Protein AF-J9H6B0-F1 (afdb_monomer_lite)

pLDDT: mean 78.56, std 21.86, range [22.98, 98.38]

Structure (mmCIF, N/CA/C/O backbone):
data_AF-J9H6B0-F1
#
_entry.id   AF-J9H6B0-F1
#
loop_
_atom_site.group_PDB
_atom_site.id
_atom_site.type_symbol
_atom_site.label_atom_id
_atom_site.label_alt_id
_atom_site.label_comp_id
_atom_site.label_asym_id
_atom_site.label_entity_id
_atom_site.label_seq_id
_atom_site.pdbx_PDB_ins_code
_atom_site.Cartn_x
_atom_site.Cartn_y
_atom_site.Cartn_z
_atom_site.occupancy
_atom_site.B_iso_or_equiv
_atom_site.auth_seq_id
_atom_site.auth_comp_id
_atom_site.auth_asym_id
_atom_site.auth_atom_id
_atom_site.pdbx_PDB_model_num
ATOM 1 N N . MET A 1 1 ? -16.595 -4.526 28.484 1.00 94.25 1 MET A N 1
ATOM 2 C CA . MET A 1 1 ? -15.690 -3.875 27.510 1.00 94.25 1 MET A CA 1
ATOM 3 C C . MET A 1 1 ? -16.067 -2.413 27.488 1.00 94.25 1 MET A C 1
ATOM 5 O O . MET A 1 1 ? -17.204 -2.085 27.172 1.00 94.25 1 MET A O 1
ATOM 9 N N . LYS A 1 2 ? -15.134 -1.546 27.877 1.00 97.25 2 LYS A N 1
ATOM 10 C CA . LYS A 1 2 ? -15.411 -0.127 28.100 1.00 97.25 2 LYS A CA 1
ATOM 11 C C . LYS A 1 2 ? -15.128 0.676 26.837 1.00 97.25 2 LYS A C 1
ATOM 13 O O . LYS A 1 2 ? -14.017 0.622 26.316 1.00 97.25 2 LYS A O 1
ATOM 18 N N . ILE A 1 3 ? -16.132 1.416 26.379 1.00 97.56 3 ILE A N 1
ATOM 19 C CA . ILE A 1 3 ? -16.051 2.342 25.251 1.00 97.56 3 ILE A CA 1
ATOM 20 C C . ILE A 1 3 ? -15.864 3.746 25.814 1.00 97.56 3 ILE A C 1
ATOM 22 O O . ILE A 1 3 ? -16.689 4.214 26.598 1.00 97.56 3 ILE A O 1
ATOM 26 N N . PHE A 1 4 ? -14.799 4.423 25.404 1.00 97.94 4 PHE A N 1
ATOM 27 C CA . PHE A 1 4 ? -14.471 5.778 25.834 1.00 97.94 4 PHE A CA 1
ATOM 28 C C . PHE A 1 4 ? -14.613 6.759 24.677 1.00 97.94 4 PHE A C 1
ATOM 30 O O . PHE A 1 4 ? -14.345 6.414 23.529 1.00 97.94 4 PHE A O 1
ATOM 37 N N . ASN A 1 5 ? -14.995 7.997 24.973 1.00 96.19 5 ASN A N 1
ATOM 38 C CA . ASN A 1 5 ? -14.926 9.090 24.008 1.00 96.19 5 ASN A CA 1
ATOM 39 C C . ASN A 1 5 ? -13.465 9.584 23.841 1.00 96.19 5 ASN A C 1
ATOM 41 O O . ASN A 1 5 ? -12.593 9.205 24.630 1.00 96.19 5 ASN A O 1
ATOM 45 N N . PRO A 1 6 ? -13.169 10.463 22.862 1.00 93.50 6 PRO A N 1
ATOM 46 C CA . PRO A 1 6 ? -11.822 11.013 22.671 1.00 93.50 6 PRO A CA 1
ATOM 47 C C . PRO A 1 6 ? -11.250 11.733 23.903 1.00 93.50 6 PRO A C 1
ATOM 49 O O . PRO A 1 6 ? -10.036 11.789 24.076 1.00 93.50 6 PRO A O 1
ATOM 52 N N . SER A 1 7 ? -12.116 12.256 24.774 1.00 94.25 7 SER A N 1
ATOM 53 C CA . SER A 1 7 ? -11.763 12.934 26.027 1.00 94.25 7 SER A CA 1
ATOM 54 C C . SER A 1 7 ? -11.612 11.978 27.221 1.00 94.25 7 SER A C 1
ATOM 56 O O . SER A 1 7 ? -11.625 12.430 28.363 1.00 94.25 7 SER A O 1
ATOM 58 N N . ASN A 1 8 ? -11.484 10.666 26.980 1.00 94.69 8 ASN A N 1
ATOM 59 C CA . ASN A 1 8 ? -11.300 9.624 28.000 1.00 94.69 8 ASN A CA 1
ATOM 60 C C . ASN A 1 8 ? -12.473 9.494 28.999 1.00 94.69 8 ASN A C 1
ATOM 62 O O . ASN A 1 8 ? -12.313 9.026 30.124 1.00 94.69 8 ASN A O 1
ATOM 66 N N . THR A 1 9 ? -13.677 9.909 28.599 1.00 97.31 9 THR A N 1
ATOM 67 C CA . THR A 1 9 ? -14.909 9.704 29.375 1.00 97.31 9 THR A CA 1
ATOM 68 C C . THR A 1 9 ? -15.577 8.408 28.936 1.00 97.31 9 THR A C 1
ATOM 70 O O . THR A 1 9 ? -15.733 8.171 27.737 1.00 97.31 9 THR A O 1
ATOM 73 N N . LEU A 1 10 ? -15.989 7.576 29.894 1.00 97.75 10 LEU A N 1
ATOM 74 C CA . LEU A 1 10 ? -16.733 6.347 29.616 1.00 97.75 10 LEU A CA 1
ATOM 75 C C . LEU A 1 10 ? -18.081 6.686 28.958 1.00 97.75 10 LEU A C 1
ATOM 77 O O . LEU A 1 10 ? -18.881 7.418 29.533 1.00 97.75 10 LEU A O 1
ATOM 81 N N . ILE A 1 11 ? -18.325 6.138 27.768 1.00 96.56 11 ILE A N 1
ATOM 82 C CA . ILE A 1 11 ? -19.612 6.211 27.064 1.00 96.56 11 ILE A CA 1
ATOM 83 C C . ILE A 1 11 ? -20.508 5.060 27.517 1.00 96.56 11 ILE A C 1
ATOM 85 O O . ILE A 1 11 ? -21.664 5.273 27.862 1.00 96.56 11 ILE A O 1
ATOM 89 N N . GLN A 1 12 ? -19.972 3.838 27.488 1.00 95.75 12 GLN A N 1
ATOM 90 C CA . GLN A 1 12 ? -20.724 2.617 27.755 1.00 95.75 12 GLN A CA 1
ATOM 91 C C . GLN A 1 12 ? -19.773 1.502 28.200 1.00 95.75 12 GLN A C 1
ATOM 93 O O . GLN A 1 12 ? -18.667 1.379 27.671 1.00 95.75 12 GLN A O 1
ATOM 98 N N . ASP A 1 13 ? -20.218 0.660 29.131 1.00 96.44 13 ASP A N 1
ATOM 99 C CA . ASP A 1 13 ? -19.610 -0.650 29.379 1.00 96.44 13 ASP A CA 1
ATOM 100 C C . ASP A 1 13 ? -20.528 -1.727 28.794 1.00 96.44 13 ASP A C 1
ATOM 102 O O . ASP A 1 13 ? -21.715 -1.785 29.125 1.00 96.44 13 ASP A O 1
ATOM 106 N N . ILE A 1 14 ? -20.004 -2.521 27.860 1.00 93.94 14 ILE A N 1
ATOM 107 C CA . ILE A 1 14 ? -20.761 -3.561 27.154 1.00 93.94 14 ILE A CA 1
ATOM 108 C C . ILE A 1 14 ? -20.310 -4.953 27.586 1.00 93.94 14 ILE A C 1
ATOM 110 O O . ILE A 1 14 ? -19.126 -5.198 27.832 1.00 93.94 14 ILE A O 1
ATOM 114 N N . ILE A 1 15 ? -21.242 -5.897 27.608 1.00 92.00 15 ILE A N 1
ATOM 115 C CA . ILE A 1 15 ? -20.919 -7.319 27.729 1.00 92.00 15 ILE A CA 1
ATOM 116 C C . ILE A 1 15 ? -20.521 -7.819 26.338 1.00 92.00 15 ILE A C 1
ATOM 118 O O . ILE A 1 15 ? -21.203 -7.529 25.356 1.00 92.00 15 ILE A O 1
ATOM 122 N N . LEU A 1 16 ? -19.397 -8.532 26.241 1.00 90.69 16 LEU A N 1
ATOM 123 C CA . LEU A 1 16 ? -18.944 -9.088 24.968 1.00 90.69 16 LEU A CA 1
ATOM 124 C C . LEU A 1 16 ? -19.879 -10.217 24.534 1.00 90.69 16 LEU A C 1
ATOM 126 O O . LEU A 1 16 ? -20.187 -11.115 25.315 1.00 90.69 16 LEU A O 1
ATOM 130 N N . SER A 1 17 ? -20.317 -10.161 23.283 1.00 88.75 17 SER A N 1
ATOM 131 C CA . SER A 1 17 ? -21.079 -11.224 22.637 1.00 88.75 17 SER A CA 1
ATOM 132 C C . SER A 1 17 ? -20.149 -12.131 21.826 1.00 88.75 17 SER A C 1
ATOM 134 O O . SER A 1 17 ? -19.021 -11.752 21.508 1.00 88.75 17 SER A O 1
ATOM 136 N N . ASN A 1 18 ? -20.636 -13.306 21.418 1.00 84.81 18 ASN A N 1
ATOM 137 C CA . ASN A 1 18 ? -19.879 -14.235 20.564 1.00 84.81 18 ASN A CA 1
ATOM 138 C C . ASN A 1 18 ? -19.485 -13.639 19.197 1.00 84.81 18 ASN A C 1
ATOM 140 O O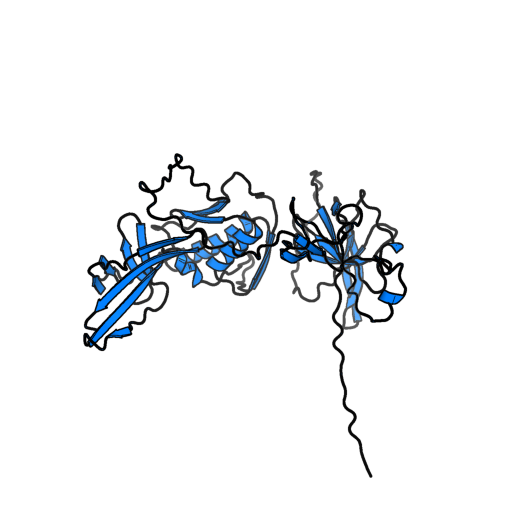 . ASN A 1 18 ? -18.638 -14.197 18.511 1.00 84.81 18 ASN A O 1
ATOM 144 N N . GLY A 1 19 ? -20.098 -12.525 18.784 1.00 88.00 19 GLY A N 1
ATOM 145 C CA . GLY A 1 19 ? -19.743 -11.818 17.552 1.00 88.00 19 GLY A CA 1
ATOM 146 C C . GLY A 1 19 ? -18.569 -10.845 17.702 1.00 88.00 19 GLY A C 1
ATOM 147 O O . GLY A 1 19 ? -18.164 -10.244 16.706 1.00 88.00 19 GLY A O 1
ATOM 148 N N . ALA A 1 20 ? -18.045 -10.651 18.917 1.00 94.00 20 ALA A N 1
ATOM 149 C CA . ALA A 1 20 ? -16.893 -9.793 19.142 1.00 94.00 20 ALA A CA 1
ATOM 150 C C . ALA A 1 20 ? -15.621 -10.446 18.586 1.00 94.00 20 ALA A C 1
ATOM 152 O O . ALA A 1 20 ? -15.276 -11.565 18.960 1.00 94.00 20 ALA A O 1
ATOM 153 N N . VAL A 1 21 ? -14.914 -9.745 17.700 1.00 95.44 21 VAL A N 1
ATOM 154 C CA . VAL A 1 21 ? -13.735 -10.291 17.014 1.00 95.44 21 VAL A CA 1
ATOM 155 C C . VAL A 1 21 ? -12.655 -9.234 16.852 1.00 95.44 21 VAL A C 1
ATOM 157 O O . VAL A 1 21 ? -12.951 -8.083 16.532 1.00 95.44 21 VAL A O 1
ATOM 160 N N . VAL A 1 22 ? -11.399 -9.637 17.050 1.00 95.50 22 VAL A N 1
ATOM 161 C CA . VAL A 1 22 ? -10.227 -8.899 16.570 1.00 95.50 22 VAL A CA 1
ATOM 162 C C . VAL A 1 22 ? -9.826 -9.504 15.232 1.00 95.50 22 VAL A C 1
ATOM 164 O O . VAL A 1 22 ? -9.595 -10.706 15.129 1.00 95.50 22 VAL A O 1
ATOM 167 N N . HIS A 1 23 ? -9.763 -8.669 14.206 1.00 95.62 23 HIS A N 1
ATOM 168 C CA . HIS A 1 23 ? -9.371 -9.043 12.859 1.00 95.62 23 HIS A CA 1
ATOM 169 C C . HIS A 1 23 ? -8.078 -8.324 12.493 1.00 95.62 23 HIS A C 1
ATOM 171 O O . HIS A 1 23 ? -7.960 -7.115 12.705 1.00 95.62 23 HIS A O 1
ATOM 177 N N . ARG A 1 24 ? -7.124 -9.060 11.925 1.00 92.88 24 ARG A N 1
ATOM 178 C CA . ARG A 1 24 ? -5.863 -8.522 11.422 1.00 92.88 24 ARG A CA 1
ATOM 179 C C . ARG A 1 24 ? -5.510 -9.199 10.106 1.00 92.88 24 ARG A C 1
ATOM 181 O O . ARG A 1 24 ? -5.411 -10.420 10.046 1.00 92.88 24 ARG A O 1
ATOM 188 N N . GLU A 1 25 ? -5.254 -8.380 9.104 1.00 93.06 25 GLU A N 1
ATOM 189 C CA . GLU A 1 25 ? -4.783 -8.761 7.783 1.00 93.06 25 GLU A CA 1
ATOM 190 C C . GLU A 1 25 ? -3.460 -8.041 7.496 1.00 93.06 25 GLU A C 1
ATOM 192 O O . GLU A 1 25 ? -3.255 -6.884 7.877 1.00 93.06 25 GLU A O 1
ATOM 197 N N . LEU A 1 26 ? -2.531 -8.739 6.846 1.00 90.31 26 LEU A N 1
ATOM 198 C CA . LEU A 1 26 ? -1.267 -8.148 6.425 1.00 90.31 26 LEU A CA 1
ATOM 199 C C . LEU A 1 26 ? -1.512 -7.163 5.275 1.00 90.31 26 LEU A C 1
ATOM 201 O O . LEU A 1 26 ? -2.178 -7.509 4.306 1.00 90.31 26 LEU A O 1
ATOM 205 N N . GLY A 1 27 ? -0.997 -5.936 5.390 1.00 90.06 27 GLY A N 1
ATOM 206 C CA . GLY A 1 27 ? -1.245 -4.866 4.418 1.00 90.06 27 GLY A CA 1
ATOM 207 C C . GLY A 1 27 ? -2.717 -4.448 4.263 1.00 90.06 27 GLY A C 1
ATOM 208 O O . GLY A 1 27 ? -3.040 -3.675 3.363 1.00 90.06 27 GLY A O 1
ATOM 209 N N . GLY A 1 28 ? -3.606 -4.958 5.120 1.00 91.94 28 GLY A N 1
ATOM 210 C CA . GLY A 1 28 ? -5.054 -4.859 4.972 1.00 91.94 28 GLY A CA 1
ATOM 211 C C . GLY A 1 28 ? -5.733 -4.387 6.248 1.00 91.94 28 GLY A C 1
ATOM 212 O O . GLY A 1 28 ? -5.204 -3.542 6.967 1.00 91.94 28 GLY A O 1
ATOM 213 N N . GLU A 1 29 ? -6.927 -4.901 6.530 1.00 94.25 29 GLU A N 1
ATOM 214 C CA . GLU A 1 29 ? -7.728 -4.442 7.663 1.00 94.25 29 GLU A CA 1
ATOM 215 C C . GLU A 1 29 ? -7.133 -4.832 9.031 1.00 94.25 29 GLU A C 1
ATOM 217 O O . GLU A 1 29 ? -6.620 -5.929 9.239 1.00 94.25 29 GLU A O 1
ATOM 222 N N . HIS A 1 30 ? -7.260 -3.947 10.024 1.00 95.62 30 HIS A N 1
ATOM 223 C CA . HIS A 1 30 ? -6.906 -4.251 11.410 1.00 95.62 30 HIS A CA 1
ATOM 224 C C . HIS A 1 30 ? -7.888 -3.552 12.344 1.00 95.62 30 HIS A C 1
ATOM 226 O O . HIS A 1 30 ? -7.867 -2.327 12.478 1.00 95.62 30 HIS A O 1
ATOM 232 N N . TYR A 1 31 ? -8.795 -4.319 12.944 1.00 97.00 31 TYR A N 1
ATOM 233 C CA . TYR A 1 31 ? -9.908 -3.776 13.714 1.00 97.00 31 TYR A CA 1
ATOM 234 C C . TYR A 1 31 ? -10.414 -4.736 14.783 1.00 97.00 31 TYR A C 1
ATOM 236 O O . TYR A 1 31 ? -10.201 -5.943 14.720 1.00 97.00 31 TYR A O 1
ATOM 244 N N . VAL A 1 32 ? -11.157 -4.181 15.731 1.00 97.19 32 VAL A N 1
ATOM 245 C CA . VAL A 1 32 ? -12.065 -4.912 16.602 1.00 97.19 32 VAL A CA 1
ATOM 246 C C . VAL A 1 32 ? -13.501 -4.590 16.197 1.00 97.19 32 VAL A C 1
ATOM 248 O O . VAL A 1 32 ? -13.859 -3.432 15.971 1.00 97.19 32 VAL A O 1
ATOM 251 N N . ARG A 1 33 ? -14.327 -5.624 16.074 1.00 96.31 33 ARG A N 1
ATOM 252 C CA . ARG A 1 33 ? -15.768 -5.512 15.844 1.00 96.31 33 ARG A CA 1
ATOM 253 C C . ARG A 1 33 ? -16.489 -5.887 17.126 1.00 96.31 33 ARG A C 1
ATOM 255 O O . ARG A 1 33 ? -16.209 -6.938 17.695 1.00 96.31 33 ARG A O 1
ATOM 262 N N . LEU A 1 34 ? -17.395 -5.028 17.577 1.00 96.06 34 LEU A N 1
ATOM 263 C CA . LEU A 1 34 ? -18.126 -5.163 18.832 1.00 96.06 34 LEU A CA 1
ATOM 264 C C . LEU A 1 34 ? -19.633 -5.023 18.570 1.00 96.06 34 LEU A C 1
ATOM 266 O O . LEU A 1 34 ? -20.138 -3.898 18.521 1.00 96.06 34 LEU A O 1
ATOM 270 N N . PRO A 1 35 ? -20.359 -6.142 18.408 1.00 95.06 35 PRO A N 1
ATOM 271 C CA . PRO A 1 35 ? -21.808 -6.113 18.316 1.00 95.06 35 PRO A CA 1
ATOM 272 C C . PRO A 1 35 ? -22.449 -6.046 19.707 1.00 95.06 35 PRO A C 1
ATOM 274 O O . PRO A 1 35 ? -22.151 -6.879 20.572 1.00 95.06 35 PRO A O 1
ATOM 277 N N . PHE A 1 36 ? -23.336 -5.069 19.919 1.00 94.50 36 PHE A N 1
ATOM 278 C CA . PHE A 1 36 ? -24.081 -4.885 21.172 1.00 94.50 36 PHE A CA 1
ATOM 279 C C . PHE A 1 36 ? -25.392 -4.112 20.963 1.00 94.50 36 PHE A C 1
ATOM 281 O O . PHE A 1 36 ? -25.559 -3.422 19.962 1.00 94.50 36 PHE A O 1
ATOM 288 N N . THR A 1 37 ? -26.297 -4.178 21.940 1.00 93.94 37 THR A N 1
ATOM 289 C CA . THR A 1 37 ? -27.563 -3.425 21.943 1.00 93.94 37 THR A CA 1
ATOM 290 C C . THR A 1 37 ? -27.568 -2.401 23.080 1.00 93.94 37 THR A C 1
ATOM 292 O O . THR A 1 37 ? -27.017 -2.651 24.152 1.00 93.94 37 THR A O 1
ATOM 295 N N . SER A 1 38 ? -28.202 -1.251 22.856 1.00 94.06 38 SER A N 1
ATOM 296 C CA . SER A 1 38 ? -28.464 -0.223 23.872 1.00 94.06 38 SER A CA 1
ATOM 297 C C . SER A 1 38 ? -29.933 0.197 23.849 1.00 94.06 38 SER A C 1
ATOM 299 O O . SER A 1 38 ? -30.533 0.300 22.783 1.00 94.06 38 SER A O 1
ATOM 301 N N . GLU A 1 39 ? -30.521 0.491 25.008 1.00 94.69 39 GLU A N 1
ATOM 302 C CA . GLU A 1 39 ? -31.902 0.994 25.109 1.00 94.69 39 GLU A CA 1
ATOM 303 C C . GLU A 1 39 ? -32.064 2.403 24.517 1.00 94.69 39 GLU A C 1
ATOM 305 O O . GLU A 1 39 ? -33.141 2.783 24.063 1.00 94.69 39 GLU A O 1
ATOM 310 N N . LYS A 1 40 ? -30.987 3.196 24.518 1.00 93.50 40 LYS A N 1
ATOM 311 C CA . LYS A 1 40 ? -30.968 4.575 24.016 1.00 93.50 40 LYS A CA 1
ATOM 312 C C . LYS A 1 40 ? -29.902 4.733 22.944 1.00 93.50 40 LYS A C 1
ATOM 314 O O . LYS A 1 40 ? -28.868 4.065 22.984 1.00 93.50 40 LYS A O 1
ATOM 319 N N . VAL A 1 41 ? -30.125 5.682 22.035 1.00 93.94 41 VAL A N 1
ATOM 320 C CA . VAL A 1 41 ? -29.094 6.089 21.075 1.00 93.94 41 VAL A CA 1
ATOM 321 C C . VAL A 1 41 ? -27.892 6.632 21.844 1.00 93.94 41 VAL A C 1
ATOM 323 O O . VAL A 1 41 ? -27.985 7.636 22.549 1.00 93.94 41 VAL A O 1
ATOM 326 N N . LEU A 1 42 ? -26.761 5.959 21.690 1.00 94.50 42 LEU A N 1
ATOM 327 C CA . LEU A 1 42 ? -25.448 6.402 22.128 1.00 94.50 42 LEU A CA 1
ATOM 328 C C . LEU A 1 42 ? -24.810 7.288 21.057 1.00 94.50 42 LEU A C 1
ATOM 330 O O . LEU A 1 42 ? -24.766 6.921 19.880 1.00 94.50 42 LEU A O 1
ATOM 334 N N . SER A 1 43 ? -24.265 8.425 21.489 1.00 93.50 43 SER A N 1
ATOM 335 C CA . SER A 1 43 ? -23.385 9.261 20.672 1.00 93.50 43 SER A CA 1
ATOM 336 C C . SER A 1 43 ? -21.948 8.771 20.829 1.00 93.50 43 SER A C 1
ATOM 338 O O . SER A 1 43 ? -21.344 8.936 21.889 1.00 93.50 43 SER A O 1
ATOM 340 N N . ILE A 1 44 ? -21.415 8.136 19.784 1.00 95.56 44 ILE A N 1
ATOM 341 C CA . ILE A 1 44 ? -20.053 7.593 19.753 1.00 95.56 44 ILE A CA 1
ATOM 342 C C . ILE A 1 44 ? -19.266 8.381 18.695 1.00 95.56 44 ILE A C 1
ATOM 344 O O . ILE A 1 44 ? -19.284 8.012 17.520 1.00 95.56 44 ILE A O 1
ATOM 348 N N . PRO A 1 45 ? -18.630 9.510 19.061 1.00 94.75 45 PRO A N 1
ATOM 349 C CA . PRO A 1 45 ? -17.923 10.349 18.098 1.00 94.75 45 PRO A CA 1
ATOM 350 C C . PRO A 1 45 ? -16.679 9.649 17.538 1.00 94.75 45 PRO A C 1
ATOM 352 O O . PRO A 1 45 ? -16.076 8.799 18.198 1.00 94.75 45 PRO A O 1
ATOM 355 N N . ILE A 1 46 ? -16.249 10.056 16.340 1.00 94.88 46 ILE A N 1
ATOM 356 C CA . ILE A 1 46 ? -14.965 9.636 15.756 1.00 94.88 46 ILE A CA 1
ATOM 357 C C . ILE A 1 46 ? -13.829 9.920 16.754 1.00 94.88 46 ILE A C 1
ATOM 359 O O . ILE A 1 46 ? -13.811 10.958 17.415 1.00 94.88 46 ILE A O 1
ATOM 363 N N . GLY A 1 47 ? -12.897 8.975 16.881 1.00 93.81 47 GLY A N 1
ATOM 364 C CA . GLY A 1 47 ? -11.825 8.978 17.878 1.00 93.81 47 GLY A CA 1
ATOM 365 C C . GLY A 1 47 ? -12.201 8.341 19.222 1.00 93.81 47 GLY A C 1
ATOM 366 O O . GLY A 1 47 ? -11.325 8.181 20.075 1.00 93.81 47 GLY A O 1
ATOM 367 N N . SER A 1 48 ? -13.470 7.960 19.427 1.00 96.88 48 SER A N 1
ATOM 368 C CA . SER A 1 48 ? -13.850 7.070 20.535 1.00 96.88 48 SER A CA 1
ATOM 369 C C . SER A 1 48 ? -13.073 5.764 20.435 1.00 96.88 48 SER A C 1
ATOM 371 O O . SER A 1 48 ? -12.753 5.327 19.333 1.00 96.88 48 SER A O 1
ATOM 373 N N . TYR A 1 49 ? -12.754 5.134 21.558 1.00 97.12 49 TYR A N 1
ATOM 374 C CA . TYR A 1 49 ? -11.845 3.995 21.568 1.00 97.12 49 TYR A CA 1
ATOM 375 C C . TYR A 1 49 ? -12.190 2.958 22.629 1.00 97.12 49 TYR A C 1
ATOM 377 O O . TYR A 1 49 ? -12.935 3.210 23.577 1.00 97.12 49 TYR A O 1
ATOM 385 N N . VAL A 1 50 ? -11.593 1.785 22.458 1.00 97.56 50 VAL A N 1
ATOM 386 C CA . VAL A 1 50 ? -11.584 0.690 23.425 1.00 97.56 50 VAL A CA 1
ATOM 387 C C . VAL A 1 50 ? -10.148 0.256 23.687 1.00 97.56 50 VAL A C 1
ATOM 389 O O . VAL A 1 50 ? -9.279 0.399 22.823 1.00 97.56 50 VAL A O 1
ATOM 392 N N . GLN A 1 51 ? -9.907 -0.291 24.876 1.00 95.69 51 GLN A N 1
ATOM 393 C CA . GLN A 1 51 ? -8.666 -0.986 25.199 1.00 95.69 51 GLN A CA 1
ATOM 394 C C . GLN A 1 51 ? -8.942 -2.490 25.175 1.00 95.69 51 GLN A C 1
ATOM 396 O O . GLN A 1 51 ? -9.748 -2.982 25.963 1.00 95.69 51 GLN A O 1
ATOM 401 N N . VAL A 1 52 ? -8.282 -3.207 24.272 1.00 94.25 52 VAL A N 1
ATOM 402 C CA . VAL A 1 52 ? -8.375 -4.662 24.152 1.00 94.25 52 VAL A CA 1
ATOM 403 C C . VAL A 1 52 ? -7.130 -5.274 24.784 1.00 94.25 52 VAL A C 1
ATOM 405 O O . VAL A 1 52 ? -6.000 -4.948 24.417 1.00 94.25 52 VAL A O 1
ATOM 408 N N . GLU A 1 53 ? -7.328 -6.152 25.762 1.00 89.75 53 GLU A N 1
ATOM 409 C CA . GLU A 1 53 ? -6.231 -6.868 26.411 1.00 89.75 53 GLU A CA 1
ATOM 410 C C . GLU A 1 53 ? -5.438 -7.693 25.384 1.00 89.75 53 GLU A C 1
ATOM 412 O O . GLU A 1 53 ? -6.020 -8.330 24.510 1.00 89.75 53 GLU A O 1
ATOM 417 N N . GLY A 1 54 ? -4.106 -7.621 25.435 1.00 89.19 54 GLY A N 1
ATOM 418 C CA . GLY A 1 54 ? -3.212 -8.301 24.488 1.00 89.19 54 GLY A CA 1
ATOM 419 C C . GLY A 1 54 ? -3.083 -7.654 23.100 1.00 89.19 54 GLY A C 1
ATOM 420 O O . GLY A 1 54 ? -2.098 -7.917 22.417 1.00 89.19 54 GLY A O 1
ATOM 421 N N . PHE A 1 55 ? -4.011 -6.777 22.696 1.00 89.62 55 PHE A N 1
ATOM 422 C CA . PHE A 1 55 ? -4.004 -6.142 21.364 1.00 89.62 55 PHE A CA 1
ATOM 423 C C . PHE A 1 55 ? -3.865 -4.613 21.391 1.00 89.62 55 PHE A C 1
ATOM 425 O O . PHE A 1 55 ? -3.529 -4.006 20.377 1.00 89.62 55 PHE A O 1
ATOM 432 N N . GLY A 1 56 ? -4.092 -3.975 22.539 1.00 91.69 56 GLY A N 1
ATOM 433 C CA . GLY A 1 56 ? -3.935 -2.534 22.703 1.00 91.69 56 GLY A CA 1
ATOM 434 C C . GLY A 1 56 ? -5.192 -1.732 22.357 1.00 91.69 56 GLY A C 1
ATOM 435 O O . GLY A 1 56 ? -6.323 -2.195 22.516 1.00 91.69 56 GLY A O 1
ATOM 436 N N . ARG A 1 57 ? -4.994 -0.475 21.952 1.00 93.50 57 ARG A N 1
ATOM 437 C CA . ARG A 1 57 ? -6.075 0.486 21.693 1.00 93.50 57 ARG A CA 1
ATOM 438 C C . ARG A 1 57 ? -6.629 0.326 20.280 1.00 93.50 57 ARG A C 1
ATOM 440 O O . ARG A 1 57 ? -5.857 0.303 19.331 1.00 93.50 57 ARG A O 1
ATOM 447 N N . PHE A 1 58 ? -7.952 0.347 20.143 1.00 96.88 58 PHE A N 1
ATOM 448 C CA . PHE A 1 58 ? -8.650 0.474 18.858 1.00 96.88 58 PHE A CA 1
ATOM 449 C C . PHE A 1 58 ? -9.577 1.679 18.895 1.00 96.88 58 PHE A C 1
ATOM 451 O O . PHE A 1 58 ? -10.228 1.920 19.909 1.00 96.88 58 PHE A O 1
ATOM 458 N N . GLU A 1 59 ? -9.652 2.432 17.804 1.00 96.19 59 GLU A N 1
ATOM 459 C CA . GLU A 1 59 ? -10.379 3.694 17.725 1.00 96.19 59 GLU A CA 1
ATOM 460 C C . GLU A 1 59 ? -11.332 3.765 16.532 1.00 96.19 59 GLU A C 1
ATOM 462 O O . GLU A 1 59 ? -11.110 3.202 15.463 1.00 96.19 59 GLU A O 1
ATOM 467 N N . LEU A 1 60 ? -12.431 4.478 16.724 1.00 96.62 60 LEU A N 1
ATOM 468 C CA . LEU A 1 60 ? -13.451 4.678 15.720 1.00 96.62 60 LEU A CA 1
ATOM 469 C C . LEU A 1 60 ? -12.952 5.694 14.688 1.00 96.62 60 LEU A C 1
ATOM 471 O O . LEU A 1 60 ? -12.749 6.864 15.012 1.00 96.62 60 LEU A O 1
ATOM 475 N N . THR A 1 61 ? -12.776 5.262 13.442 1.00 95.12 61 THR A N 1
ATOM 476 C CA . THR A 1 61 ? -12.249 6.096 12.345 1.00 95.12 61 THR A CA 1
ATOM 477 C C . THR A 1 61 ? -13.336 6.641 11.418 1.00 95.12 61 THR A C 1
ATOM 479 O O . THR A 1 61 ? -13.060 7.522 10.604 1.00 95.12 61 THR A O 1
ATOM 482 N N . MET A 1 62 ? -14.568 6.148 11.547 1.00 91.81 62 MET A N 1
ATOM 483 C CA . MET A 1 62 ? -15.733 6.557 10.765 1.00 91.81 62 MET A CA 1
ATOM 484 C C . MET A 1 62 ? -16.988 6.596 11.634 1.00 91.81 62 MET A C 1
ATOM 486 O O . MET A 1 62 ? -17.038 5.978 12.692 1.00 91.81 62 MET A O 1
ATOM 490 N N . GLU A 1 63 ? -18.006 7.331 11.197 1.00 90.12 63 GLU A N 1
ATOM 491 C CA . GLU A 1 63 ? -19.272 7.420 11.924 1.00 90.12 63 GLU A CA 1
ATOM 492 C C . GLU A 1 63 ? -19.934 6.034 12.051 1.00 90.12 63 GLU A C 1
ATOM 494 O O . GLU A 1 63 ? -20.092 5.319 11.062 1.00 90.12 63 GLU A O 1
ATOM 499 N N . CYS A 1 64 ? -20.344 5.665 13.267 1.00 87.50 64 CYS A N 1
ATOM 500 C CA . CYS A 1 64 ? -21.146 4.469 13.516 1.00 87.50 64 CYS A CA 1
ATOM 501 C C . CYS A 1 64 ? -22.619 4.866 13.631 1.00 87.50 64 CYS A C 1
ATOM 503 O O . CYS A 1 64 ? -22.973 5.721 14.445 1.00 87.50 64 CYS A O 1
ATOM 505 N N . ARG A 1 65 ? -23.484 4.233 12.831 1.00 89.50 65 ARG A N 1
ATOM 506 C CA . ARG A 1 65 ? -24.934 4.443 12.881 1.00 89.50 65 ARG A CA 1
ATOM 507 C C . ARG A 1 65 ? -25.619 3.173 13.381 1.00 89.50 65 ARG A C 1
ATOM 509 O O . ARG A 1 65 ? -25.481 2.141 12.724 1.00 89.50 65 ARG A O 1
ATOM 516 N N . PRO A 1 66 ? -26.340 3.219 14.514 1.00 94.81 66 PRO A N 1
ATOM 517 C CA . PRO A 1 66 ? -27.062 2.053 14.994 1.00 94.81 66 PRO A CA 1
ATOM 518 C C . PRO A 1 66 ? -28.268 1.731 14.115 1.00 94.81 66 PRO A C 1
ATOM 520 O O . PRO A 1 66 ? -28.824 2.596 13.435 1.00 94.81 66 PRO A O 1
ATOM 523 N N . THR A 1 67 ? -28.726 0.489 14.212 1.00 96.31 67 THR A N 1
ATOM 524 C CA . THR A 1 67 ? -29.993 0.035 13.638 1.00 96.31 67 THR A CA 1
ATOM 525 C C . THR A 1 67 ? -31.053 -0.021 14.732 1.00 96.31 67 THR A C 1
ATOM 527 O O . THR A 1 67 ? -30.820 -0.586 15.793 1.00 96.31 67 THR A O 1
ATOM 530 N N . PHE A 1 68 ? -32.231 0.560 14.500 1.00 96.19 68 PHE A N 1
ATOM 531 C CA . PHE A 1 68 ? -33.333 0.458 15.460 1.00 96.19 68 PHE A CA 1
ATOM 532 C C . PHE A 1 68 ? -33.871 -0.978 15.523 1.00 96.19 68 PHE A C 1
ATOM 534 O O . PHE A 1 68 ? -34.294 -1.535 14.504 1.00 96.19 68 PHE A O 1
ATOM 541 N N . ASN A 1 69 ? -33.906 -1.556 16.721 1.00 94.31 69 ASN A N 1
ATOM 542 C CA . ASN A 1 69 ? -34.415 -2.896 16.965 1.00 94.31 69 ASN A CA 1
ATOM 543 C C . ASN A 1 69 ? -35.903 -2.837 17.331 1.00 94.31 69 ASN A C 1
ATOM 545 O O . ASN A 1 69 ? -36.285 -2.444 18.431 1.00 94.31 69 ASN A O 1
ATOM 549 N N . ARG A 1 70 ? -36.767 -3.273 16.409 1.00 94.50 70 ARG A N 1
ATOM 550 C CA . ARG A 1 70 ? -38.228 -3.246 16.605 1.00 94.50 70 ARG A CA 1
ATOM 551 C C . ARG A 1 70 ? -38.739 -4.233 17.657 1.00 94.50 70 ARG A C 1
ATOM 553 O O . ARG A 1 70 ? -39.859 -4.059 18.121 1.00 94.50 70 ARG A O 1
ATOM 560 N N . GLN A 1 71 ? -37.971 -5.271 17.989 1.00 92.88 71 GLN A N 1
ATOM 561 C CA . GLN A 1 71 ? -38.384 -6.289 18.959 1.00 92.88 71 GLN A CA 1
ATOM 562 C C . GLN A 1 71 ? -38.118 -5.829 20.391 1.00 92.88 71 GLN A C 1
ATOM 564 O O . GLN A 1 71 ? -38.955 -6.030 21.264 1.00 92.88 71 GLN A O 1
ATOM 569 N N . THR A 1 72 ? -36.967 -5.196 20.623 1.00 91.62 72 THR A N 1
ATOM 570 C CA . THR A 1 72 ? -36.564 -4.720 21.955 1.00 91.62 72 THR A CA 1
ATOM 571 C C . THR A 1 72 ? -36.906 -3.249 22.193 1.00 91.62 72 THR A C 1
ATOM 573 O O . THR A 1 72 ? -36.905 -2.804 23.335 1.00 91.62 72 THR A O 1
ATOM 576 N N . GLY A 1 73 ? -37.185 -2.480 21.133 1.00 92.38 73 GLY A N 1
ATOM 577 C CA . GLY A 1 73 ? -37.344 -1.024 21.192 1.00 92.38 73 GLY A CA 1
ATOM 578 C C . GLY A 1 73 ? -36.023 -0.259 21.356 1.00 92.38 73 GLY A C 1
ATOM 579 O O . GLY A 1 73 ? -36.049 0.963 21.486 1.00 92.38 73 GLY A O 1
ATOM 580 N N . GLY A 1 74 ? -34.887 -0.964 21.360 1.00 95.44 74 GLY A N 1
ATOM 581 C CA . GLY A 1 74 ? -33.546 -0.398 21.494 1.00 95.44 74 GLY A CA 1
ATOM 582 C C . GLY A 1 74 ? -32.830 -0.185 20.157 1.00 95.44 74 GLY A C 1
ATOM 583 O O . GLY A 1 74 ? -33.438 -0.085 19.091 1.00 95.44 74 GLY A O 1
ATOM 584 N N . TYR A 1 75 ? -31.505 -0.125 20.226 1.00 96.50 75 TYR A N 1
ATOM 585 C CA . TYR A 1 75 ? -30.602 0.188 19.125 1.00 96.50 75 TYR A CA 1
ATOM 586 C C . TYR A 1 75 ? -29.463 -0.826 19.076 1.00 96.50 75 TYR A C 1
ATOM 588 O O . TYR A 1 75 ? -28.691 -0.935 20.029 1.00 96.50 75 TYR A O 1
ATOM 596 N N . ASP A 1 76 ? -29.352 -1.537 17.961 1.00 95.31 76 ASP A N 1
ATOM 597 C CA . ASP A 1 76 ? -28.287 -2.495 17.698 1.00 95.31 76 ASP A CA 1
ATOM 598 C C . ASP A 1 76 ? -27.104 -1.789 17.033 1.00 95.31 76 ASP A C 1
ATOM 600 O O . ASP A 1 76 ? -27.244 -1.083 16.029 1.00 95.31 76 ASP A O 1
ATOM 604 N N . TYR A 1 77 ? -25.925 -1.989 17.603 1.00 95.44 77 TYR A N 1
ATOM 605 C CA . TYR A 1 77 ? -24.653 -1.472 17.132 1.00 95.44 77 TYR A CA 1
ATOM 606 C C . TYR A 1 77 ? -23.813 -2.616 16.585 1.00 95.44 77 TYR A C 1
ATOM 608 O O . TYR A 1 77 ? -23.706 -3.670 17.207 1.00 95.44 77 TYR A O 1
ATOM 616 N N . ASP A 1 78 ? -23.159 -2.363 15.455 1.00 94.06 78 ASP A N 1
ATOM 617 C CA . ASP A 1 78 ? -22.071 -3.186 14.939 1.00 94.06 78 ASP A CA 1
ATOM 618 C C . ASP A 1 78 ? -20.810 -2.324 14.845 1.00 94.06 78 ASP A C 1
ATOM 620 O O . ASP A 1 78 ? -20.477 -1.745 13.807 1.00 94.06 78 ASP A O 1
ATOM 624 N N . LEU A 1 79 ? -20.179 -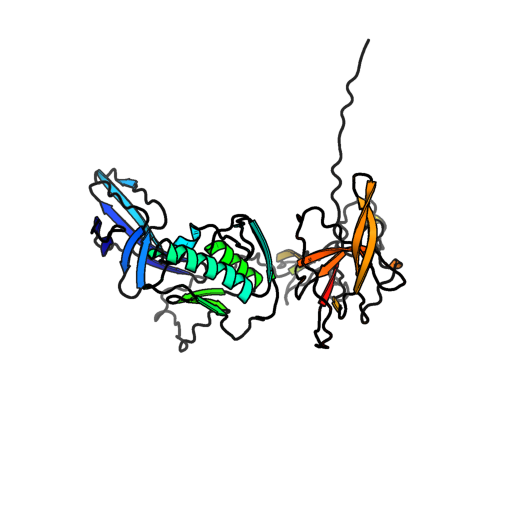2.109 15.999 1.00 95.44 79 LEU A N 1
ATOM 625 C CA . LEU A 1 79 ? -19.141 -1.100 16.139 1.00 95.44 79 LEU A CA 1
ATOM 626 C C . LEU A 1 79 ? -17.791 -1.656 15.672 1.00 95.44 79 LEU A C 1
ATOM 628 O O . LEU A 1 79 ? -17.203 -2.501 16.343 1.00 95.44 79 LEU A O 1
ATOM 632 N N . LYS A 1 80 ? -17.283 -1.153 14.543 1.00 96.12 80 LYS A N 1
ATOM 633 C CA . LYS A 1 80 ? -15.936 -1.446 14.027 1.00 96.12 80 LYS A CA 1
ATOM 634 C C . LYS A 1 80 ? -14.971 -0.328 14.436 1.00 96.12 80 LYS A C 1
ATOM 636 O O . LYS A 1 80 ? -15.065 0.784 13.922 1.00 96.12 80 LYS A O 1
ATOM 641 N N . LEU A 1 81 ? -14.060 -0.618 15.367 1.00 97.56 81 LEU A N 1
ATOM 642 C CA . LEU A 1 81 ? -12.967 0.280 15.760 1.00 97.56 81 LEU A CA 1
ATOM 643 C C . LEU A 1 81 ? -11.656 -0.258 15.195 1.00 97.56 81 LEU A C 1
ATOM 645 O O . LEU A 1 81 ? -11.362 -1.438 15.337 1.00 97.56 81 LEU A O 1
ATOM 649 N N . GLU A 1 82 ? -10.856 0.588 14.569 1.00 97.31 82 GLU A N 1
ATOM 650 C CA . GLU A 1 82 ? -9.645 0.180 13.863 1.00 97.31 82 GLU A CA 1
ATOM 651 C C . GLU A 1 82 ? -8.386 0.427 14.691 1.00 97.31 82 GLU A C 1
ATOM 653 O O . GLU A 1 82 ? -8.380 1.223 15.631 1.00 97.31 82 GLU A O 1
ATOM 658 N N . ALA A 1 83 ? -7.300 -0.262 14.346 1.00 95.31 83 ALA A N 1
ATOM 659 C CA . ALA A 1 83 ? -6.003 -0.001 14.947 1.00 95.31 83 ALA A CA 1
ATOM 660 C C . ALA A 1 83 ? -5.602 1.475 14.733 1.00 95.31 83 ALA A C 1
ATOM 662 O O . ALA A 1 83 ? -5.950 2.055 13.701 1.00 95.31 83 ALA A O 1
ATOM 663 N N . PRO A 1 84 ? -4.836 2.104 15.646 1.00 92.88 84 PRO A N 1
ATOM 664 C CA . PRO A 1 84 ? -4.658 3.559 15.650 1.00 92.88 84 PRO A CA 1
ATOM 665 C C . PRO A 1 84 ? -3.980 4.129 14.400 1.00 92.88 84 PRO A C 1
ATOM 667 O O . PRO A 1 84 ? -4.134 5.307 14.094 1.00 92.88 84 PRO A O 1
ATOM 670 N N . TYR A 1 85 ? -3.226 3.321 13.653 1.00 94.94 85 TYR A N 1
ATOM 671 C CA . TYR A 1 85 ? -2.625 3.754 12.391 1.00 94.94 85 TYR A CA 1
ATOM 672 C C . TYR A 1 85 ? -3.636 3.794 11.230 1.00 94.94 85 TYR A C 1
ATOM 674 O O . TYR A 1 85 ? -3.424 4.500 10.250 1.00 94.94 85 TYR A O 1
ATOM 682 N N . MET A 1 86 ? -4.782 3.114 11.323 1.00 95.69 86 MET A N 1
ATOM 683 C CA . MET A 1 86 ? -5.755 3.067 10.224 1.00 95.69 86 MET A CA 1
ATOM 684 C C . MET A 1 86 ? -6.438 4.404 9.956 1.00 95.69 86 MET A C 1
ATOM 686 O O . MET A 1 86 ? -6.834 4.668 8.822 1.00 95.69 86 MET A O 1
ATOM 690 N N . LYS A 1 87 ? -6.498 5.317 10.935 1.00 94.75 87 LYS A N 1
ATOM 691 C CA . LYS A 1 87 ? -7.020 6.676 10.701 1.00 94.75 87 LYS A CA 1
ATOM 692 C C . LYS A 1 87 ? -6.207 7.473 9.678 1.00 94.75 87 LYS A C 1
ATOM 694 O O . LYS A 1 87 ? -6.678 8.512 9.214 1.00 94.75 87 LYS A O 1
ATOM 699 N N . TRP A 1 88 ? -5.003 7.023 9.313 1.00 97.12 88 TRP A N 1
ATOM 700 C CA . TRP A 1 88 ? -4.222 7.631 8.236 1.00 97.12 88 TRP A CA 1
ATOM 701 C C . TRP A 1 88 ? -4.957 7.582 6.890 1.00 97.12 88 TRP A C 1
ATOM 703 O O . TRP A 1 88 ? -4.758 8.479 6.075 1.00 97.12 88 TRP A O 1
ATOM 713 N N . LYS A 1 89 ? -5.888 6.634 6.694 1.00 96.00 89 LYS A N 1
ATOM 714 C CA . LYS A 1 89 ? -6.757 6.580 5.504 1.00 96.00 89 LYS A CA 1
ATOM 715 C C . LYS A 1 89 ? -7.661 7.806 5.348 1.00 96.00 89 LYS A C 1
ATOM 717 O O . LYS A 1 89 ? -8.105 8.136 4.258 1.00 96.00 89 LYS A O 1
ATOM 722 N N . ASN A 1 90 ? -7.896 8.532 6.441 1.00 95.62 90 ASN A N 1
ATOM 723 C CA . ASN A 1 90 ? -8.675 9.768 6.442 1.00 95.62 90 ASN A CA 1
ATOM 724 C C . ASN A 1 90 ? -7.808 11.007 6.153 1.00 95.62 90 ASN A C 1
ATOM 726 O O . ASN A 1 90 ? -8.274 12.139 6.311 1.00 95.62 90 ASN A O 1
ATOM 730 N N . LYS A 1 91 ? -6.526 10.829 5.804 1.00 97.00 91 LYS A N 1
ATOM 731 C CA . LYS A 1 91 ? -5.566 11.913 5.582 1.00 97.00 91 LYS A CA 1
ATOM 732 C C . LYS A 1 91 ? -4.977 11.811 4.183 1.00 97.00 91 LYS A C 1
ATOM 734 O O . LYS A 1 91 ? -4.289 10.853 3.856 1.00 97.00 91 LYS A O 1
ATOM 739 N N . VAL A 1 92 ? -5.218 12.846 3.380 1.00 97.31 92 VAL A N 1
ATOM 740 C CA . VAL A 1 92 ? -4.642 12.981 2.036 1.00 97.31 92 VAL A CA 1
ATOM 741 C C . VAL A 1 92 ? -3.131 13.179 2.140 1.00 97.31 92 VAL A C 1
ATOM 743 O O . VAL A 1 92 ? -2.668 14.073 2.860 1.00 97.31 92 VAL A O 1
ATOM 746 N N . LEU A 1 93 ? -2.373 12.376 1.395 1.00 97.75 93 LEU A N 1
ATOM 747 C CA . LEU A 1 93 ? -0.930 12.503 1.280 1.00 97.75 93 LEU A CA 1
ATOM 748 C C . LEU A 1 93 ? -0.569 13.813 0.574 1.00 97.75 93 LEU A C 1
ATOM 750 O O . LEU A 1 93 ? -1.168 14.196 -0.430 1.00 97.75 93 LEU A O 1
ATOM 754 N N . ARG A 1 94 ? 0.433 14.521 1.100 1.00 95.38 94 ARG A N 1
ATOM 755 C CA . ARG A 1 94 ? 0.870 15.808 0.549 1.00 95.38 94 ARG A CA 1
ATOM 756 C C . ARG A 1 94 ? 2.372 15.838 0.343 1.00 95.38 94 ARG A C 1
ATOM 758 O O . ARG A 1 94 ? 3.131 15.657 1.297 1.00 95.38 94 ARG A O 1
ATOM 765 N N . TYR A 1 95 ? 2.802 16.171 -0.865 1.00 94.56 95 TYR A N 1
ATOM 766 C CA . TYR A 1 95 ? 4.191 16.500 -1.142 1.00 94.56 95 TYR A CA 1
ATOM 767 C C . TYR A 1 95 ? 4.452 17.971 -0.830 1.00 94.56 95 TYR A C 1
ATOM 769 O O . TYR A 1 95 ? 3.692 18.855 -1.226 1.00 94.56 95 TYR A O 1
ATOM 777 N N . ARG A 1 96 ? 5.526 18.251 -0.094 1.00 89.19 96 ARG A N 1
ATOM 778 C CA . ARG A 1 96 ? 5.912 19.615 0.279 1.00 89.19 96 ARG A CA 1
ATOM 779 C C . ARG A 1 96 ? 7.380 19.818 -0.045 1.00 89.19 96 ARG A C 1
ATOM 781 O O . ARG A 1 96 ? 8.243 19.250 0.621 1.00 89.19 96 ARG A O 1
ATOM 788 N N . ALA A 1 97 ? 7.652 20.609 -1.077 1.00 80.75 97 ALA A N 1
ATOM 789 C CA . ALA A 1 97 ? 9.014 20.944 -1.463 1.00 80.75 97 ALA A CA 1
ATOM 790 C C . ALA A 1 97 ? 9.675 21.839 -0.402 1.00 80.75 97 ALA A C 1
ATOM 792 O O . ALA A 1 97 ? 9.012 22.624 0.279 1.00 80.75 97 ALA A O 1
ATOM 793 N N . ALA A 1 98 ? 11.004 21.764 -0.293 1.00 75.44 98 ALA A N 1
ATOM 794 C CA . ALA A 1 98 ? 11.774 22.615 0.618 1.00 75.44 98 ALA A CA 1
ATOM 795 C C . ALA A 1 98 ? 11.621 24.117 0.302 1.00 75.44 98 ALA A C 1
ATOM 797 O O . ALA A 1 98 ? 11.717 24.950 1.196 1.00 75.44 98 ALA A O 1
ATOM 798 N N . SER A 1 99 ? 11.336 24.453 -0.958 1.00 71.94 99 SER A N 1
ATOM 799 C CA . SER A 1 99 ? 11.072 25.813 -1.443 1.00 71.94 99 SER A CA 1
ATOM 800 C C . SER A 1 99 ? 9.686 26.359 -1.070 1.00 71.94 99 SER A C 1
ATOM 802 O O . SER A 1 99 ? 9.354 27.473 -1.465 1.00 71.94 99 SER A O 1
ATOM 804 N N . GLY A 1 100 ? 8.869 25.592 -0.343 1.00 73.56 100 GLY A N 1
ATOM 805 C CA . GLY A 1 100 ? 7.471 25.912 -0.058 1.00 73.56 100 GLY A CA 1
ATOM 806 C C . GLY A 1 100 ? 6.495 25.230 -1.023 1.00 73.56 100 GLY A C 1
ATOM 807 O O . GLY A 1 100 ? 6.895 24.643 -2.027 1.00 73.56 100 GLY A O 1
ATOM 808 N N . GLY A 1 101 ? 5.203 25.289 -0.689 1.00 77.94 101 GLY A N 1
ATOM 809 C CA . GLY A 1 101 ? 4.117 24.629 -1.425 1.00 77.94 101 GLY A CA 1
ATOM 810 C C . GLY A 1 101 ? 3.634 23.323 -0.781 1.00 77.94 101 GLY A C 1
ATOM 811 O O . GLY A 1 101 ? 4.336 22.690 0.010 1.00 77.94 101 GLY A O 1
ATOM 812 N N . SER A 1 102 ? 2.393 22.942 -1.090 1.00 86.75 102 SER A N 1
ATOM 813 C CA . SER A 1 102 ? 1.776 21.686 -0.656 1.00 86.75 102 SER A CA 1
ATOM 814 C C . SER A 1 102 ? 0.928 21.131 -1.787 1.00 86.75 102 SER A C 1
ATOM 816 O O . SER A 1 102 ? -0.196 21.580 -1.984 1.00 86.75 102 SER A O 1
ATOM 818 N N . GLU A 1 103 ? 1.433 20.099 -2.446 1.00 91.81 103 GLU A N 1
ATOM 819 C CA . GLU A 1 103 ? 0.748 19.422 -3.541 1.00 91.81 103 GLU A CA 1
ATOM 820 C C . GLU A 1 103 ? 0.078 18.148 -3.036 1.00 91.81 103 GLU A C 1
ATOM 822 O O . GLU A 1 103 ? 0.700 17.337 -2.350 1.00 91.81 103 GLU A O 1
ATOM 827 N N . THR A 1 104 ? -1.197 17.963 -3.366 1.00 92.69 104 THR A N 1
ATOM 828 C CA . THR A 1 104 ? -1.937 16.711 -3.117 1.00 92.69 104 THR A CA 1
ATOM 829 C C . THR A 1 104 ? -1.907 15.776 -4.322 1.00 92.69 104 THR A C 1
ATOM 831 O O . THR A 1 104 ? -2.339 14.634 -4.218 1.00 92.69 104 THR A O 1
ATOM 834 N N . SER A 1 105 ? -1.423 16.258 -5.469 1.00 93.62 105 SER A N 1
ATOM 835 C CA . SER A 1 105 ? -1.247 15.466 -6.683 1.00 93.62 105 SER A CA 1
ATOM 836 C C . SER A 1 105 ? 0.174 15.639 -7.196 1.00 93.62 105 SER A C 1
ATOM 838 O O . SER A 1 105 ? 0.580 16.745 -7.546 1.00 93.62 105 SER A O 1
ATOM 840 N N . PHE A 1 106 ? 0.956 14.566 -7.191 1.00 93.25 106 PHE A N 1
ATOM 841 C CA . PHE A 1 106 ? 2.364 14.607 -7.562 1.00 93.25 106 PHE A CA 1
ATOM 842 C C . PHE A 1 106 ? 2.839 13.250 -8.076 1.00 93.25 106 PHE A C 1
ATOM 844 O O . PHE A 1 106 ? 2.310 12.195 -7.738 1.00 93.25 106 PHE A O 1
ATOM 851 N N . ARG A 1 107 ? 3.890 13.288 -8.892 1.00 91.31 107 ARG A N 1
ATOM 852 C CA . ARG A 1 107 ? 4.539 12.106 -9.461 1.00 91.31 107 ARG A CA 1
ATOM 853 C C . ARG A 1 107 ? 5.937 11.987 -8.894 1.00 91.31 107 ARG A C 1
ATOM 855 O O . ARG A 1 107 ? 6.657 12.985 -8.841 1.00 91.31 107 ARG A O 1
ATOM 862 N N . LEU A 1 108 ? 6.331 10.782 -8.501 1.00 91.56 108 LEU A N 1
ATOM 863 C CA . LEU A 1 108 ? 7.634 10.546 -7.892 1.00 91.56 108 LEU A CA 1
ATOM 864 C C . LEU A 1 108 ? 8.280 9.285 -8.468 1.00 91.56 108 LEU A C 1
ATOM 866 O O . LEU A 1 108 ? 7.775 8.184 -8.275 1.00 91.56 108 LEU A O 1
ATOM 870 N N . THR A 1 109 ? 9.419 9.457 -9.145 1.00 92.44 109 THR A N 1
ATOM 871 C CA . THR A 1 109 ? 10.331 8.363 -9.518 1.00 92.44 109 THR A CA 1
ATOM 872 C C . THR A 1 109 ? 11.483 8.333 -8.525 1.00 92.44 109 THR A C 1
ATOM 874 O O . THR A 1 109 ? 12.424 9.125 -8.636 1.00 92.44 109 THR A O 1
ATOM 877 N N . ALA A 1 110 ? 11.421 7.451 -7.531 1.00 93.25 110 ALA A N 1
ATOM 878 C CA . ALA A 1 110 ? 12.413 7.422 -6.458 1.00 93.25 110 ALA A CA 1
ATOM 879 C C . ALA A 1 110 ? 12.578 6.026 -5.833 1.00 93.25 110 ALA A C 1
ATOM 881 O O . ALA A 1 110 ? 11.732 5.158 -6.063 1.00 93.25 110 ALA A O 1
ATOM 882 N N . PRO A 1 111 ? 13.647 5.800 -5.042 1.00 93.62 111 PRO A N 1
ATOM 883 C CA . PRO A 1 111 ? 13.778 4.604 -4.223 1.00 93.62 111 PRO A CA 1
ATOM 884 C C . PRO A 1 111 ? 12.730 4.552 -3.115 1.00 93.62 111 PRO A C 1
ATOM 886 O O . PRO A 1 111 ? 12.210 5.592 -2.697 1.00 93.62 111 PRO A O 1
ATOM 889 N N . ILE A 1 112 ? 12.471 3.350 -2.593 1.00 95.38 112 ILE A N 1
ATOM 890 C CA . ILE A 1 112 ? 11.461 3.116 -1.550 1.00 95.38 112 ILE A CA 1
ATOM 891 C C . ILE A 1 112 ? 11.662 4.025 -0.330 1.00 95.38 112 ILE A C 1
ATOM 893 O O . ILE A 1 112 ? 10.702 4.588 0.186 1.00 95.38 112 ILE A O 1
ATOM 897 N N . SER A 1 113 ? 12.913 4.277 0.067 1.00 94.69 113 SER A N 1
ATOM 898 C CA . SER A 1 113 ? 13.250 5.161 1.190 1.00 94.69 113 SER A CA 1
ATOM 899 C C . SER A 1 113 ? 12.782 6.602 0.981 1.00 94.69 113 SER A C 1
ATOM 901 O O . SER A 1 113 ? 12.383 7.273 1.929 1.00 94.69 113 SER A O 1
ATOM 903 N N . THR A 1 114 ? 12.793 7.088 -0.261 1.00 95.81 114 THR A N 1
ATOM 904 C CA . THR A 1 114 ? 12.321 8.439 -0.587 1.00 95.81 114 THR A CA 1
ATOM 905 C C . THR A 1 114 ? 10.799 8.504 -0.566 1.00 95.81 114 THR A C 1
ATOM 907 O O . THR A 1 114 ? 10.255 9.473 -0.046 1.00 95.81 114 THR A O 1
ATOM 910 N N . HIS A 1 115 ? 10.111 7.475 -1.069 1.00 97.19 115 HIS A N 1
ATOM 911 C CA . HIS A 1 115 ? 8.650 7.375 -0.964 1.00 97.19 115 HIS A CA 1
ATOM 912 C C . HIS A 1 115 ? 8.203 7.303 0.504 1.00 97.19 115 HIS A C 1
ATOM 914 O O . HIS A 1 115 ? 7.379 8.107 0.936 1.00 97.19 115 HIS A O 1
ATOM 920 N N . LEU A 1 116 ? 8.829 6.436 1.308 1.00 97.44 116 LEU A N 1
ATOM 921 C CA . LEU A 1 116 ? 8.574 6.315 2.748 1.00 97.44 116 LEU A CA 1
ATOM 922 C C . LEU A 1 116 ? 8.855 7.610 3.514 1.00 97.44 116 LEU A C 1
ATOM 924 O O . LEU A 1 116 ? 8.130 7.940 4.448 1.00 97.44 116 LEU A O 1
ATOM 928 N N . LYS A 1 117 ? 9.859 8.388 3.097 1.00 96.50 117 LYS A N 1
ATOM 929 C CA . LYS A 1 117 ? 10.108 9.707 3.683 1.00 96.50 117 LYS A CA 1
ATOM 930 C C . LYS A 1 117 ? 8.925 10.660 3.480 1.00 96.50 117 LYS A C 1
ATOM 932 O O . LYS A 1 117 ? 8.600 11.418 4.386 1.00 96.50 117 LYS A O 1
ATOM 937 N N . VAL A 1 118 ? 8.253 10.623 2.325 1.00 97.06 118 VAL A N 1
ATOM 938 C CA . VAL A 1 118 ? 7.045 11.440 2.103 1.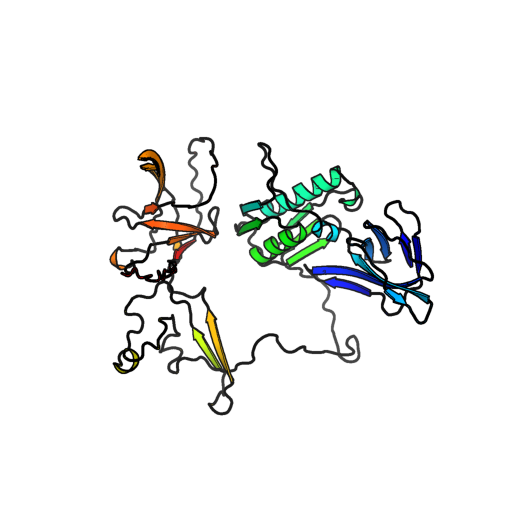00 97.06 118 VAL A CA 1
ATOM 939 C C . VAL A 1 118 ? 5.928 11.020 3.065 1.00 97.06 118 VAL A C 1
ATOM 941 O O . VAL A 1 118 ? 5.237 11.888 3.602 1.00 97.06 118 VAL A O 1
ATOM 944 N N . ILE A 1 119 ? 5.781 9.718 3.332 1.00 98.25 119 ILE A N 1
ATOM 945 C CA . ILE A 1 119 ? 4.824 9.189 4.316 1.00 98.25 119 ILE A CA 1
ATOM 946 C C . ILE A 1 119 ? 5.156 9.700 5.724 1.00 98.25 119 ILE A C 1
ATOM 948 O O . ILE A 1 119 ? 4.325 10.359 6.353 1.00 98.25 119 ILE A O 1
ATOM 952 N N . THR A 1 120 ? 6.376 9.459 6.208 1.00 98.00 120 THR A N 1
ATOM 953 C CA . THR A 1 120 ? 6.779 9.817 7.577 1.00 98.00 120 THR A CA 1
ATOM 954 C C . THR A 1 120 ? 6.801 11.330 7.800 1.00 98.00 120 THR A C 1
ATOM 956 O O . THR A 1 120 ? 6.335 11.791 8.839 1.00 98.00 120 THR A O 1
ATOM 959 N N . ASP A 1 121 ? 7.191 12.135 6.805 1.00 96.44 121 ASP A N 1
ATOM 960 C CA . ASP A 1 121 ? 7.100 13.601 6.877 1.00 96.44 121 ASP A CA 1
ATOM 961 C C . ASP A 1 121 ? 5.643 14.085 7.064 1.00 96.44 121 ASP A C 1
ATOM 963 O O . ASP A 1 121 ? 5.400 15.083 7.754 1.00 96.44 121 ASP A O 1
ATOM 967 N N . ASN A 1 122 ? 4.657 13.407 6.458 1.00 97.38 122 ASN A N 1
ATOM 968 C CA . ASN A 1 122 ? 3.239 13.721 6.665 1.00 97.38 122 ASN A CA 1
ATOM 969 C C . ASN A 1 122 ? 2.771 13.303 8.062 1.00 97.38 122 ASN A C 1
ATOM 971 O O . ASN A 1 122 ? 2.121 14.102 8.738 1.00 97.38 122 ASN A O 1
ATOM 975 N N . LEU A 1 123 ? 3.139 12.104 8.517 1.00 98.00 123 LEU A N 1
ATOM 976 C CA . LEU A 1 123 ? 2.778 11.608 9.847 1.00 98.00 123 LEU A CA 1
ATOM 977 C C . LEU A 1 123 ? 3.382 12.459 10.969 1.00 98.00 123 LEU A C 1
ATOM 979 O O . LEU A 1 123 ? 2.656 12.852 11.877 1.00 98.00 123 LEU A O 1
ATOM 983 N N . SER A 1 124 ? 4.658 12.843 10.880 1.00 96.50 124 SER A N 1
ATOM 984 C CA . SER A 1 124 ? 5.284 13.748 11.854 1.00 96.50 124 SER A CA 1
ATOM 985 C C . SER A 1 124 ? 4.597 15.114 11.910 1.00 96.50 124 SER A C 1
ATOM 987 O O . SER A 1 124 ? 4.506 15.716 12.976 1.00 96.50 124 SER A O 1
ATOM 989 N N . ARG A 1 125 ? 4.097 15.638 10.782 1.00 95.12 125 ARG A N 1
ATOM 990 C CA . ARG A 1 125 ? 3.324 16.893 10.780 1.00 95.12 125 ARG A CA 1
ATOM 991 C C . ARG A 1 125 ? 1.976 16.720 11.464 1.00 95.12 125 ARG A C 1
ATOM 993 O O . ARG A 1 125 ? 1.660 17.515 12.343 1.00 95.12 125 ARG A O 1
ATOM 1000 N N . LEU A 1 126 ? 1.240 15.664 11.120 1.00 96.75 126 LEU A N 1
ATOM 1001 C CA . LEU A 1 126 ? -0.013 15.324 11.797 1.00 96.75 126 LEU A CA 1
ATOM 1002 C C . LEU A 1 126 ? 0.211 15.153 13.304 1.00 96.75 126 LEU A C 1
ATOM 1004 O O . LEU A 1 126 ? -0.539 15.712 14.088 1.00 96.75 126 LEU A O 1
ATOM 1008 N N . GLY A 1 127 ? 1.297 14.491 13.710 1.00 96.62 127 GLY A N 1
ATOM 1009 C CA . GLY A 1 127 ? 1.687 14.318 15.110 1.00 96.62 127 GLY A CA 1
ATOM 1010 C C . GLY A 1 127 ? 2.079 15.609 15.837 1.00 96.62 127 GLY A C 1
ATOM 1011 O O . GLY A 1 127 ? 2.085 15.636 17.067 1.00 96.62 127 GLY A O 1
ATOM 1012 N N . ARG A 1 128 ? 2.447 16.683 15.128 1.00 95.69 128 ARG A N 1
ATOM 1013 C CA . ARG A 1 128 ? 2.666 18.018 15.723 1.00 95.69 128 ARG A CA 1
ATOM 1014 C C . ARG A 1 128 ? 1.362 18.785 15.896 1.00 95.69 128 ARG A C 1
ATOM 1016 O O . ARG A 1 128 ? 1.242 19.528 16.860 1.00 95.69 128 ARG A O 1
ATOM 1023 N N . GLU A 1 129 ? 0.432 18.623 14.960 1.00 95.12 129 GLU A N 1
ATOM 1024 C CA . GLU A 1 129 ? -0.896 19.242 15.018 1.00 95.12 129 GLU A CA 1
ATOM 1025 C C . GLU A 1 129 ? -1.782 18.553 16.063 1.00 95.12 129 GLU A C 1
ATOM 1027 O O . GLU A 1 129 ? -2.489 19.221 16.811 1.00 95.12 129 GLU A O 1
ATOM 1032 N N . ASP A 1 130 ? -1.703 17.226 16.148 1.00 93.88 130 ASP A N 1
ATOM 1033 C CA . ASP A 1 130 ? -2.439 16.409 17.101 1.00 93.88 130 ASP A CA 1
ATOM 1034 C C . ASP A 1 130 ? -1.613 15.176 17.507 1.00 93.88 130 ASP A C 1
ATOM 1036 O O . ASP A 1 130 ? -1.308 14.286 16.708 1.00 93.88 130 ASP A O 1
ATOM 1040 N N . SER A 1 131 ? -1.284 15.105 18.799 1.00 92.38 131 SER A N 1
ATOM 1041 C CA . SER A 1 131 ? -0.538 13.994 19.400 1.00 92.38 131 SER A CA 1
ATOM 1042 C C . SER A 1 131 ? -1.201 12.623 19.222 1.00 92.38 131 SER A C 1
ATOM 1044 O O . SER A 1 131 ? -0.508 11.613 19.312 1.00 92.38 131 SER A O 1
ATOM 1046 N N . SER A 1 132 ? -2.500 12.560 18.905 1.00 91.00 132 SER A N 1
ATOM 1047 C CA . SER A 1 132 ? -3.198 11.305 18.614 1.00 91.00 132 SER A CA 1
ATOM 1048 C C . SER A 1 132 ? -2.644 10.586 17.376 1.00 91.00 132 SER A C 1
ATOM 1050 O O . SER A 1 132 ? -2.830 9.378 17.240 1.00 91.00 132 SER A O 1
ATOM 1052 N N . PHE A 1 133 ? -1.935 11.289 16.484 1.00 95.38 133 PHE A N 1
ATOM 1053 C CA . PHE A 1 133 ? -1.234 10.702 15.333 1.00 95.38 133 PHE A CA 1
ATOM 1054 C C . PHE A 1 133 ? 0.148 10.138 15.674 1.00 95.38 133 PHE A C 1
ATOM 1056 O O . PHE A 1 133 ? 0.860 9.696 14.775 1.00 95.38 133 PHE A O 1
ATOM 1063 N N . ARG A 1 134 ? 0.532 10.134 16.952 1.00 94.50 134 ARG A N 1
ATOM 1064 C CA . ARG A 1 134 ? 1.753 9.502 17.453 1.00 94.50 134 ARG A CA 1
ATOM 1065 C C . ARG A 1 134 ? 1.433 8.159 18.092 1.00 94.50 134 ARG A C 1
ATOM 1067 O O . ARG A 1 134 ? 0.342 7.958 18.620 1.00 94.50 134 ARG A O 1
ATOM 1074 N N . TYR A 1 135 ? 2.402 7.256 18.080 1.00 92.12 135 TYR A N 1
ATOM 1075 C CA . TYR A 1 135 ? 2.322 6.018 18.844 1.00 92.12 135 TYR A CA 1
ATOM 1076 C C . TYR A 1 135 ? 3.000 6.229 20.193 1.00 92.12 135 TYR A C 1
ATOM 1078 O O . TYR A 1 135 ? 4.209 6.443 20.238 1.00 92.12 135 TYR A O 1
ATOM 1086 N N . ASP A 1 136 ? 2.225 6.225 21.278 1.00 88.62 136 ASP A N 1
ATOM 1087 C CA . ASP A 1 136 ? 2.744 6.428 22.640 1.00 88.62 136 ASP A CA 1
ATOM 1088 C C . ASP A 1 136 ? 3.659 7.672 22.754 1.00 88.62 136 ASP A C 1
ATOM 1090 O O . ASP A 1 136 ? 4.785 7.641 23.248 1.00 88.62 136 ASP A O 1
ATOM 1094 N N . GLY A 1 137 ? 3.211 8.781 22.151 1.00 90.38 137 GLY A N 1
ATOM 1095 C CA . GLY A 1 137 ? 3.952 10.048 22.099 1.00 90.38 137 GLY A CA 1
ATOM 1096 C C . GLY A 1 137 ? 5.134 10.095 21.118 1.00 90.38 137 GLY A C 1
ATOM 1097 O O . GLY A 1 137 ? 5.705 11.172 20.915 1.00 90.38 137 GLY A O 1
ATOM 1098 N N . LYS A 1 138 ? 5.480 8.980 20.463 1.00 94.94 138 LYS A N 1
ATOM 1099 C CA . LYS A 1 138 ? 6.581 8.875 19.495 1.00 94.94 138 LYS A CA 1
ATOM 1100 C C . LYS A 1 138 ? 6.105 9.070 18.058 1.00 94.94 138 LYS A C 1
ATOM 1102 O O . LYS A 1 138 ? 5.051 8.578 17.653 1.00 94.94 138 LYS A O 1
ATOM 1107 N N . ASP A 1 139 ? 6.924 9.769 17.279 1.00 96.50 139 ASP A N 1
ATOM 1108 C CA . ASP A 1 139 ? 6.720 9.904 15.839 1.00 96.50 139 ASP A CA 1
ATOM 1109 C C . ASP A 1 139 ? 6.890 8.546 15.143 1.00 96.50 139 ASP A C 1
ATOM 1111 O O . ASP A 1 139 ? 7.699 7.704 15.555 1.00 96.50 139 ASP A O 1
ATOM 1115 N N . TYR A 1 140 ? 6.133 8.351 14.063 1.00 97.81 140 TYR A N 1
ATOM 1116 C CA . TYR A 1 140 ? 6.253 7.154 13.244 1.00 97.81 140 TYR A CA 1
ATOM 1117 C C . TYR A 1 140 ? 7.522 7.195 12.386 1.00 97.81 140 TYR A C 1
ATOM 1119 O O . TYR A 1 140 ? 7.784 8.170 11.680 1.00 97.81 140 TYR A O 1
ATOM 1127 N N . GLY A 1 141 ? 8.292 6.113 12.439 1.00 98.00 141 GLY A N 1
ATOM 1128 C CA . GLY A 1 141 ? 9.420 5.842 11.559 1.00 98.00 141 GLY A CA 1
ATOM 1129 C C . GLY A 1 141 ? 9.067 4.814 10.487 1.00 98.00 141 GLY A C 1
ATOM 1130 O O . GLY A 1 141 ? 7.951 4.298 10.426 1.00 98.00 141 GLY A O 1
ATOM 1131 N N . SER A 1 142 ? 10.044 4.494 9.646 1.00 96.81 142 SER A N 1
ATOM 1132 C CA . SER A 1 142 ? 9.911 3.439 8.645 1.00 96.81 142 SER A CA 1
ATOM 1133 C C . SER A 1 142 ? 11.207 2.654 8.499 1.00 96.81 142 SER A C 1
ATOM 1135 O O . SER A 1 142 ? 12.284 3.254 8.525 1.00 96.81 142 SER A O 1
ATOM 1137 N N . VAL A 1 143 ? 11.099 1.351 8.266 1.00 94.56 143 VAL A N 1
ATOM 1138 C CA . VAL A 1 143 ? 12.220 0.457 7.967 1.00 94.56 143 VAL A CA 1
ATOM 1139 C C . VAL A 1 143 ? 11.909 -0.363 6.720 1.00 94.56 143 VAL A C 1
ATOM 1141 O O . VAL A 1 143 ? 10.754 -0.655 6.421 1.00 94.56 143 VAL A O 1
ATOM 1144 N N . VAL A 1 144 ? 12.958 -0.697 5.975 1.00 92.62 144 VAL A N 1
ATOM 1145 C CA . VAL A 1 144 ? 12.880 -1.666 4.886 1.00 92.62 144 VAL A CA 1
ATOM 1146 C C . VAL A 1 144 ? 13.559 -2.933 5.376 1.00 92.62 144 VAL A C 1
ATOM 1148 O O . VAL A 1 144 ? 14.773 -2.929 5.589 1.00 92.62 144 VAL A O 1
ATOM 1151 N N . ASP A 1 145 ? 12.778 -3.981 5.607 1.00 86.75 145 ASP A N 1
ATOM 1152 C CA . ASP A 1 145 ? 13.281 -5.239 6.143 1.00 86.75 145 ASP A CA 1
ATOM 1153 C C . ASP A 1 145 ? 14.065 -5.996 5.060 1.00 86.75 145 ASP A C 1
ATOM 1155 O O . ASP A 1 145 ? 13.640 -6.127 3.908 1.00 86.75 145 ASP A O 1
ATOM 1159 N N . GLY A 1 146 ? 15.280 -6.422 5.417 1.00 67.38 146 GLY A N 1
ATOM 1160 C CA . GLY A 1 146 ? 16.230 -7.027 4.485 1.00 67.38 146 GLY A CA 1
ATOM 1161 C C . GLY A 1 146 ? 15.829 -8.437 4.047 1.00 67.38 146 GLY A C 1
ATOM 1162 O O . GLY A 1 146 ? 15.115 -9.141 4.749 1.00 67.38 146 GLY A O 1
ATOM 1163 N N . GLY A 1 147 ? 16.334 -8.869 2.889 1.00 68.44 147 GLY A N 1
ATOM 1164 C CA . GLY A 1 147 ? 16.285 -10.275 2.464 1.00 68.44 147 GLY A CA 1
ATOM 1165 C C . GLY A 1 147 ? 16.086 -10.456 0.964 1.00 68.44 147 GLY A C 1
ATOM 1166 O O . GLY A 1 147 ? 16.765 -11.276 0.356 1.00 68.44 147 GLY A O 1
ATOM 1167 N N . VAL A 1 148 ? 15.204 -9.660 0.347 1.00 61.78 148 VAL A N 1
ATOM 1168 C CA . VAL A 1 148 ? 14.849 -9.813 -1.083 1.00 61.78 148 VAL A CA 1
ATOM 1169 C C . VAL A 1 148 ? 14.588 -8.478 -1.802 1.00 61.78 148 VAL A C 1
ATOM 1171 O O . VAL A 1 148 ? 14.605 -8.427 -3.030 1.00 61.78 148 VAL A O 1
ATOM 1174 N N . LEU A 1 149 ? 14.380 -7.374 -1.075 1.00 79.50 149 LEU A N 1
ATOM 1175 C CA . LEU A 1 149 ? 14.027 -6.094 -1.691 1.00 79.50 149 LEU A CA 1
ATOM 1176 C C . LEU A 1 149 ? 15.258 -5.353 -2.243 1.00 79.50 149 LEU A C 1
ATOM 1178 O O . LEU A 1 149 ? 16.167 -5.001 -1.489 1.00 79.50 149 LEU A O 1
ATOM 1182 N N . ASP A 1 150 ? 15.264 -5.029 -3.540 1.00 83.56 150 ASP A N 1
ATOM 1183 C CA . ASP A 1 150 ? 16.238 -4.087 -4.106 1.00 83.56 150 ASP A CA 1
ATOM 1184 C C . ASP A 1 150 ? 15.908 -2.656 -3.655 1.00 83.56 150 ASP A C 1
ATOM 1186 O O . ASP A 1 150 ? 15.157 -1.920 -4.298 1.00 83.56 150 ASP A O 1
ATOM 1190 N N . VAL A 1 151 ? 16.506 -2.245 -2.538 1.00 84.38 151 VAL A N 1
ATOM 1191 C CA . VAL A 1 151 ? 16.340 -0.904 -1.954 1.00 84.38 151 VAL A CA 1
ATOM 1192 C C . VAL A 1 151 ? 16.850 0.226 -2.855 1.00 84.38 151 VAL A C 1
ATOM 1194 O O . VAL A 1 151 ? 16.524 1.391 -2.623 1.00 84.38 151 VAL A O 1
ATOM 1197 N N . SER A 1 152 ? 17.666 -0.098 -3.863 1.00 84.56 152 SER A N 1
ATOM 1198 C CA . SER A 1 152 ? 18.209 0.862 -4.825 1.00 84.56 152 SER A CA 1
ATOM 1199 C C . SER A 1 152 ? 17.323 1.036 -6.060 1.00 84.56 152 SER A C 1
ATOM 1201 O O . SER A 1 152 ? 17.502 2.008 -6.805 1.00 84.56 152 SER A O 1
ATOM 1203 N N . ARG A 1 153 ? 16.342 0.140 -6.257 1.00 87.62 153 ARG A N 1
ATOM 1204 C CA . ARG A 1 153 ? 15.351 0.230 -7.329 1.00 87.62 153 ARG A CA 1
ATOM 1205 C C . ARG A 1 153 ? 14.571 1.530 -7.204 1.00 87.62 153 ARG A C 1
ATOM 1207 O O . ARG A 1 153 ? 14.146 1.922 -6.124 1.00 87.62 153 ARG A O 1
ATOM 1214 N N . TYR A 1 154 ? 14.356 2.190 -8.333 1.00 90.69 154 TYR A N 1
ATOM 1215 C CA . TYR A 1 154 ? 13.461 3.337 -8.430 1.00 90.69 154 TYR A CA 1
ATOM 1216 C C . TYR A 1 154 ? 12.102 2.843 -8.902 1.00 90.69 154 TYR A C 1
ATOM 1218 O O . TYR A 1 154 ? 12.057 2.077 -9.858 1.00 90.69 154 TYR A O 1
ATOM 1226 N N . ALA A 1 155 ? 11.016 3.323 -8.307 1.00 91.12 155 ALA A N 1
ATOM 1227 C CA . ALA A 1 155 ? 9.666 3.123 -8.823 1.00 91.12 155 ALA A CA 1
ATOM 1228 C C . ALA A 1 155 ? 9.034 4.478 -9.140 1.00 91.12 155 ALA A C 1
ATOM 1230 O O . ALA A 1 155 ? 9.202 5.430 -8.368 1.00 91.12 155 ALA A O 1
ATOM 1231 N N . PHE A 1 156 ? 8.339 4.555 -10.276 1.00 92.25 156 PHE A N 1
ATOM 1232 C CA . PHE A 1 156 ? 7.459 5.670 -10.612 1.00 92.25 156 PHE A CA 1
ATOM 1233 C C . PHE A 1 156 ? 6.080 5.408 -10.017 1.00 92.25 156 PHE A C 1
ATOM 1235 O O . PHE A 1 156 ? 5.446 4.416 -10.361 1.00 92.25 156 PHE A O 1
ATOM 1242 N N . ILE A 1 157 ? 5.623 6.312 -9.152 1.00 94.12 157 ILE A N 1
ATOM 1243 C CA . ILE A 1 157 ? 4.283 6.270 -8.564 1.00 94.12 157 ILE A CA 1
ATOM 1244 C C . ILE A 1 157 ? 3.615 7.626 -8.795 1.00 94.12 157 ILE A C 1
ATOM 1246 O O . ILE A 1 157 ? 4.233 8.684 -8.613 1.00 94.12 157 ILE A O 1
ATOM 1250 N N . ASN A 1 158 ? 2.361 7.585 -9.237 1.00 94.56 158 ASN A N 1
ATOM 1251 C CA . ASN A 1 158 ? 1.515 8.753 -9.444 1.00 94.56 158 ASN A CA 1
ATOM 1252 C C . ASN A 1 158 ? 0.498 8.838 -8.302 1.00 94.56 158 ASN A C 1
ATOM 1254 O O . ASN A 1 158 ? -0.408 8.012 -8.225 1.00 94.56 158 ASN A O 1
ATOM 1258 N N . TYR A 1 159 ? 0.653 9.836 -7.437 1.00 95.75 159 TYR A N 1
ATOM 1259 C CA . TYR A 1 159 ? -0.251 10.091 -6.323 1.00 95.75 159 TYR A CA 1
ATOM 1260 C C . TYR A 1 159 ? -1.230 11.184 -6.743 1.00 95.75 159 TYR A C 1
ATOM 1262 O O . TYR A 1 159 ? -0.814 12.313 -6.993 1.00 95.75 159 TYR A O 1
ATOM 1270 N N . GLU A 1 160 ? -2.520 10.871 -6.823 1.00 95.12 160 GLU A N 1
ATOM 1271 C CA . GLU A 1 160 ? -3.569 11.803 -7.258 1.00 95.12 160 GLU A CA 1
ATOM 1272 C C . GLU A 1 160 ? -4.636 11.913 -6.170 1.00 95.12 160 GLU A C 1
ATOM 1274 O O . GLU A 1 160 ? -5.596 11.149 -6.138 1.00 95.12 160 GLU A O 1
ATOM 1279 N N . GLY A 1 161 ? -4.434 12.828 -5.215 1.00 94.00 161 GLY A N 1
ATOM 1280 C CA . GLY A 1 161 ? -5.344 12.979 -4.073 1.00 94.00 161 GLY A CA 1
ATOM 1281 C C . GLY A 1 161 ? -5.407 11.745 -3.164 1.00 94.00 161 GLY A C 1
ATOM 1282 O O . GLY A 1 161 ? -6.369 11.587 -2.418 1.00 94.00 161 GLY A O 1
ATOM 1283 N N . THR A 1 162 ? -4.398 10.878 -3.235 1.00 96.75 162 THR A N 1
ATOM 1284 C CA . THR A 1 162 ? -4.327 9.589 -2.541 1.00 96.75 162 THR A CA 1
ATOM 1285 C C . THR A 1 162 ? -4.187 9.773 -1.027 1.00 96.75 162 THR A C 1
ATOM 1287 O O . THR A 1 162 ? -3.426 10.631 -0.572 1.00 96.75 162 THR A O 1
ATOM 1290 N N . ASP A 1 163 ? -4.904 8.982 -0.225 1.00 97.88 163 ASP A N 1
ATOM 1291 C CA . ASP A 1 163 ? -4.704 8.947 1.227 1.00 97.88 163 ASP A CA 1
ATOM 1292 C C . ASP A 1 163 ? -3.422 8.193 1.618 1.00 97.88 163 ASP A C 1
ATOM 1294 O O . ASP A 1 163 ? -2.811 7.497 0.808 1.00 97.88 163 ASP A O 1
ATOM 1298 N N . ILE A 1 164 ? -2.985 8.351 2.868 1.00 98.38 164 ILE A N 1
ATOM 1299 C CA . ILE A 1 164 ? -1.715 7.781 3.335 1.00 98.38 164 ILE A CA 1
ATOM 1300 C C . ILE A 1 164 ? -1.709 6.243 3.286 1.00 98.38 164 ILE A C 1
ATOM 1302 O O . ILE A 1 164 ? -0.682 5.678 2.920 1.00 98.38 164 ILE A O 1
ATOM 1306 N N . ILE A 1 165 ? -2.811 5.558 3.620 1.00 97.81 165 ILE A N 1
ATOM 1307 C CA . ILE A 1 165 ? -2.853 4.082 3.596 1.00 97.81 165 ILE A CA 1
ATOM 1308 C C . ILE A 1 165 ? -2.814 3.584 2.153 1.00 97.81 165 ILE A C 1
ATOM 1310 O O . ILE A 1 165 ? -1.999 2.725 1.822 1.00 97.81 165 ILE A O 1
ATOM 1314 N N . THR A 1 166 ? -3.612 4.180 1.267 1.00 97.88 166 THR A N 1
ATOM 1315 C CA . THR A 1 166 ? -3.580 3.841 -0.160 1.00 97.88 166 THR A CA 1
ATOM 1316 C C . THR A 1 166 ? -2.204 4.114 -0.773 1.00 97.88 166 THR A C 1
ATOM 1318 O O . THR A 1 166 ? -1.724 3.323 -1.580 1.00 97.88 166 THR A O 1
ATOM 1321 N N . ALA A 1 167 ? -1.515 5.183 -0.365 1.00 98.31 167 ALA A N 1
ATOM 1322 C CA . ALA A 1 167 ? -0.156 5.453 -0.826 1.00 98.31 167 ALA A CA 1
ATOM 1323 C C . ALA A 1 167 ? 0.851 4.393 -0.347 1.00 98.31 167 ALA A C 1
ATOM 1325 O O . ALA A 1 167 ? 1.716 3.988 -1.119 1.00 98.31 167 ALA A O 1
ATOM 1326 N N . ILE A 1 168 ? 0.733 3.913 0.896 1.00 98.31 168 ILE A N 1
ATOM 1327 C CA . ILE A 1 168 ? 1.546 2.801 1.412 1.00 98.31 168 ILE A CA 1
ATOM 1328 C C . ILE A 1 168 ? 1.293 1.527 0.588 1.00 98.31 168 ILE A C 1
ATOM 1330 O O . ILE A 1 168 ? 2.261 0.886 0.185 1.00 98.31 168 ILE A O 1
ATOM 1334 N N . ASN A 1 169 ? 0.033 1.213 0.258 1.00 97.62 169 ASN A N 1
ATOM 1335 C CA . ASN A 1 169 ? -0.316 0.085 -0.618 1.00 97.62 169 ASN A CA 1
ATOM 1336 C C . ASN A 1 169 ? 0.332 0.212 -2.003 1.00 97.62 169 ASN A C 1
ATOM 1338 O O . ASN A 1 169 ? 0.996 -0.714 -2.456 1.00 97.62 169 ASN A O 1
ATOM 1342 N N . GLN A 1 170 ? 0.230 1.381 -2.641 1.00 97.69 170 GLN A N 1
ATOM 1343 C CA . GLN A 1 170 ? 0.853 1.633 -3.947 1.00 97.69 170 GLN A CA 1
ATOM 1344 C C . GLN A 1 170 ? 2.379 1.490 -3.910 1.00 97.69 170 GLN A C 1
ATOM 1346 O O . GLN A 1 170 ? 2.978 1.001 -4.871 1.00 97.69 170 GLN A O 1
ATOM 1351 N N . ILE A 1 171 ? 3.023 1.912 -2.813 1.00 97.00 171 ILE A N 1
ATOM 1352 C CA . ILE A 1 171 ? 4.461 1.703 -2.603 1.00 97.00 171 ILE A CA 1
ATOM 1353 C C . ILE A 1 171 ? 4.748 0.206 -2.498 1.00 97.00 171 ILE A C 1
ATOM 1355 O O . ILE A 1 171 ? 5.603 -0.284 -3.227 1.00 97.00 171 ILE A O 1
ATOM 1359 N N . ALA A 1 172 ? 4.032 -0.520 -1.641 1.00 95.62 172 ALA A N 1
ATOM 1360 C CA . ALA A 1 172 ? 4.228 -1.952 -1.445 1.00 95.62 172 ALA A CA 1
ATOM 1361 C C . ALA A 1 172 ? 4.058 -2.740 -2.760 1.00 95.62 172 ALA A C 1
ATOM 1363 O O . ALA A 1 172 ? 4.946 -3.498 -3.142 1.00 95.62 172 ALA A O 1
ATOM 1364 N N . GLU A 1 173 ? 2.998 -2.462 -3.525 1.00 94.88 173 GLU A N 1
ATOM 1365 C CA . GLU A 1 173 ? 2.749 -3.046 -4.851 1.00 94.88 173 GLU A CA 1
ATOM 1366 C C . GLU A 1 173 ? 3.874 -2.729 -5.845 1.00 94.88 173 GLU A C 1
ATOM 1368 O O . GLU A 1 173 ? 4.426 -3.629 -6.476 1.00 94.88 173 GLU A O 1
ATOM 1373 N N . SER A 1 174 ? 4.274 -1.457 -5.950 1.00 93.69 174 SER A N 1
ATOM 1374 C CA . SER A 1 174 ? 5.335 -1.022 -6.874 1.00 93.69 174 SER A CA 1
ATOM 1375 C C . SER A 1 174 ? 6.703 -1.601 -6.522 1.00 93.69 174 SER A C 1
ATOM 1377 O O . SER A 1 174 ? 7.578 -1.717 -7.384 1.00 93.69 174 SER A O 1
ATOM 1379 N N . PHE A 1 175 ? 6.907 -1.914 -5.241 1.00 92.69 175 PHE A N 1
ATOM 1380 C CA . PHE A 1 175 ? 8.124 -2.521 -4.734 1.00 92.69 175 PHE A CA 1
ATOM 1381 C C . PHE A 1 175 ? 8.027 -4.045 -4.566 1.00 92.69 175 PHE A C 1
ATOM 1383 O O . PHE A 1 175 ? 9.037 -4.647 -4.202 1.00 92.69 175 PHE A O 1
ATOM 1390 N N . GLU A 1 176 ? 6.904 -4.662 -4.951 1.00 91.69 176 GLU A N 1
ATOM 1391 C CA . GLU A 1 176 ? 6.638 -6.105 -4.848 1.00 91.69 176 GLU A CA 1
ATOM 1392 C C . GLU A 1 176 ? 6.909 -6.647 -3.436 1.00 91.69 176 GLU A C 1
ATOM 1394 O O . GLU A 1 176 ? 7.573 -7.670 -3.241 1.00 91.69 176 GLU A O 1
ATOM 1399 N N . CYS A 1 177 ? 6.423 -5.918 -2.434 1.00 91.75 177 CYS A N 1
ATOM 1400 C CA . CYS A 1 177 ? 6.567 -6.272 -1.033 1.00 91.75 177 CYS A CA 1
ATOM 1401 C C . CYS A 1 177 ? 5.259 -6.122 -0.265 1.00 91.75 177 CYS A C 1
ATOM 1403 O O . CYS A 1 177 ? 4.250 -5.644 -0.774 1.00 91.75 177 CYS A O 1
ATOM 1405 N N . GLU A 1 178 ? 5.298 -6.545 0.987 1.00 93.19 178 GLU A N 1
ATOM 1406 C CA . GLU A 1 178 ? 4.237 -6.392 1.966 1.00 93.19 178 GLU A CA 1
ATOM 1407 C C . GLU A 1 178 ? 4.588 -5.234 2.906 1.00 93.19 178 GLU A C 1
ATOM 1409 O O . GLU A 1 178 ? 5.729 -4.754 2.946 1.00 93.19 178 GLU A O 1
ATOM 1414 N N . TRP A 1 179 ? 3.605 -4.792 3.686 1.00 94.94 179 TRP A N 1
ATOM 1415 C CA . TRP A 1 179 ? 3.819 -3.804 4.732 1.00 94.94 179 TRP A CA 1
ATOM 1416 C C . TRP A 1 179 ? 3.033 -4.148 5.993 1.00 94.94 179 TRP A C 1
ATOM 1418 O O . TRP A 1 179 ? 1.963 -4.762 5.952 1.00 94.94 179 TRP A O 1
ATOM 1428 N N . TRP A 1 180 ? 3.577 -3.748 7.136 1.00 94.44 180 TRP A N 1
ATOM 1429 C CA . TRP A 1 180 ? 2.919 -3.862 8.432 1.00 94.44 180 TRP A CA 1
ATOM 1430 C C . TRP A 1 180 ? 3.387 -2.749 9.362 1.00 94.44 180 TRP A C 1
ATOM 1432 O O . TRP A 1 180 ? 4.364 -2.053 9.092 1.00 94.44 180 TRP A O 1
ATOM 1442 N N . VAL A 1 181 ? 2.672 -2.566 10.467 1.00 94.44 181 VAL A N 1
ATOM 1443 C CA . VAL A 1 181 ? 3.054 -1.618 11.513 1.00 94.44 181 VAL A CA 1
ATOM 1444 C C . VAL A 1 181 ? 3.290 -2.393 12.798 1.00 94.44 181 VAL A C 1
ATOM 1446 O O . VAL A 1 181 ? 2.425 -3.158 13.229 1.00 94.44 181 VAL A O 1
ATOM 1449 N N . THR A 1 182 ? 4.455 -2.174 13.397 1.00 91.62 182 THR A N 1
ATOM 1450 C CA . THR A 1 182 ? 4.792 -2.642 14.741 1.00 91.62 182 THR A CA 1
ATOM 1451 C C . THR A 1 182 ? 5.204 -1.425 15.545 1.00 91.62 182 THR A C 1
ATOM 1453 O O . THR A 1 182 ? 6.111 -0.692 15.148 1.00 91.62 182 THR A O 1
ATOM 1456 N N . ASP A 1 183 ? 4.519 -1.185 16.658 1.00 92.62 183 ASP A N 1
ATOM 1457 C CA . ASP A 1 183 ? 4.709 0.013 17.468 1.00 92.62 183 ASP A CA 1
ATOM 1458 C C . ASP A 1 183 ? 4.632 1.305 16.628 1.00 92.62 183 ASP A C 1
ATOM 1460 O O . ASP A 1 183 ? 3.635 1.568 15.952 1.00 92.62 183 ASP A O 1
ATOM 1464 N N . ASN A 1 184 ? 5.698 2.108 16.644 1.00 95.19 184 ASN A N 1
ATOM 1465 C CA . ASN A 1 184 ? 5.826 3.335 15.872 1.00 95.19 184 ASN A CA 1
ATOM 1466 C C . ASN A 1 184 ? 6.567 3.137 14.535 1.00 95.19 184 ASN A C 1
ATOM 1468 O O . ASN A 1 184 ? 7.022 4.121 13.958 1.00 95.19 184 ASN A O 1
ATOM 1472 N N . ILE A 1 185 ? 6.741 1.910 14.039 1.00 97.06 185 ILE A N 1
ATOM 1473 C CA . ILE A 1 185 ? 7.535 1.624 12.836 1.00 97.06 185 ILE A CA 1
ATOM 1474 C C . ILE A 1 185 ? 6.662 1.032 11.730 1.00 97.06 185 ILE A C 1
ATOM 1476 O O . ILE A 1 185 ? 5.984 0.023 11.918 1.00 97.06 185 ILE A O 1
ATOM 1480 N N . ILE A 1 186 ? 6.713 1.662 10.555 1.00 97.19 186 ILE A N 1
ATOM 1481 C CA . ILE A 1 186 ? 6.168 1.124 9.307 1.00 97.19 186 ILE A CA 1
ATOM 1482 C C . ILE A 1 186 ? 7.234 0.237 8.669 1.00 97.19 186 ILE A C 1
ATOM 1484 O O . ILE A 1 186 ? 8.307 0.712 8.294 1.00 97.19 186 ILE A O 1
ATOM 1488 N N . HIS A 1 187 ? 6.928 -1.039 8.530 1.00 95.25 187 HIS A N 1
ATOM 1489 C CA . HIS A 1 187 ? 7.782 -2.027 7.896 1.00 95.25 187 HIS A CA 1
ATOM 1490 C C . HIS A 1 187 ? 7.402 -2.203 6.428 1.00 95.25 187 HIS A C 1
ATOM 1492 O O . HIS A 1 187 ? 6.218 -2.239 6.096 1.00 95.25 187 HIS A O 1
ATOM 1498 N N . MET A 1 188 ? 8.409 -2.326 5.565 1.00 94.88 188 MET A N 1
ATOM 1499 C CA . MET A 1 188 ? 8.274 -2.690 4.154 1.00 94.88 188 MET A CA 1
ATOM 1500 C C . MET A 1 188 ? 9.205 -3.862 3.863 1.00 94.88 188 MET A C 1
ATOM 1502 O O . MET A 1 188 ? 10.416 -3.737 4.042 1.00 94.88 188 MET A O 1
ATOM 1506 N N . GLY A 1 189 ? 8.678 -4.983 3.385 1.00 91.75 189 GLY A N 1
ATOM 1507 C CA . GLY A 1 189 ? 9.490 -6.172 3.133 1.00 91.75 189 GLY A CA 1
ATOM 1508 C C . GLY A 1 189 ? 8.639 -7.408 2.899 1.00 91.75 189 GLY A C 1
ATOM 1509 O O . GLY A 1 189 ? 7.472 -7.300 2.546 1.00 91.75 189 GLY A O 1
ATOM 1510 N N . ARG A 1 190 ? 9.215 -8.593 3.089 1.00 88.44 190 ARG A N 1
ATOM 1511 C CA . ARG A 1 190 ? 8.428 -9.825 3.218 1.00 88.44 190 ARG A CA 1
ATOM 1512 C C . ARG A 1 190 ? 8.187 -10.072 4.697 1.00 88.44 190 ARG A C 1
ATOM 1514 O O . ARG A 1 190 ? 9.143 -10.088 5.471 1.00 88.44 190 ARG A O 1
ATOM 1521 N N . CYS A 1 191 ? 6.934 -10.246 5.088 1.00 82.31 191 CYS A N 1
ATOM 1522 C CA . CYS A 1 191 ? 6.552 -10.550 6.455 1.00 82.31 191 CYS A CA 1
ATOM 1523 C C . CYS A 1 191 ? 6.832 -12.029 6.740 1.00 82.31 191 CYS A C 1
ATOM 1525 O O . CYS A 1 191 ? 5.940 -12.873 6.825 1.00 82.31 191 CYS A O 1
ATOM 1527 N N . GLU A 1 192 ? 8.111 -12.359 6.879 1.00 75.50 192 GLU A N 1
ATOM 1528 C CA . GLU A 1 192 ? 8.532 -13.666 7.357 1.00 75.50 192 GLU A CA 1
ATOM 1529 C C . GLU A 1 192 ? 8.429 -13.656 8.881 1.00 75.50 192 GLU A C 1
ATOM 1531 O O . GLU A 1 192 ? 9.331 -13.214 9.594 1.00 75.50 192 GLU A O 1
ATOM 1536 N N . MET A 1 193 ? 7.292 -14.115 9.407 1.00 62.38 193 MET A N 1
ATOM 1537 C CA . MET A 1 193 ? 7.188 -14.389 10.836 1.00 62.38 193 MET A CA 1
ATOM 1538 C C . MET A 1 193 ? 8.090 -15.580 11.153 1.00 62.38 193 MET A C 1
ATOM 1540 O O . MET A 1 193 ? 7.691 -16.734 10.993 1.00 62.38 193 MET A O 1
ATOM 1544 N N . VAL A 1 194 ? 9.324 -15.292 11.581 1.00 57.41 194 VAL A N 1
ATOM 1545 C CA . VAL A 1 194 ? 10.282 -16.293 12.060 1.00 57.41 194 VAL A CA 1
ATOM 1546 C C . VAL A 1 194 ? 9.715 -16.901 13.337 1.00 57.41 194 VAL A C 1
ATOM 1548 O O . VAL A 1 194 ? 9.960 -16.442 14.449 1.00 57.41 194 VAL A O 1
ATOM 1551 N N . THR A 1 195 ? 8.891 -17.920 13.164 1.00 55.94 195 THR A N 1
ATOM 1552 C CA . THR A 1 195 ? 8.346 -18.727 14.243 1.00 55.94 195 THR A CA 1
ATOM 1553 C C . THR A 1 195 ? 8.904 -20.132 14.114 1.00 55.94 195 THR A C 1
ATOM 1555 O O . THR A 1 195 ? 9.209 -20.618 13.023 1.00 55.94 195 THR A O 1
ATOM 1558 N N . THR A 1 196 ? 9.076 -20.790 15.254 1.00 66.31 196 THR A N 1
ATOM 1559 C CA . THR A 1 196 ? 9.198 -22.243 15.312 1.00 66.31 196 THR A CA 1
ATOM 1560 C C . THR A 1 196 ? 8.055 -22.855 14.510 1.00 66.31 196 THR A C 1
ATOM 1562 O O . THR A 1 196 ? 6.902 -22.476 14.705 1.00 66.31 196 THR A O 1
ATOM 1565 N N . ALA A 1 197 ? 8.372 -23.779 13.600 1.00 70.31 197 ALA A N 1
ATOM 1566 C CA . ALA A 1 197 ? 7.367 -24.436 12.774 1.00 70.31 197 ALA A CA 1
ATOM 1567 C C . ALA A 1 197 ? 6.248 -25.008 13.661 1.00 70.31 197 ALA A C 1
ATOM 1569 O O . ALA A 1 197 ? 6.488 -25.880 14.498 1.00 70.31 197 ALA A O 1
ATOM 1570 N N . VAL A 1 198 ? 5.027 -24.502 13.488 1.00 72.62 198 VAL A N 1
ATOM 1571 C CA . VAL A 1 198 ? 3.843 -25.034 14.163 1.00 72.62 198 VAL A CA 1
ATOM 1572 C C . VAL A 1 198 ? 3.270 -26.132 13.279 1.00 72.62 198 VAL A C 1
ATOM 1574 O O . VAL A 1 198 ? 2.915 -25.893 12.127 1.00 72.62 198 VAL A O 1
ATOM 1577 N N . THR A 1 199 ? 3.191 -27.353 13.805 1.00 80.19 199 THR A N 1
ATOM 1578 C CA . THR A 1 199 ? 2.552 -28.458 13.083 1.00 80.19 199 THR A CA 1
ATOM 1579 C C . THR A 1 199 ? 1.037 -28.305 13.172 1.00 80.19 199 THR A C 1
ATOM 1581 O O . THR A 1 199 ? 0.464 -28.365 14.257 1.00 80.19 199 THR A O 1
ATOM 1584 N N . LEU A 1 200 ? 0.390 -28.120 12.023 1.00 80.69 200 LEU A N 1
ATOM 1585 C CA . LEU A 1 200 ? -1.063 -28.096 11.896 1.00 80.69 200 LEU A CA 1
ATOM 1586 C C . LEU A 1 200 ? -1.553 -29.493 11.498 1.00 80.69 200 LEU A C 1
ATOM 1588 O O . LEU A 1 200 ? -1.359 -29.921 10.362 1.00 80.69 200 LEU A O 1
ATOM 1592 N N . ALA A 1 201 ? -2.169 -30.215 12.435 1.00 82.00 201 ALA A N 1
ATOM 1593 C CA . ALA A 1 201 ? -2.736 -31.541 12.196 1.00 82.00 201 ALA A CA 1
ATOM 1594 C C . ALA A 1 201 ? -4.267 -31.530 12.338 1.00 82.00 201 ALA A C 1
ATOM 1596 O O . ALA A 1 201 ? -4.809 -30.936 13.278 1.00 82.00 201 ALA A O 1
ATOM 1597 N N . MET A 1 202 ? -4.951 -32.215 11.412 1.00 82.06 202 MET A N 1
ATOM 1598 C CA . MET A 1 202 ? -6.396 -32.469 11.495 1.00 82.06 202 MET A CA 1
ATOM 1599 C C . MET A 1 202 ? -6.736 -33.187 12.801 1.00 82.06 202 MET A C 1
ATOM 1601 O O . MET A 1 202 ? -6.012 -34.093 13.214 1.00 82.06 202 MET A O 1
ATOM 1605 N N . ASN A 1 203 ? -7.850 -32.803 13.427 1.00 76.25 203 ASN A N 1
ATOM 1606 C CA . ASN A 1 203 ? -8.303 -33.308 14.731 1.00 76.25 203 ASN A CA 1
ATOM 1607 C C . ASN A 1 203 ? -7.348 -32.994 15.905 1.00 76.25 203 ASN A C 1
ATOM 1609 O O . ASN A 1 203 ? -7.472 -33.586 16.975 1.00 76.25 203 ASN A O 1
ATOM 1613 N N . GLN A 1 204 ? -6.398 -32.073 15.713 1.00 83.56 204 GLN A N 1
ATOM 1614 C CA . GLN A 1 204 ? -5.620 -31.447 16.784 1.00 83.56 204 GLN A CA 1
ATOM 1615 C C . GLN A 1 204 ? -5.815 -29.928 16.741 1.00 83.56 204 GLN A C 1
ATOM 1617 O O . GLN A 1 204 ? -6.819 -29.420 17.226 1.00 83.56 204 GLN A O 1
ATOM 1622 N N . ALA A 1 205 ? -4.876 -29.202 16.126 1.00 79.94 205 ALA A N 1
ATOM 1623 C CA . ALA A 1 205 ? -4.942 -27.750 15.964 1.00 79.94 205 ALA A CA 1
ATOM 1624 C C . ALA A 1 205 ? -5.893 -27.316 14.835 1.00 79.94 205 ALA A C 1
ATOM 1626 O O . ALA A 1 205 ? -6.167 -26.128 14.687 1.00 79.94 205 ALA A O 1
ATOM 1627 N N . VAL A 1 206 ? -6.366 -28.262 14.017 1.00 79.62 206 VAL A N 1
ATOM 1628 C CA . VAL A 1 206 ? -7.192 -27.988 12.842 1.00 79.62 206 VAL A CA 1
ATOM 1629 C C . VAL A 1 206 ? -8.484 -28.796 12.906 1.00 79.62 206 VAL A C 1
ATOM 1631 O O . VAL A 1 206 ? -8.468 -30.022 12.799 1.00 79.62 206 VAL A O 1
ATOM 1634 N N . GLU A 1 207 ? -9.603 -28.092 13.063 1.00 80.00 207 GLU A N 1
ATOM 1635 C CA . GLU A 1 207 ? -10.953 -28.669 13.026 1.00 80.00 207 GLU A CA 1
ATOM 1636 C C . GLU A 1 207 ? -11.442 -28.852 11.582 1.00 80.00 207 GLU A C 1
ATOM 1638 O O . GLU A 1 207 ? -12.008 -29.885 11.231 1.00 80.00 207 GLU A O 1
ATOM 1643 N N . GLN A 1 208 ? -11.157 -27.880 10.711 1.00 78.88 208 GLN A N 1
ATOM 1644 C CA . GLN A 1 208 ? -11.546 -27.914 9.306 1.00 78.88 208 GLN A CA 1
ATOM 1645 C C . GLN A 1 208 ? -10.504 -27.204 8.435 1.00 78.88 208 GLN A C 1
ATOM 1647 O O . GLN A 1 208 ? -10.056 -26.105 8.755 1.00 78.88 208 GLN A O 1
ATOM 1652 N N . MET A 1 209 ? -10.159 -27.810 7.295 1.00 75.81 209 MET A N 1
ATOM 1653 C CA . MET A 1 209 ? -9.451 -27.140 6.202 1.00 75.81 209 MET A CA 1
ATOM 1654 C C . MET A 1 209 ? -10.399 -26.988 5.025 1.00 75.81 209 MET A C 1
ATOM 1656 O O . MET A 1 209 ? -10.734 -27.966 4.360 1.00 75.81 209 MET A O 1
ATOM 1660 N N . ASN A 1 210 ? -10.816 -25.756 4.754 1.00 75.00 210 ASN A N 1
ATOM 1661 C CA . ASN A 1 210 ? -11.573 -25.448 3.552 1.00 75.00 210 ASN A CA 1
ATOM 1662 C C . ASN A 1 210 ? -10.621 -24.916 2.489 1.00 75.00 210 ASN A C 1
ATOM 1664 O O . ASN A 1 210 ? -9.984 -23.882 2.672 1.00 75.00 210 ASN A O 1
ATOM 1668 N N . THR A 1 211 ? -10.553 -25.603 1.355 1.00 62.97 211 THR A N 1
ATOM 1669 C CA . THR A 1 211 ? -9.972 -25.038 0.143 1.00 62.97 211 THR A CA 1
ATOM 1670 C C . THR A 1 211 ? -11.071 -24.246 -0.552 1.00 62.97 211 THR A C 1
ATOM 1672 O O . THR A 1 211 ? -11.992 -24.807 -1.141 1.00 62.97 211 THR A O 1
ATOM 1675 N N . GLN A 1 212 ? -11.028 -22.916 -0.459 1.00 60.69 212 GLN A N 1
ATOM 1676 C CA . GLN A 1 212 ? -11.767 -22.127 -1.439 1.00 60.69 212 GLN A CA 1
ATOM 1677 C C . GLN A 1 212 ? -11.041 -22.283 -2.771 1.00 60.69 212 GLN A C 1
ATOM 1679 O O . GLN A 1 212 ? -9.829 -22.078 -2.847 1.00 60.69 212 GLN A O 1
ATOM 1684 N N . GLY A 1 213 ? -11.782 -22.741 -3.783 1.00 53.81 213 GLY A N 1
ATOM 1685 C CA . GLY A 1 213 ? -11.263 -23.008 -5.118 1.00 53.81 213 GLY A CA 1
ATOM 1686 C C . GLY A 1 213 ? -10.398 -21.857 -5.616 1.00 53.81 213 GLY A C 1
ATOM 1687 O O . GLY A 1 213 ? -10.694 -20.685 -5.380 1.00 53.81 213 GLY A O 1
ATOM 1688 N N . ASN A 1 214 ? -9.299 -22.217 -6.272 1.00 55.97 214 ASN A N 1
ATOM 1689 C CA . ASN A 1 214 ? -8.370 -21.271 -6.865 1.00 55.97 214 ASN A CA 1
ATOM 1690 C C . ASN A 1 214 ? -9.158 -20.232 -7.689 1.00 55.97 214 ASN A C 1
ATOM 1692 O O . ASN A 1 214 ? -10.020 -20.612 -8.479 1.00 55.97 214 ASN A O 1
ATOM 1696 N N . LYS A 1 215 ? -8.885 -18.931 -7.522 1.00 55.78 215 LYS A N 1
ATOM 1697 C CA . LYS A 1 215 ? -9.588 -17.860 -8.266 1.00 55.78 215 LYS A CA 1
ATOM 1698 C C . LYS A 1 215 ? -9.286 -17.873 -9.777 1.00 55.78 215 LYS A C 1
ATOM 1700 O O . LYS A 1 215 ? -9.806 -17.034 -10.507 1.00 55.78 215 LYS A O 1
ATOM 1705 N N . GLY A 1 216 ? -8.429 -18.782 -10.245 1.00 62.97 216 GLY A N 1
ATOM 1706 C CA . GLY A 1 216 ? -8.105 -18.965 -11.655 1.00 62.97 216 GLY A CA 1
ATOM 1707 C C . GLY A 1 216 ? -9.034 -19.957 -12.350 1.00 62.97 216 GLY A C 1
ATOM 1708 O O . GLY A 1 216 ? -9.436 -20.967 -11.773 1.00 62.97 216 GLY A O 1
ATOM 1709 N N . THR A 1 217 ? -9.327 -19.696 -13.623 1.00 70.94 217 THR A N 1
ATOM 1710 C CA . THR A 1 217 ? -9.947 -20.679 -14.516 1.00 70.94 217 THR A CA 1
ATOM 1711 C C . THR A 1 217 ? -9.053 -21.915 -14.589 1.00 70.94 217 THR A C 1
ATOM 1713 O O . THR A 1 217 ? -7.889 -21.816 -14.977 1.00 70.94 217 THR A O 1
ATOM 1716 N N . TYR A 1 218 ? -9.576 -23.083 -14.211 1.00 81.75 218 TYR A N 1
ATOM 1717 C CA . TYR A 1 218 ? -8.863 -24.339 -14.424 1.00 81.75 218 TYR A CA 1
ATOM 1718 C C . TYR A 1 218 ? -8.744 -24.600 -15.929 1.00 81.75 218 TYR A C 1
ATOM 1720 O O . TYR A 1 218 ? -9.755 -24.640 -16.626 1.00 81.75 218 TYR A O 1
ATOM 1728 N N . ALA A 1 219 ? -7.520 -24.797 -16.410 1.00 89.69 219 ALA A N 1
ATOM 1729 C CA . ALA A 1 219 ? -7.239 -25.222 -17.771 1.00 89.69 219 ALA A CA 1
ATOM 1730 C C . ALA A 1 219 ? -6.051 -26.185 -17.769 1.00 89.69 219 ALA A C 1
ATOM 1732 O O . ALA A 1 219 ? -5.058 -25.959 -17.076 1.00 89.69 219 ALA A O 1
ATOM 1733 N N . ASN A 1 220 ? -6.153 -27.256 -18.550 1.00 92.25 220 ASN A N 1
ATOM 1734 C CA . ASN A 1 220 ? -5.046 -28.175 -18.827 1.00 92.25 220 ASN A CA 1
ATOM 1735 C C . ASN A 1 220 ? -4.476 -27.975 -20.241 1.00 92.25 220 ASN A C 1
ATOM 1737 O O . ASN A 1 220 ? -3.489 -28.616 -20.596 1.00 92.25 220 ASN A O 1
ATOM 1741 N N . ARG A 1 221 ? -5.056 -27.053 -21.018 1.00 93.94 221 ARG A N 1
ATOM 1742 C CA . ARG A 1 221 ? -4.549 -26.582 -22.303 1.00 93.94 221 ARG A CA 1
ATOM 1743 C C . ARG A 1 221 ? -4.679 -25.065 -22.381 1.00 93.94 221 ARG A C 1
ATOM 1745 O O . ARG A 1 221 ? -5.750 -24.514 -22.138 1.00 93.94 221 ARG A O 1
ATOM 1752 N N . ILE A 1 222 ? -3.588 -24.389 -22.723 1.00 93.25 222 ILE A N 1
ATOM 1753 C CA . ILE A 1 222 ? -3.542 -22.931 -22.830 1.00 93.25 222 ILE A CA 1
ATOM 1754 C C . ILE A 1 222 ? -3.168 -22.491 -24.242 1.00 93.25 222 ILE A C 1
ATOM 1756 O O . ILE A 1 222 ? -2.180 -22.945 -24.823 1.00 93.25 222 ILE A O 1
ATOM 1760 N N . ILE A 1 223 ? -3.961 -21.567 -24.774 1.00 91.75 223 ILE A N 1
ATOM 1761 C CA . ILE A 1 223 ? -3.691 -20.857 -26.022 1.00 91.75 223 ILE A CA 1
ATOM 1762 C C . ILE A 1 223 ? -3.138 -19.495 -25.625 1.00 91.75 223 ILE A C 1
ATOM 1764 O O . ILE A 1 223 ? -3.816 -18.707 -24.964 1.00 91.75 223 ILE A O 1
ATOM 1768 N N . VAL A 1 224 ? -1.885 -19.235 -25.982 1.00 90.19 224 VAL A N 1
ATOM 1769 C CA . VAL A 1 224 ? -1.141 -18.094 -25.449 1.00 90.19 224 VAL A CA 1
ATOM 1770 C C . VAL A 1 224 ? -0.825 -17.097 -26.551 1.00 90.19 224 VAL A C 1
ATOM 1772 O O . VAL A 1 224 ? -0.220 -17.442 -27.569 1.00 90.19 224 VAL A O 1
ATOM 1775 N N . PHE A 1 225 ? -1.176 -15.841 -26.301 1.00 90.38 225 PHE A N 1
ATOM 1776 C CA . PHE A 1 225 ? -0.841 -14.712 -27.153 1.00 90.38 225 PHE A CA 1
ATOM 1777 C C . PHE A 1 225 ? -0.032 -13.668 -26.382 1.00 90.38 225 PHE A C 1
ATOM 1779 O O . PHE A 1 225 ? -0.305 -13.398 -25.215 1.00 90.38 225 PHE A O 1
ATOM 1786 N N . GLY A 1 226 ? 0.946 -13.056 -27.045 1.00 89.88 226 GLY A N 1
ATOM 1787 C CA . GLY A 1 226 ? 1.575 -11.817 -26.587 1.00 89.88 226 GLY A CA 1
ATOM 1788 C C . GLY A 1 226 ? 0.867 -10.586 -27.154 1.00 89.88 226 GLY A C 1
ATOM 1789 O O . GLY A 1 226 ? -0.232 -10.685 -27.690 1.00 89.88 226 GLY A O 1
ATOM 1790 N N . SER A 1 227 ? 1.506 -9.424 -27.089 1.00 88.69 227 SER A N 1
ATOM 1791 C CA . SER A 1 227 ? 0.968 -8.182 -27.650 1.00 88.69 227 SER A CA 1
ATOM 1792 C C . SER A 1 227 ? 1.124 -8.087 -29.174 1.00 88.69 227 SER A C 1
ATOM 1794 O O . SER A 1 227 ? 1.848 -8.847 -29.820 1.00 88.69 227 SER A O 1
ATOM 1796 N N . GLU A 1 228 ? 0.478 -7.082 -29.756 1.00 86.44 228 GLU A N 1
ATOM 1797 C CA . GLU A 1 228 ? 0.559 -6.709 -31.178 1.00 86.44 228 GLU A CA 1
ATOM 1798 C C . GLU A 1 228 ? 1.713 -5.724 -31.466 1.00 86.44 228 GLU A C 1
ATOM 1800 O O . GLU A 1 228 ? 1.956 -5.300 -32.602 1.00 86.44 228 GLU A O 1
ATOM 1805 N N . ARG A 1 229 ? 2.422 -5.317 -30.408 1.00 87.12 229 ARG A N 1
ATOM 1806 C CA . ARG A 1 229 ? 3.511 -4.338 -30.433 1.00 87.12 229 ARG A CA 1
ATOM 1807 C C . ARG A 1 229 ? 4.755 -4.887 -31.123 1.00 87.12 229 ARG A C 1
ATOM 1809 O O . ARG A 1 229 ? 5.104 -6.049 -30.956 1.00 87.12 229 ARG A O 1
ATOM 1816 N N . ASN A 1 230 ? 5.477 -4.010 -31.820 1.00 86.62 230 ASN A N 1
ATOM 1817 C CA . ASN A 1 230 ? 6.765 -4.310 -32.458 1.00 86.62 230 ASN A CA 1
ATOM 1818 C C . ASN A 1 230 ? 6.728 -5.491 -33.458 1.00 86.62 230 ASN A C 1
ATOM 1820 O O . ASN A 1 230 ? 7.760 -6.099 -33.734 1.00 86.62 230 ASN A O 1
ATOM 1824 N N . LEU A 1 231 ? 5.554 -5.808 -34.019 1.00 86.31 231 LEU A N 1
ATOM 1825 C CA . LEU A 1 231 ? 5.405 -6.825 -35.062 1.00 86.31 231 LEU A CA 1
ATOM 1826 C C . LEU A 1 231 ? 5.538 -6.192 -36.462 1.00 86.31 231 LEU A C 1
ATOM 1828 O O . LEU A 1 231 ? 4.827 -5.219 -36.752 1.00 86.31 231 LEU A O 1
ATOM 1832 N N . PRO A 1 232 ? 6.409 -6.718 -37.349 1.00 81.25 232 PRO A N 1
ATOM 1833 C CA . PRO A 1 232 ? 6.491 -6.266 -38.739 1.00 81.25 232 PRO A CA 1
ATOM 1834 C C . PRO A 1 232 ? 5.191 -6.543 -39.506 1.00 81.25 232 PRO A C 1
ATOM 1836 O O . PRO A 1 232 ? 4.374 -7.363 -39.089 1.00 81.25 232 PRO A O 1
ATOM 1839 N N . ALA A 1 233 ? 4.984 -5.850 -40.634 1.00 76.62 233 ALA A N 1
ATOM 1840 C CA . ALA A 1 233 ? 3.845 -6.101 -41.533 1.00 76.62 233 ALA A CA 1
ATOM 1841 C C . ALA A 1 233 ? 3.750 -7.593 -41.903 1.00 76.62 233 ALA A C 1
ATOM 1843 O O . ALA A 1 233 ? 2.706 -8.195 -41.685 1.00 76.62 233 ALA A O 1
ATOM 1844 N N . GLY A 1 234 ? 4.903 -8.184 -42.241 1.00 75.50 234 GLY A N 1
ATOM 1845 C CA . GLY A 1 234 ? 5.088 -9.599 -42.569 1.00 75.50 234 GLY A CA 1
ATOM 1846 C C . GLY A 1 234 ? 5.001 -10.610 -41.428 1.00 75.50 234 GLY A C 1
ATOM 1847 O O . GLY A 1 234 ? 5.278 -11.788 -41.650 1.00 75.50 234 GLY A O 1
ATOM 1848 N N . TYR A 1 235 ? 4.697 -10.199 -40.192 1.00 78.62 235 TYR A N 1
ATOM 1849 C CA . TYR A 1 235 ? 4.678 -11.136 -39.068 1.00 78.62 235 TYR A CA 1
ATOM 1850 C C . TYR A 1 235 ? 3.559 -12.162 -39.242 1.00 78.62 235 TYR A C 1
ATOM 1852 O O . TYR A 1 235 ? 2.387 -11.832 -39.068 1.00 78.62 235 TYR A O 1
ATOM 1860 N N . ARG A 1 236 ? 3.949 -13.404 -39.555 1.00 70.88 236 ARG A N 1
ATOM 1861 C CA . ARG A 1 236 ? 3.026 -14.497 -39.888 1.00 70.88 236 ARG A CA 1
ATOM 1862 C C . ARG A 1 236 ? 2.042 -14.104 -40.988 1.00 70.88 236 ARG A C 1
ATOM 1864 O O . ARG A 1 236 ? 0.870 -14.466 -40.914 1.00 70.88 236 ARG A O 1
ATOM 1871 N N . GLU A 1 237 ? 2.512 -13.356 -41.991 1.00 65.31 237 GLU A N 1
ATOM 1872 C CA . GLU A 1 237 ? 1.757 -13.238 -43.236 1.00 65.31 237 GLU A CA 1
ATOM 1873 C C . GLU A 1 237 ? 1.397 -14.650 -43.697 1.00 65.31 237 GLU A C 1
ATOM 1875 O O . GLU A 1 237 ? 2.249 -15.541 -43.758 1.00 65.31 237 GLU A O 1
ATOM 1880 N N . ALA A 1 238 ? 0.097 -14.860 -43.883 1.00 52.69 238 ALA A N 1
ATOM 1881 C CA . ALA A 1 238 ? -0.462 -16.159 -44.158 1.00 52.69 238 ALA A CA 1
ATOM 1882 C C . ALA A 1 238 ? 0.206 -16.732 -45.406 1.00 52.69 238 ALA A C 1
ATOM 1884 O O . ALA A 1 238 ? 0.062 -16.209 -46.506 1.00 52.69 238 ALA A O 1
ATOM 1885 N N . THR A 1 239 ? 0.875 -17.867 -45.252 1.00 46.56 239 THR A N 1
ATOM 1886 C CA . THR A 1 239 ? 1.236 -18.728 -46.380 1.00 46.56 239 THR A CA 1
ATOM 1887 C C . THR A 1 239 ? -0.001 -19.297 -47.094 1.00 46.56 239 THR A C 1
ATOM 1889 O O . THR A 1 239 ? 0.162 -20.001 -48.086 1.00 46.56 239 THR A O 1
ATOM 1892 N N . SER A 1 240 ? -1.227 -18.984 -46.636 1.00 46.75 240 SER A N 1
ATOM 1893 C CA . SER A 1 240 ? -2.491 -19.393 -47.254 1.00 46.75 240 SER A CA 1
ATOM 1894 C C . SER A 1 240 ? -3.388 -18.191 -47.634 1.00 46.75 240 SER A C 1
ATOM 1896 O O . SER A 1 240 ? -3.749 -17.402 -46.754 1.00 46.75 240 SER A O 1
ATOM 1898 N N . PRO A 1 241 ? -3.795 -18.059 -48.914 1.00 46.62 241 PRO A N 1
ATOM 1899 C CA . PRO A 1 241 ? -4.688 -17.007 -49.422 1.00 46.62 241 PRO A CA 1
ATOM 1900 C C . PRO A 1 241 ? -6.068 -16.914 -48.744 1.00 46.62 241 PRO A C 1
ATOM 1902 O O . PRO A 1 241 ? -6.666 -15.836 -48.750 1.00 46.62 241 PRO A O 1
ATOM 1905 N N . ASP A 1 242 ? -6.551 -18.001 -48.131 1.00 51.34 242 ASP A N 1
ATOM 1906 C CA . ASP A 1 242 ? -7.883 -18.076 -47.497 1.00 51.34 242 ASP A CA 1
ATOM 1907 C C . ASP A 1 242 ? -7.995 -17.233 -46.213 1.00 51.34 242 ASP A C 1
ATOM 1909 O O . ASP A 1 242 ? -9.079 -16.867 -45.774 1.00 51.34 242 ASP A O 1
ATOM 1913 N N . ILE A 1 243 ? -6.863 -16.891 -45.593 1.00 51.53 243 ILE A N 1
ATOM 1914 C CA . ILE A 1 243 ? -6.820 -16.154 -44.318 1.00 51.53 243 ILE A CA 1
ATOM 1915 C C . ILE A 1 243 ? -6.941 -14.635 -44.542 1.00 51.53 243 ILE A C 1
ATOM 1917 O O . ILE A 1 243 ? -7.365 -13.888 -43.659 1.00 51.53 243 ILE A O 1
ATOM 1921 N N . VAL A 1 244 ? -6.572 -14.165 -45.736 1.00 50.06 244 VAL A N 1
ATOM 1922 C CA . VAL A 1 244 ? -6.516 -12.736 -46.083 1.00 50.06 244 VAL A CA 1
ATOM 1923 C C . VAL A 1 244 ? -7.872 -12.219 -46.582 1.00 50.06 244 VAL A C 1
ATOM 1925 O O . VAL A 1 244 ? -8.112 -11.013 -46.577 1.00 50.06 244 VAL A O 1
ATOM 1928 N N . THR A 1 245 ? -8.772 -13.116 -46.995 1.00 46.09 245 THR A N 1
ATOM 1929 C CA . THR A 1 245 ? -10.030 -12.786 -47.683 1.00 46.09 245 THR A CA 1
ATOM 1930 C C . THR A 1 245 ? -11.156 -12.357 -46.736 1.00 46.09 245 THR A C 1
ATOM 1932 O O . THR A 1 245 ? -11.930 -11.477 -47.104 1.00 46.09 245 THR A O 1
ATOM 1935 N N . ASP A 1 246 ? -11.193 -12.868 -45.500 1.00 49.22 246 ASP A N 1
ATOM 1936 C CA . ASP A 1 246 ? -12.291 -12.588 -44.555 1.00 49.22 246 ASP A CA 1
ATOM 1937 C C . ASP A 1 246 ? -11.961 -11.531 -43.479 1.00 49.22 246 ASP A C 1
ATOM 1939 O O . ASP A 1 246 ? -12.802 -11.199 -42.644 1.00 49.22 246 ASP A O 1
ATOM 1943 N N . GLY A 1 247 ? -10.744 -10.969 -43.465 1.00 46.75 247 GLY A N 1
ATOM 1944 C CA . GLY A 1 247 ? -10.368 -9.898 -42.523 1.00 46.75 247 GLY A CA 1
ATOM 1945 C C . GLY A 1 247 ? -10.377 -10.301 -41.036 1.00 46.75 247 GLY A C 1
ATOM 1946 O O . GLY A 1 247 ? -10.420 -9.435 -40.164 1.00 46.75 247 GLY A O 1
ATOM 1947 N N . VAL A 1 248 ? -10.341 -11.604 -40.739 1.00 53.19 248 VAL A N 1
ATOM 1948 C CA . VAL A 1 248 ? -10.584 -12.175 -39.398 1.00 53.19 248 VAL A CA 1
ATOM 1949 C C . VAL A 1 248 ? -9.359 -12.111 -38.470 1.00 53.19 248 VAL A C 1
ATOM 1951 O O . VAL A 1 248 ? -9.503 -1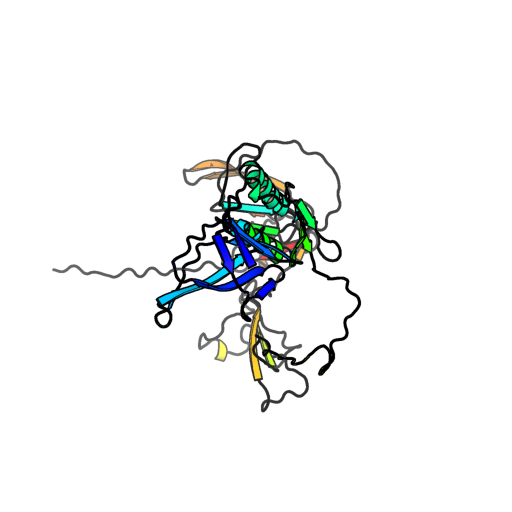2.214 -37.253 1.00 53.19 248 VAL A O 1
ATOM 1954 N N . VAL A 1 249 ? -8.142 -11.920 -38.989 1.00 56.03 249 VAL A N 1
ATOM 1955 C CA . VAL A 1 249 ? -6.926 -12.101 -38.175 1.00 56.03 249 VAL A CA 1
ATOM 1956 C C . VAL A 1 249 ? -6.435 -10.802 -37.538 1.00 56.03 249 VAL A C 1
ATOM 1958 O O . VAL A 1 249 ? -5.943 -9.895 -38.207 1.00 56.03 249 VAL A O 1
ATOM 1961 N N . GLN A 1 250 ? -6.479 -10.756 -36.204 1.00 62.00 250 GLN A N 1
ATOM 1962 C CA . GLN A 1 250 ? -5.706 -9.797 -35.415 1.00 62.00 250 GLN A CA 1
ATOM 1963 C C . GLN A 1 250 ? -4.228 -10.208 -35.414 1.00 62.00 250 GLN A C 1
ATOM 1965 O O . GLN A 1 250 ? -3.870 -11.307 -34.988 1.00 62.00 250 GLN A O 1
ATOM 1970 N N . ARG A 1 251 ? -3.347 -9.324 -35.898 1.00 76.06 251 ARG A N 1
ATOM 1971 C CA . ARG A 1 251 ? -1.896 -9.557 -35.926 1.00 76.06 251 ARG A CA 1
ATOM 1972 C C . ARG A 1 251 ? -1.330 -9.494 -34.509 1.00 76.06 251 ARG A C 1
ATOM 1974 O O . ARG A 1 251 ? -1.060 -8.405 -34.006 1.00 76.06 251 ARG A O 1
ATOM 1981 N N . ARG A 1 252 ? -1.096 -10.654 -33.898 1.00 84.44 252 ARG A N 1
ATOM 1982 C CA . ARG A 1 252 ? -0.658 -10.774 -32.502 1.00 84.44 252 ARG A CA 1
ATOM 1983 C C . ARG A 1 252 ? 0.508 -11.742 -32.342 1.00 84.44 252 ARG A C 1
ATOM 1985 O O . ARG A 1 252 ? 0.607 -12.707 -33.095 1.00 84.44 252 ARG A O 1
ATOM 1992 N N . LEU A 1 253 ? 1.398 -11.491 -31.375 1.00 88.75 253 LEU A N 1
ATOM 1993 C CA . LEU A 1 253 ? 2.521 -12.384 -31.092 1.00 88.75 253 LEU A CA 1
ATOM 1994 C C . LEU A 1 253 ? 1.987 -13.749 -30.637 1.00 88.75 253 LEU A C 1
ATOM 1996 O O . LEU A 1 253 ? 1.146 -13.830 -29.747 1.00 88.75 253 LEU A O 1
ATOM 2000 N N . MET A 1 254 ? 2.493 -14.821 -31.232 1.00 86.62 254 MET A N 1
ATOM 2001 C CA . MET A 1 254 ? 2.045 -16.190 -30.978 1.00 86.62 254 MET A CA 1
ATOM 2002 C C . MET A 1 254 ? 3.235 -17.088 -30.628 1.00 86.62 254 MET A C 1
ATOM 2004 O O . MET A 1 254 ? 4.373 -16.808 -31.025 1.00 86.62 254 MET A O 1
ATOM 2008 N N . LEU A 1 255 ? 2.958 -18.197 -29.939 1.00 88.00 255 LEU A N 1
ATOM 2009 C CA . LEU A 1 255 ? 3.960 -19.208 -29.591 1.00 88.00 255 LEU A CA 1
ATOM 2010 C C . LEU A 1 255 ? 4.7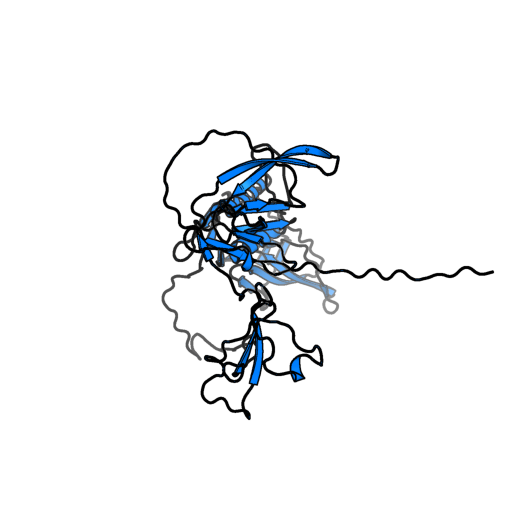02 -19.742 -30.828 1.00 88.00 255 LEU A C 1
ATOM 2012 O O . LEU A 1 255 ? 4.063 -19.952 -31.865 1.00 88.00 255 LEU A O 1
ATOM 2016 N N . PRO A 1 256 ? 6.024 -19.982 -30.753 1.00 86.06 256 PRO A N 1
ATOM 2017 C CA . PRO A 1 256 ? 6.777 -20.563 -31.859 1.00 86.06 256 PRO A CA 1
ATOM 2018 C C . PRO A 1 256 ? 6.221 -21.933 -32.260 1.00 86.06 256 PRO A C 1
ATOM 2020 O O . PRO A 1 256 ? 5.981 -22.782 -31.407 1.00 86.06 256 PRO A O 1
ATOM 2023 N N . GLU A 1 257 ? 6.081 -22.178 -33.563 1.00 84.44 257 GLU A N 1
ATOM 2024 C CA . GLU A 1 257 ? 5.547 -23.443 -34.093 1.00 84.44 257 GLU A CA 1
ATOM 2025 C C . GLU A 1 257 ? 6.379 -24.661 -33.661 1.00 84.44 257 GLU A C 1
ATOM 2027 O O . GLU A 1 257 ? 5.835 -25.724 -33.392 1.00 84.44 257 GLU A O 1
ATOM 2032 N N . LYS A 1 258 ? 7.696 -24.488 -33.493 1.00 87.44 258 LYS A N 1
ATOM 2033 C CA . LYS A 1 258 ? 8.590 -25.534 -32.970 1.00 87.44 258 LYS A CA 1
ATOM 2034 C C . LYS A 1 258 ? 8.250 -25.988 -31.541 1.00 87.44 258 LYS A C 1
ATOM 2036 O O . LYS A 1 258 ? 8.514 -27.136 -31.205 1.00 87.44 258 LYS A O 1
ATOM 2041 N N . ASP A 1 259 ? 7.699 -25.094 -30.718 1.00 84.81 259 ASP A N 1
ATOM 2042 C CA . ASP A 1 259 ? 7.439 -25.331 -29.292 1.00 84.81 259 ASP A CA 1
ATOM 2043 C C . ASP A 1 259 ? 5.956 -25.663 -29.052 1.00 84.81 259 ASP A C 1
ATOM 2045 O O . ASP A 1 259 ? 5.617 -26.396 -28.128 1.00 84.81 259 ASP A O 1
ATOM 2049 N N . ALA A 1 260 ? 5.069 -25.144 -29.907 1.00 88.44 260 ALA A N 1
ATOM 2050 C CA . ALA A 1 260 ? 3.629 -25.366 -29.867 1.00 88.44 260 ALA A CA 1
ATOM 2051 C C . ALA A 1 260 ? 3.070 -25.535 -31.295 1.00 88.44 260 ALA A C 1
ATOM 2053 O O . ALA A 1 260 ? 2.390 -24.639 -31.803 1.00 88.44 260 ALA A O 1
ATOM 2054 N N . PRO A 1 261 ? 3.319 -26.678 -31.963 1.00 84.62 261 PRO A N 1
ATOM 2055 C CA . PRO A 1 261 ? 2.953 -26.883 -33.371 1.00 84.62 261 PRO A CA 1
ATOM 2056 C C . PRO A 1 261 ? 1.440 -26.869 -33.607 1.00 84.62 261 PRO A C 1
ATOM 2058 O O . PRO A 1 261 ? 0.977 -26.560 -34.698 1.00 84.62 261 PRO A O 1
ATOM 2061 N N . LYS A 1 262 ? 0.656 -27.168 -32.567 1.00 86.88 262 LYS A N 1
ATOM 2062 C CA . LYS A 1 262 ? -0.810 -27.120 -32.600 1.00 86.88 262 LYS A CA 1
ATOM 2063 C C . LYS A 1 262 ? -1.384 -25.770 -32.141 1.00 86.88 262 LYS A C 1
ATOM 2065 O O . LYS A 1 262 ? -2.595 -25.623 -32.051 1.00 86.88 262 LYS A O 1
ATOM 2070 N N . GLY A 1 263 ? -0.529 -24.791 -31.829 1.00 86.44 263 GLY A N 1
ATOM 2071 C CA . GLY A 1 263 ? -0.929 -23.453 -31.376 1.00 86.44 263 GLY A CA 1
ATOM 2072 C C . GLY A 1 263 ? -1.237 -23.324 -29.879 1.00 86.44 263 GLY A C 1
ATOM 2073 O O . GLY A 1 263 ? -1.641 -22.250 -29.438 1.00 86.44 263 GLY A O 1
ATOM 2074 N N . TYR A 1 264 ? -1.024 -24.378 -29.089 1.00 92.31 264 TYR A N 1
ATOM 2075 C CA . TYR A 1 264 ? -1.279 -24.403 -27.647 1.00 92.31 264 TYR A CA 1
ATOM 2076 C C . TYR A 1 264 ? -0.209 -25.191 -26.885 1.00 92.31 264 TYR A C 1
ATOM 2078 O O . TYR A 1 264 ? 0.519 -26.001 -27.461 1.00 92.31 264 TYR A O 1
ATOM 2086 N N . ILE A 1 265 ? -0.148 -24.966 -25.573 1.00 92.00 265 ILE A N 1
ATOM 2087 C CA . ILE A 1 265 ? 0.637 -25.758 -24.618 1.00 92.00 265 ILE A CA 1
ATOM 2088 C C . ILE A 1 265 ? -0.352 -26.561 -23.776 1.00 92.00 265 ILE A C 1
ATOM 2090 O O . ILE A 1 265 ? -1.347 -26.009 -23.310 1.00 92.00 265 ILE A O 1
ATOM 2094 N N . GLU A 1 266 ? -0.098 -27.851 -23.574 1.00 93.81 266 GLU A N 1
ATOM 2095 C CA . GLU A 1 266 ? -0.977 -28.720 -22.787 1.00 93.81 266 GLU A CA 1
ATOM 2096 C C . GLU A 1 266 ? -0.220 -29.496 -21.710 1.00 93.81 266 GLU A C 1
ATOM 2098 O O . GLU A 1 266 ? 0.974 -29.780 -21.831 1.00 93.81 266 GLU A O 1
ATOM 2103 N N . ALA A 1 267 ? -0.927 -29.822 -20.631 1.00 91.31 267 ALA A N 1
ATOM 2104 C CA . ALA A 1 267 ? -0.417 -30.664 -19.564 1.00 91.31 267 ALA A CA 1
ATOM 2105 C C . ALA A 1 267 ? -0.252 -32.121 -20.048 1.00 91.31 267 ALA A C 1
ATOM 2107 O O . ALA A 1 267 ? -0.972 -32.558 -20.957 1.00 91.31 267 ALA A O 1
ATOM 2108 N N . PRO A 1 268 ? 0.642 -32.913 -19.425 1.00 90.94 268 PRO A N 1
ATOM 2109 C CA . PRO A 1 268 ? 0.789 -34.331 -19.743 1.00 90.94 268 PRO A CA 1
ATOM 2110 C C . PRO A 1 268 ? -0.544 -35.094 -19.658 1.00 90.94 268 PRO A C 1
ATOM 2112 O O . PRO A 1 268 ? -1.356 -34.831 -18.775 1.00 90.94 268 PRO A O 1
ATOM 2115 N N . ALA A 1 269 ? -0.747 -36.065 -20.557 1.00 89.25 269 ALA A N 1
ATOM 2116 C CA . ALA A 1 269 ? -1.962 -36.889 -20.660 1.00 89.25 269 ALA A CA 1
ATOM 2117 C C . ALA A 1 269 ? -3.267 -36.133 -21.017 1.00 89.25 269 ALA A C 1
ATOM 2119 O O . ALA A 1 269 ? -4.367 -36.676 -20.855 1.00 89.25 269 ALA A O 1
ATOM 2120 N N . THR A 1 270 ? -3.160 -34.912 -21.553 1.00 92.12 270 THR A N 1
ATOM 2121 C CA . THR A 1 270 ? -4.292 -34.217 -22.185 1.00 92.12 270 THR A CA 1
ATOM 2122 C C . THR A 1 270 ? -4.642 -34.879 -23.523 1.00 92.12 270 THR A C 1
ATOM 2124 O O . THR A 1 270 ? -3.780 -35.287 -24.297 1.00 92.12 270 THR A O 1
ATOM 2127 N N . THR A 1 271 ? -5.934 -35.014 -23.781 1.00 92.75 271 THR A N 1
ATOM 2128 C CA . THR A 1 271 ? -6.560 -35.550 -24.992 1.00 92.75 271 THR A CA 1
ATOM 2129 C C . THR A 1 271 ? -7.674 -34.594 -25.404 1.00 92.75 271 THR A C 1
ATOM 2131 O O . THR A 1 271 ? -8.206 -33.877 -24.562 1.00 92.75 271 THR A O 1
ATOM 2134 N N . GLU A 1 272 ? -8.130 -34.635 -26.654 1.00 93.31 272 GLU A N 1
ATOM 2135 C CA . GLU A 1 272 ? -9.250 -33.775 -27.080 1.00 93.31 272 GLU A CA 1
ATOM 2136 C C . GLU A 1 272 ? -10.530 -33.982 -26.253 1.00 93.31 272 GLU A C 1
ATOM 2138 O O . GLU A 1 272 ? -11.319 -33.062 -26.079 1.00 93.31 272 GLU A O 1
ATOM 2143 N N . LYS A 1 273 ? -10.736 -35.177 -25.683 1.00 92.00 273 LYS A N 1
ATOM 2144 C CA . LYS A 1 273 ? -11.921 -35.479 -24.869 1.00 92.00 273 LYS A CA 1
ATOM 2145 C C . LYS A 1 273 ? -11.894 -34.812 -23.489 1.00 92.00 273 LYS A C 1
ATOM 2147 O O . LYS A 1 273 ? -12.953 -34.549 -22.927 1.00 92.00 273 LYS A O 1
ATOM 2152 N N . ASN A 1 274 ? -10.709 -34.625 -22.910 1.00 91.56 274 ASN A N 1
ATOM 2153 C CA . ASN A 1 274 ? -10.538 -34.089 -21.555 1.00 91.56 274 ASN A CA 1
ATOM 2154 C C . ASN A 1 274 ? -9.828 -32.728 -21.540 1.00 91.56 274 ASN A C 1
ATOM 2156 O O . ASN A 1 274 ? -9.474 -32.250 -20.461 1.00 91.56 274 ASN A O 1
ATOM 2160 N N . ALA A 1 275 ? -9.616 -32.119 -22.707 1.00 93.25 275 ALA A N 1
ATOM 2161 C CA . ALA A 1 275 ? -9.079 -30.777 -22.817 1.00 93.25 275 ALA A CA 1
ATOM 2162 C C . ALA A 1 275 ? -10.080 -29.760 -22.251 1.00 93.25 275 ALA A C 1
ATOM 2164 O O . ALA A 1 275 ? -11.247 -29.711 -22.638 1.00 93.25 275 ALA A O 1
ATOM 2165 N N . VAL A 1 276 ? -9.598 -28.947 -21.319 1.00 92.81 276 VAL A N 1
ATOM 2166 C CA . VAL A 1 276 ? -10.252 -27.754 -20.795 1.00 92.81 276 VAL A CA 1
ATOM 2167 C C . VAL A 1 276 ? -9.352 -26.590 -21.172 1.00 92.81 276 VAL A C 1
ATOM 2169 O O . VAL A 1 276 ? -8.231 -26.467 -20.667 1.00 92.81 276 VAL A O 1
ATOM 2172 N N . GLU A 1 277 ? -9.832 -25.782 -22.111 1.00 94.00 277 GLU A N 1
ATOM 2173 C CA . GLU A 1 277 ? -9.033 -24.754 -22.768 1.00 94.00 277 GLU A CA 1
ATOM 2174 C C . GLU A 1 277 ? -9.209 -23.387 -22.107 1.00 94.00 277 GLU A C 1
ATOM 2176 O O . GLU A 1 277 ? -10.315 -22.989 -21.737 1.00 94.00 277 GLU A O 1
ATOM 2181 N N . ALA A 1 278 ? -8.114 -22.636 -22.013 1.00 92.25 278 ALA A N 1
ATOM 2182 C CA . ALA A 1 278 ? -8.147 -21.216 -21.690 1.00 92.25 278 ALA A CA 1
ATOM 2183 C C . ALA A 1 278 ? -7.254 -20.415 -22.637 1.00 92.25 278 ALA A C 1
ATOM 2185 O O . ALA A 1 278 ? -6.185 -20.865 -23.052 1.00 92.25 278 ALA A O 1
ATOM 2186 N N . VAL A 1 279 ? -7.686 -19.193 -22.939 1.00 89.94 279 VAL A N 1
ATOM 2187 C CA . VAL A 1 279 ? -6.888 -18.219 -23.685 1.00 89.94 279 VAL A CA 1
ATOM 2188 C C . VAL A 1 279 ? -6.210 -17.281 -22.696 1.00 89.94 279 VAL A C 1
ATOM 2190 O O . VAL A 1 279 ? -6.870 -16.689 -21.842 1.00 89.94 279 VAL A O 1
ATOM 2193 N N . VAL A 1 280 ? -4.897 -17.124 -22.832 1.00 89.31 280 VAL A N 1
ATOM 2194 C CA . VAL A 1 280 ? -4.093 -16.203 -22.027 1.00 89.31 280 VAL A CA 1
ATOM 2195 C C . VAL A 1 280 ? -3.464 -15.171 -22.953 1.00 89.31 280 VAL A C 1
ATOM 2197 O O . VAL A 1 280 ? -2.758 -15.520 -23.898 1.00 89.31 280 VAL A O 1
ATOM 2200 N N . VAL A 1 281 ? -3.716 -13.892 -22.679 1.00 88.62 281 VAL A N 1
ATOM 2201 C CA . VAL A 1 281 ? -3.112 -12.770 -23.404 1.00 88.62 281 VAL A CA 1
ATOM 2202 C C . VAL A 1 281 ? -2.153 -12.040 -22.471 1.00 88.62 281 VAL A C 1
ATOM 2204 O O . VAL A 1 281 ? -2.563 -11.556 -21.419 1.00 88.62 281 VAL A O 1
ATOM 2207 N N . MET A 1 282 ? -0.886 -11.952 -22.867 1.00 89.25 282 MET A N 1
ATOM 2208 C CA . MET A 1 282 ? 0.189 -11.302 -22.116 1.00 89.25 282 MET A CA 1
ATOM 2209 C C . MET A 1 282 ? 0.666 -10.053 -22.865 1.00 89.25 282 MET A C 1
ATOM 2211 O O . MET A 1 282 ? 1.576 -10.105 -23.694 1.00 89.25 282 MET A O 1
ATOM 2215 N N . GLU A 1 283 ? 0.025 -8.913 -22.606 1.00 88.12 283 GLU A N 1
ATOM 2216 C CA . GLU A 1 283 ? 0.299 -7.643 -23.305 1.00 88.12 283 GLU A CA 1
ATOM 2217 C C . GLU A 1 283 ? 1.708 -7.068 -23.045 1.00 88.12 283 GLU A C 1
ATOM 2219 O O . GLU A 1 283 ? 2.217 -6.230 -23.795 1.00 88.12 283 GLU A O 1
ATOM 2224 N N . ASP A 1 284 ? 2.374 -7.519 -21.988 1.00 87.12 284 ASP A N 1
ATOM 2225 C CA . ASP A 1 284 ? 3.747 -7.169 -21.617 1.00 87.12 284 ASP A CA 1
ATOM 2226 C C . ASP A 1 284 ? 4.814 -8.008 -22.355 1.00 87.12 284 ASP A C 1
ATOM 2228 O O . ASP A 1 284 ? 6.010 -7.662 -22.359 1.00 87.12 284 ASP A O 1
ATOM 2232 N N . ILE A 1 285 ? 4.377 -9.070 -23.041 1.00 90.12 285 ILE A N 1
ATOM 2233 C CA . ILE A 1 285 ? 5.200 -9.947 -23.871 1.00 90.12 285 ILE A CA 1
ATOM 2234 C C . ILE A 1 285 ? 5.070 -9.535 -25.338 1.00 90.12 285 ILE A C 1
ATOM 2236 O O . ILE A 1 285 ? 4.072 -9.774 -26.009 1.00 90.12 285 ILE A O 1
ATOM 2240 N N . TYR A 1 286 ? 6.118 -8.907 -25.857 1.00 89.75 286 TYR A N 1
ATOM 2241 C CA . TYR A 1 286 ? 6.242 -8.463 -27.246 1.00 89.75 286 TYR A CA 1
ATOM 2242 C C . TYR A 1 286 ? 7.718 -8.464 -27.645 1.00 89.75 286 TYR A C 1
ATOM 2244 O O . TYR A 1 286 ? 8.572 -8.421 -26.754 1.00 89.75 286 TYR A O 1
ATOM 2252 N N . PRO A 1 287 ? 8.061 -8.476 -28.948 1.00 87.06 287 PRO A N 1
ATOM 2253 C CA . PRO A 1 287 ? 9.445 -8.334 -29.380 1.00 87.06 287 PRO A CA 1
ATOM 2254 C C . PRO A 1 287 ? 10.047 -7.046 -28.824 1.00 87.06 287 PRO A C 1
ATOM 2256 O O . PRO A 1 287 ? 9.615 -5.938 -29.140 1.00 87.06 287 PRO A O 1
ATOM 2259 N N . LYS A 1 288 ? 11.042 -7.193 -27.958 1.00 82.50 288 LYS A N 1
ATOM 2260 C CA . LYS A 1 288 ? 11.727 -6.093 -27.292 1.00 82.50 288 LYS A CA 1
ATOM 2261 C C . LYS A 1 288 ? 13.203 -6.406 -27.194 1.00 82.50 288 LYS A C 1
ATOM 2263 O O . LYS A 1 288 ? 13.580 -7.559 -27.016 1.00 82.50 288 LYS A O 1
ATOM 2268 N N . VAL A 1 289 ? 14.019 -5.366 -27.295 1.00 75.19 289 VAL A N 1
ATOM 2269 C CA . VAL A 1 289 ? 15.449 -5.462 -27.021 1.00 75.19 289 VAL A CA 1
ATOM 2270 C C . VAL A 1 289 ? 15.732 -4.679 -25.755 1.00 75.19 289 VAL A C 1
ATOM 2272 O O . VAL A 1 289 ? 15.327 -3.519 -25.634 1.00 75.19 289 VAL A O 1
ATOM 2275 N N . GLU A 1 290 ? 16.395 -5.341 -24.813 1.00 71.31 290 GLU A N 1
ATOM 2276 C CA . GLU A 1 290 ? 16.986 -4.678 -23.663 1.00 71.31 290 GLU A CA 1
ATOM 2277 C C . GLU A 1 290 ? 18.293 -4.025 -24.092 1.00 71.31 290 GLU A C 1
ATOM 2279 O O . GLU A 1 290 ? 19.273 -4.687 -24.432 1.00 71.31 290 GLU A O 1
ATOM 2284 N N . CYS A 1 291 ? 18.285 -2.705 -24.085 1.00 69.75 291 CYS A N 1
ATOM 2285 C CA . CYS A 1 291 ? 19.424 -1.877 -24.400 1.00 69.75 291 CYS A CA 1
ATOM 2286 C C . CYS A 1 291 ? 20.134 -1.431 -23.115 1.00 69.75 291 CYS A C 1
ATOM 2288 O O . CYS A 1 291 ? 19.480 -1.207 -22.102 1.00 69.75 291 CYS A O 1
ATOM 2290 N N . ILE A 1 292 ? 21.457 -1.238 -23.129 1.00 73.62 292 ILE A N 1
ATOM 2291 C CA . ILE A 1 292 ? 22.187 -0.724 -21.955 1.00 73.62 292 ILE A CA 1
ATOM 2292 C C . ILE A 1 292 ? 22.692 0.698 -22.181 1.00 73.62 292 ILE A C 1
ATOM 2294 O O . ILE A 1 292 ? 23.732 0.921 -22.801 1.00 73.62 292 ILE A O 1
ATOM 2298 N N . VAL A 1 293 ? 21.998 1.687 -21.609 1.00 69.62 293 VAL A N 1
ATOM 2299 C CA . VAL A 1 293 ? 22.383 3.102 -21.749 1.00 69.62 293 VAL A CA 1
ATOM 2300 C C . VAL A 1 293 ? 23.391 3.492 -20.676 1.00 69.62 293 VAL A C 1
ATOM 2302 O O . VAL A 1 293 ? 23.026 3.856 -19.561 1.00 69.62 293 VAL A O 1
ATOM 2305 N N . LYS A 1 294 ? 24.681 3.454 -21.019 1.00 66.06 294 LYS A N 1
ATOM 2306 C CA . LYS A 1 294 ? 25.771 3.850 -20.105 1.00 66.06 294 LYS A CA 1
ATOM 2307 C C . LYS A 1 294 ? 25.918 5.364 -19.967 1.00 66.06 294 LYS A C 1
ATOM 2309 O O . LYS A 1 294 ? 26.187 5.856 -18.873 1.00 66.06 294 LYS A O 1
ATOM 2314 N N . THR A 1 295 ? 25.715 6.094 -21.060 1.00 65.69 295 THR A N 1
ATOM 2315 C CA . THR A 1 295 ? 25.929 7.543 -21.119 1.00 65.69 295 THR A CA 1
ATOM 2316 C C . THR A 1 295 ? 24.732 8.215 -21.771 1.00 65.69 295 THR A C 1
ATOM 2318 O O . THR A 1 295 ? 24.303 7.812 -22.850 1.00 65.69 295 THR A O 1
ATOM 2321 N N . LEU A 1 296 ? 24.223 9.254 -21.112 1.00 70.25 296 LEU A N 1
ATOM 2322 C CA . LEU A 1 296 ? 23.239 10.181 -21.657 1.00 70.25 296 LEU A CA 1
ATOM 2323 C C . LEU A 1 296 ? 23.985 11.469 -22.008 1.00 70.25 296 LEU A C 1
ATOM 2325 O O . LEU A 1 296 ? 24.585 12.079 -21.123 1.00 70.25 296 LEU A O 1
ATOM 2329 N N . THR A 1 297 ? 23.985 11.871 -23.275 1.00 70.12 297 THR A N 1
ATOM 2330 C CA . THR A 1 297 ? 24.484 13.195 -23.675 1.00 70.12 297 THR A CA 1
ATOM 2331 C C . THR A 1 297 ? 23.309 14.091 -24.025 1.00 70.12 297 THR A C 1
ATOM 2333 O O . THR A 1 297 ? 22.261 13.605 -24.442 1.00 70.12 297 THR A O 1
ATOM 2336 N N . SER A 1 298 ? 23.451 15.399 -23.834 1.00 75.94 298 SER A N 1
ATOM 2337 C CA . SER A 1 298 ? 22.436 16.372 -24.232 1.00 75.94 298 SER A CA 1
ATOM 2338 C C . SER A 1 298 ? 23.015 17.388 -25.204 1.00 75.94 298 SER A C 1
ATOM 2340 O O . SER A 1 298 ? 24.217 17.649 -25.189 1.00 75.94 298 SER A O 1
ATOM 2342 N N . TYR A 1 299 ? 22.164 17.964 -26.042 1.00 70.56 299 TYR A N 1
ATOM 2343 C CA . TYR A 1 299 ? 22.511 19.102 -26.883 1.00 70.56 299 TYR A CA 1
ATOM 2344 C C . TYR A 1 299 ? 21.312 20.044 -26.977 1.00 70.56 299 TYR A C 1
ATOM 2346 O O . TYR A 1 299 ? 20.167 19.608 -26.866 1.00 70.56 299 TYR A O 1
ATOM 2354 N N . GLU A 1 300 ? 21.582 21.328 -27.164 1.00 79.56 300 GLU A N 1
ATOM 2355 C CA . GLU A 1 300 ? 20.541 22.332 -27.358 1.00 79.56 300 GLU A CA 1
ATOM 2356 C C . GLU A 1 300 ? 20.241 22.494 -28.850 1.00 79.56 300 GLU A C 1
ATOM 2358 O O . GLU A 1 300 ? 21.141 22.432 -29.693 1.00 79.56 300 GLU A O 1
ATOM 2363 N N . ARG A 1 301 ? 18.966 22.679 -29.186 1.00 76.69 301 ARG A N 1
ATOM 2364 C CA . ARG A 1 301 ? 18.533 23.069 -30.527 1.00 76.69 301 ARG A CA 1
ATOM 2365 C C . ARG A 1 301 ? 17.439 24.116 -30.401 1.00 76.69 301 ARG A C 1
ATOM 2367 O O . ARG A 1 301 ? 16.513 23.959 -29.614 1.00 76.69 301 ARG A O 1
ATOM 2374 N N . HIS A 1 302 ? 17.540 25.144 -31.230 1.00 79.75 302 HIS A N 1
ATOM 2375 C CA . HIS A 1 302 ? 16.501 26.148 -31.375 1.00 79.75 302 HIS A CA 1
ATOM 2376 C C . HIS A 1 302 ? 15.309 25.572 -32.147 1.00 79.75 302 HIS A C 1
ATOM 2378 O O . HIS A 1 302 ? 15.463 24.986 -33.222 1.00 79.75 302 HIS A O 1
ATOM 2384 N N . THR A 1 303 ? 14.123 25.703 -31.569 1.00 73.88 303 THR A N 1
ATOM 2385 C CA . THR A 1 303 ? 12.843 25.272 -32.135 1.00 73.88 303 THR A CA 1
ATOM 2386 C C . THR A 1 303 ? 11.826 26.393 -32.000 1.00 73.88 303 THR A C 1
ATOM 2388 O O . THR A 1 303 ? 11.940 27.213 -31.096 1.00 73.88 303 THR A O 1
ATOM 2391 N N . SER A 1 304 ? 10.809 26.416 -32.854 1.00 75.19 304 SER A N 1
ATOM 2392 C CA . SER A 1 304 ? 9.698 27.358 -32.707 1.00 75.19 304 SER A CA 1
ATOM 2393 C C . SER A 1 304 ? 8.630 26.795 -31.768 1.00 75.19 304 SER A C 1
ATOM 2395 O O . SER A 1 304 ? 8.218 25.642 -31.928 1.00 75.19 304 SER A O 1
ATOM 2397 N N . ASP A 1 305 ? 8.177 27.598 -30.806 1.00 74.88 305 ASP A N 1
ATOM 2398 C CA . ASP A 1 305 ? 7.003 27.272 -29.992 1.00 74.88 305 ASP A CA 1
ATOM 2399 C C . ASP A 1 305 ? 5.692 27.361 -30.809 1.00 74.88 305 ASP A C 1
ATOM 2401 O O . ASP A 1 305 ? 5.695 27.618 -32.016 1.00 74.88 305 ASP A O 1
ATOM 2405 N N . GLN A 1 306 ? 4.545 27.113 -30.163 1.00 71.81 306 GLN A N 1
ATOM 2406 C CA . GLN A 1 306 ? 3.226 27.177 -30.815 1.00 71.81 306 GLN A CA 1
ATOM 2407 C C . GLN A 1 306 ? 2.847 28.589 -31.299 1.00 71.81 306 GLN A C 1
ATOM 2409 O O . GLN A 1 306 ? 1.924 28.719 -32.099 1.00 71.81 306 GLN A O 1
ATOM 2414 N N . GLU A 1 307 ? 3.557 29.620 -30.837 1.00 72.50 307 GLU A N 1
ATOM 2415 C CA . GLU A 1 307 ? 3.357 31.032 -31.176 1.00 72.50 307 GLU A CA 1
ATOM 2416 C C . GLU A 1 307 ? 4.421 31.547 -32.169 1.00 72.50 307 GLU A C 1
ATOM 2418 O O . GLU A 1 307 ? 4.358 32.695 -32.602 1.00 72.50 307 GLU A O 1
ATOM 2423 N N . GLY A 1 308 ? 5.363 30.691 -32.589 1.00 70.06 308 GLY A N 1
ATOM 2424 C CA . GLY A 1 308 ? 6.412 31.008 -33.558 1.00 70.06 308 GLY A CA 1
ATOM 2425 C C . GLY A 1 308 ? 7.688 31.607 -32.960 1.00 70.06 308 GLY A C 1
ATOM 2426 O O . GLY A 1 308 ? 8.597 31.939 -33.722 1.00 70.06 308 GLY A O 1
ATOM 2427 N N . ASN A 1 309 ? 7.802 31.719 -31.634 1.00 78.31 309 ASN A N 1
ATOM 2428 C CA . ASN A 1 309 ? 9.008 32.237 -30.986 1.00 78.31 309 ASN A CA 1
ATOM 2429 C C . ASN A 1 309 ? 10.115 31.184 -30.970 1.00 78.31 309 ASN A C 1
ATOM 2431 O O . ASN A 1 309 ? 9.864 29.998 -30.754 1.00 78.31 309 ASN A O 1
ATOM 2435 N N . GLU A 1 310 ? 11.357 31.626 -31.152 1.00 74.69 310 GLU A N 1
ATOM 2436 C CA . GLU A 1 310 ? 12.526 30.756 -31.084 1.00 74.69 310 GLU A CA 1
ATOM 2437 C C . GLU A 1 310 ? 12.865 30.424 -29.621 1.00 74.69 310 GLU A C 1
ATOM 2439 O O . GLU A 1 310 ? 13.196 31.295 -28.816 1.00 74.69 310 GLU A O 1
ATOM 2444 N N . VAL A 1 311 ? 12.779 29.145 -29.266 1.00 78.75 311 VAL A N 1
ATOM 2445 C CA . VAL A 1 311 ? 13.051 28.613 -27.928 1.00 78.75 311 VAL A CA 1
ATOM 2446 C C . VAL A 1 311 ? 14.185 27.595 -28.026 1.00 78.75 311 VAL A C 1
ATOM 2448 O O . VAL A 1 311 ? 14.181 26.737 -28.905 1.00 78.75 311 VAL A O 1
ATOM 2451 N N . SER A 1 312 ? 15.178 27.686 -27.134 1.00 76.12 312 SER A N 1
ATOM 2452 C CA . SER A 1 312 ? 16.213 26.649 -27.007 1.00 76.12 312 SER A CA 1
ATOM 2453 C C . SER A 1 312 ? 15.636 25.449 -26.254 1.00 76.12 312 SER A C 1
ATOM 2455 O O . SER A 1 312 ? 15.265 25.564 -25.084 1.00 76.12 312 SER A O 1
ATOM 2457 N N . GLU A 1 313 ? 15.544 24.303 -26.923 1.00 75.12 313 GLU A N 1
ATOM 2458 C CA . GLU A 1 313 ? 15.117 23.034 -26.339 1.00 75.12 313 GLU A CA 1
ATOM 2459 C C . GLU A 1 313 ? 16.319 22.102 -26.137 1.00 75.12 313 GLU A C 1
ATOM 2461 O O . GLU A 1 313 ? 17.174 21.940 -27.013 1.00 75.12 313 GLU A O 1
ATOM 2466 N N . THR A 1 314 ? 16.370 21.443 -24.977 1.00 72.81 314 THR A N 1
ATOM 2467 C CA . THR A 1 314 ? 17.386 20.430 -24.670 1.00 72.81 314 THR A CA 1
ATOM 2468 C C . THR A 1 314 ? 16.929 19.062 -25.158 1.00 72.81 314 THR A C 1
ATOM 2470 O O . THR A 1 314 ? 15.938 18.508 -24.681 1.00 72.81 314 THR A O 1
ATOM 2473 N N . PHE A 1 315 ? 17.707 18.475 -26.059 1.00 72.56 315 PHE A N 1
ATOM 2474 C CA . PHE A 1 315 ? 17.515 17.125 -26.572 1.00 72.56 315 PHE A CA 1
ATOM 2475 C C . PHE A 1 315 ? 18.499 16.169 -25.915 1.00 72.56 315 PHE A C 1
ATOM 2477 O O . PHE A 1 315 ? 19.649 16.529 -25.654 1.00 72.56 315 PHE A O 1
ATOM 2484 N N . TYR A 1 316 ? 18.069 14.930 -25.693 1.00 74.31 316 TYR A N 1
ATOM 2485 C CA . TYR A 1 316 ? 18.904 13.886 -25.109 1.00 74.31 316 TYR A CA 1
ATOM 2486 C C . TYR A 1 316 ? 19.261 12.840 -26.161 1.00 74.31 316 TYR A C 1
ATOM 2488 O O . TYR A 1 316 ? 18.467 12.521 -27.042 1.00 74.31 316 TYR A O 1
ATOM 2496 N N . ARG A 1 317 ? 20.471 12.297 -26.078 1.00 73.12 317 ARG A N 1
ATOM 2497 C CA . ARG A 1 317 ? 20.950 11.202 -26.918 1.00 73.12 317 ARG A CA 1
ATOM 2498 C C . ARG A 1 317 ? 21.312 10.024 -26.043 1.00 73.12 317 ARG A C 1
ATOM 2500 O O . ARG A 1 317 ? 22.033 10.163 -25.051 1.00 73.12 317 ARG A O 1
ATOM 2507 N N . VAL A 1 318 ? 20.823 8.866 -26.454 1.00 72.56 318 VAL A N 1
ATOM 2508 C CA . VAL A 1 318 ? 21.203 7.580 -25.884 1.00 72.56 318 VAL A CA 1
ATOM 2509 C C . VAL A 1 318 ? 22.029 6.830 -26.916 1.00 72.56 318 VAL A C 1
ATOM 2511 O O . VAL A 1 318 ? 21.799 6.934 -28.118 1.00 72.56 318 VAL A O 1
ATOM 2514 N N . ALA A 1 319 ? 23.034 6.102 -26.456 1.00 69.56 319 ALA A N 1
ATOM 2515 C CA . ALA A 1 319 ? 23.788 5.196 -27.300 1.00 69.56 319 ALA A CA 1
ATOM 2516 C C . ALA A 1 319 ? 23.880 3.856 -26.588 1.00 69.56 319 ALA A C 1
ATOM 2518 O O . ALA A 1 319 ? 24.186 3.806 -25.393 1.00 69.56 319 ALA A O 1
ATOM 2519 N N . ASP A 1 320 ? 23.637 2.793 -27.343 1.00 71.38 320 ASP A N 1
ATOM 2520 C CA . ASP A 1 320 ? 23.885 1.432 -26.912 1.00 71.38 320 ASP A CA 1
ATOM 2521 C C . ASP A 1 320 ? 24.954 0.802 -27.808 1.00 71.38 320 ASP A C 1
ATOM 2523 O O . ASP A 1 320 ? 24.935 0.942 -29.030 1.00 71.38 320 ASP A O 1
ATOM 2527 N N . SER A 1 321 ? 25.919 0.139 -27.179 1.00 67.44 321 SER A N 1
ATOM 2528 C CA . SER A 1 321 ? 26.958 -0.634 -27.855 1.00 67.44 321 SER A CA 1
ATOM 2529 C C . SER A 1 321 ? 26.525 -2.066 -28.178 1.00 67.44 321 SER A C 1
ATOM 2531 O O . SER A 1 321 ? 27.139 -2.698 -29.033 1.00 67.44 321 SER A O 1
ATOM 2533 N N . THR A 1 322 ? 25.522 -2.590 -27.472 1.00 70.12 322 THR A N 1
ATOM 2534 C CA . THR A 1 322 ? 25.105 -3.996 -27.523 1.00 70.12 322 THR A CA 1
ATOM 2535 C C . THR A 1 322 ? 24.097 -4.249 -28.639 1.00 70.12 322 THR A C 1
ATOM 2537 O O . THR A 1 322 ? 24.174 -5.276 -29.309 1.00 70.12 322 THR A O 1
ATOM 2540 N N . PHE A 1 323 ? 23.192 -3.301 -28.893 1.00 74.12 323 PHE A N 1
ATOM 2541 C CA . PHE A 1 323 ? 22.189 -3.415 -29.946 1.00 74.12 323 PHE A CA 1
ATOM 2542 C C . PHE A 1 323 ? 22.350 -2.333 -31.017 1.00 74.12 323 PHE A C 1
ATOM 2544 O O . PHE A 1 323 ? 22.268 -1.132 -30.751 1.00 74.12 323 PHE A O 1
ATOM 2551 N N . LYS A 1 324 ? 22.548 -2.767 -32.266 1.00 74.31 324 LYS A N 1
ATOM 2552 C CA . LYS A 1 324 ? 22.624 -1.881 -33.431 1.00 74.31 324 LYS A CA 1
ATOM 2553 C C . LYS A 1 324 ? 21.233 -1.695 -34.029 1.00 74.31 324 LYS A C 1
ATOM 2555 O O . LYS A 1 324 ? 20.838 -2.438 -34.918 1.00 74.31 324 LYS A O 1
ATOM 2560 N N . PHE A 1 325 ? 20.514 -0.688 -33.545 1.00 75.94 325 PHE A N 1
ATOM 2561 C CA . PHE A 1 325 ? 19.262 -0.266 -34.170 1.00 75.94 325 PHE A CA 1
ATOM 2562 C C . PHE A 1 325 ? 19.543 0.480 -35.479 1.00 75.94 325 PHE A C 1
ATOM 2564 O O . PHE A 1 325 ? 20.359 1.409 -35.510 1.00 75.94 325 PHE A O 1
ATOM 2571 N N . THR A 1 326 ? 18.846 0.102 -36.542 1.00 79.56 326 THR A N 1
ATOM 2572 C CA . THR A 1 326 ? 18.978 0.679 -37.882 1.00 79.56 326 THR A CA 1
ATOM 2573 C C . THR A 1 326 ? 17.635 1.237 -38.363 1.00 79.56 326 THR A C 1
ATOM 2575 O O . THR A 1 326 ? 16.578 0.925 -37.816 1.00 79.56 326 THR A O 1
ATOM 2578 N N . LYS A 1 327 ? 17.658 2.135 -39.356 1.00 82.38 327 LYS A N 1
ATOM 2579 C CA . LYS A 1 327 ? 16.454 2.857 -39.810 1.00 82.38 327 LYS A CA 1
ATOM 2580 C C . LYS A 1 327 ? 15.369 1.925 -40.373 1.00 82.38 327 LYS A C 1
ATOM 2582 O O . LYS A 1 327 ? 14.189 2.218 -40.231 1.00 82.38 327 LYS A O 1
ATOM 2587 N N . ASP A 1 328 ? 15.769 0.818 -40.984 1.00 83.94 328 ASP A N 1
ATOM 2588 C CA . ASP A 1 328 ? 14.915 -0.251 -41.521 1.00 83.94 328 ASP A CA 1
ATOM 2589 C C . ASP A 1 328 ? 14.150 -1.030 -40.442 1.00 83.94 328 ASP A C 1
ATOM 2591 O O . ASP A 1 328 ? 13.126 -1.636 -40.741 1.00 83.94 328 ASP A O 1
ATOM 2595 N N . MET A 1 329 ? 14.579 -0.962 -39.177 1.00 82.62 329 MET A N 1
ATOM 2596 C CA . MET A 1 329 ? 13.853 -1.562 -38.052 1.00 82.62 329 MET A CA 1
ATOM 2597 C C . MET A 1 329 ? 12.670 -0.702 -37.571 1.00 82.62 329 MET A C 1
ATOM 2599 O O . MET A 1 329 ? 11.921 -1.123 -36.688 1.00 82.62 329 MET A O 1
ATOM 2603 N N . ILE A 1 330 ? 12.491 0.511 -38.110 1.00 84.00 330 ILE A N 1
ATOM 2604 C CA . ILE A 1 330 ? 11.352 1.375 -37.780 1.00 84.00 330 ILE A CA 1
ATOM 2605 C C . ILE A 1 330 ? 10.132 0.899 -38.563 1.00 84.00 330 ILE A C 1
ATOM 2607 O O . ILE A 1 330 ? 10.120 0.922 -39.793 1.00 84.00 330 ILE A O 1
ATOM 2611 N N . LEU A 1 331 ? 9.080 0.515 -37.841 1.00 84.94 331 LEU A N 1
ATOM 2612 C CA . LEU A 1 331 ? 7.818 0.132 -38.461 1.00 84.94 331 LEU A CA 1
ATOM 2613 C C . LEU A 1 331 ? 7.179 1.324 -39.204 1.00 84.94 331 LEU A C 1
ATOM 2615 O O . LEU A 1 331 ? 7.163 2.434 -38.658 1.00 84.94 331 LEU A O 1
ATOM 2619 N N . PRO A 1 332 ? 6.610 1.109 -40.407 1.00 82.19 332 PRO A N 1
ATOM 2620 C CA . PRO A 1 332 ? 5.889 2.146 -41.141 1.00 82.19 332 PRO A CA 1
ATOM 2621 C C . PRO A 1 332 ? 4.796 2.800 -40.287 1.00 82.19 332 PRO A C 1
ATOM 2623 O O . PRO A 1 332 ? 4.100 2.120 -39.530 1.00 82.19 332 PRO A O 1
ATOM 2626 N N . ASP A 1 333 ? 4.662 4.123 -40.397 1.00 82.50 333 ASP A N 1
ATOM 2627 C CA . ASP A 1 333 ? 3.669 4.944 -39.684 1.00 82.50 333 ASP A CA 1
ATOM 2628 C C . ASP A 1 333 ? 3.692 4.837 -38.147 1.00 82.50 333 ASP A C 1
ATOM 2630 O O . ASP A 1 333 ? 2.731 5.223 -37.470 1.00 82.50 333 ASP A O 1
ATOM 2634 N N . LYS A 1 334 ? 4.788 4.336 -37.564 1.00 82.94 334 LYS A N 1
ATOM 2635 C CA . LYS A 1 334 ? 4.997 4.296 -36.113 1.00 82.94 334 LYS A CA 1
ATOM 2636 C C . LYS A 1 334 ? 6.159 5.184 -35.693 1.00 82.94 334 LYS A C 1
ATOM 2638 O O . LYS A 1 334 ? 7.150 5.351 -36.399 1.00 82.94 334 LYS A O 1
ATOM 2643 N N . LYS A 1 335 ? 6.029 5.746 -34.495 1.00 84.19 335 LYS A N 1
ATOM 2644 C CA . LYS A 1 335 ? 7.066 6.548 -33.846 1.00 84.19 335 LYS A CA 1
ATOM 2645 C C . LYS A 1 335 ? 7.876 5.672 -32.910 1.00 84.19 335 LYS A C 1
ATOM 2647 O O . LYS A 1 335 ? 7.317 4.791 -32.264 1.00 84.19 335 LYS A O 1
ATOM 2652 N N . LEU A 1 336 ? 9.183 5.901 -32.836 1.00 84.06 336 LEU A N 1
ATOM 2653 C CA . LEU A 1 336 ? 10.046 5.218 -31.877 1.00 84.06 336 LEU A CA 1
ATOM 2654 C C . LEU A 1 336 ? 9.751 5.750 -30.474 1.00 84.06 336 LEU A C 1
ATOM 2656 O O . LEU A 1 336 ? 9.642 6.961 -30.308 1.00 84.06 336 LEU A O 1
ATOM 2660 N N . HIS A 1 337 ? 9.648 4.868 -29.483 1.00 82.75 337 HIS A N 1
ATOM 2661 C CA . HIS A 1 337 ? 9.646 5.265 -28.081 1.00 82.75 337 HIS A CA 1
ATOM 2662 C C . HIS A 1 337 ? 10.756 4.561 -27.310 1.00 82.75 337 HIS A C 1
ATOM 2664 O O . HIS A 1 337 ? 11.104 3.407 -27.576 1.00 82.75 337 HIS A O 1
ATOM 2670 N N . ILE A 1 338 ? 11.295 5.274 -26.330 1.00 79.62 338 ILE A N 1
ATOM 2671 C CA . ILE A 1 338 ? 12.246 4.773 -25.348 1.00 79.62 338 ILE A CA 1
ATOM 2672 C C . ILE A 1 338 ? 11.571 4.827 -23.987 1.00 79.62 338 ILE A C 1
ATOM 2674 O O . ILE A 1 338 ? 11.220 5.906 -23.512 1.00 79.62 338 ILE A O 1
ATOM 2678 N N . VAL A 1 339 ? 11.450 3.662 -23.356 1.00 80.69 339 VAL A N 1
ATOM 2679 C CA . VAL A 1 339 ? 10.957 3.527 -21.988 1.00 80.69 339 VAL A CA 1
ATOM 2680 C C . VAL A 1 339 ? 12.117 3.109 -21.098 1.00 80.69 339 VAL A C 1
ATOM 2682 O O . VAL A 1 339 ? 12.795 2.104 -21.336 1.00 80.69 339 VAL A O 1
ATOM 2685 N N . PHE A 1 340 ? 12.368 3.900 -20.064 1.00 79.38 340 PHE A N 1
ATOM 2686 C CA . PHE A 1 340 ? 13.364 3.567 -19.055 1.00 79.38 340 PHE A CA 1
ATOM 2687 C C . PHE A 1 340 ? 12.756 2.596 -18.045 1.00 79.38 340 PHE A C 1
ATOM 2689 O O . PHE A 1 340 ? 11.744 2.908 -17.426 1.00 79.38 340 PHE A O 1
ATOM 2696 N N . LEU A 1 341 ? 13.388 1.433 -17.873 1.00 77.94 341 LEU A N 1
ATOM 2697 C CA . LEU A 1 341 ? 12.923 0.376 -16.963 1.00 77.94 341 LEU A CA 1
ATOM 2698 C C . LEU A 1 341 ? 13.615 0.405 -15.595 1.00 77.94 341 LEU A C 1
ATOM 2700 O O . LEU A 1 341 ? 13.285 -0.370 -14.701 1.00 77.94 341 LEU A O 1
ATOM 2704 N N . SER A 1 342 ? 14.633 1.251 -15.435 1.00 76.06 342 SER A N 1
ATOM 2705 C CA . SER A 1 342 ? 15.378 1.357 -14.186 1.00 76.06 342 SER A CA 1
ATOM 2706 C C . SER A 1 342 ? 16.080 2.704 -14.024 1.00 76.06 342 SER A C 1
ATOM 2708 O O . SER A 1 342 ? 16.147 3.540 -14.933 1.00 76.06 342 SER A O 1
ATOM 2710 N N . GLY A 1 343 ? 16.605 2.925 -12.817 1.00 76.62 343 GLY A N 1
ATOM 2711 C CA . GLY A 1 343 ? 17.300 4.149 -12.439 1.00 76.62 343 GLY A CA 1
ATOM 2712 C C . GLY A 1 343 ? 16.379 5.367 -12.337 1.00 76.62 343 GLY A C 1
ATOM 2713 O O . GLY A 1 343 ? 15.160 5.265 -12.246 1.00 76.62 343 GLY A O 1
ATOM 2714 N N . ARG A 1 344 ? 16.974 6.563 -12.359 1.00 76.19 344 ARG A N 1
ATOM 2715 C CA . ARG A 1 344 ? 16.283 7.833 -12.051 1.00 76.19 344 ARG A CA 1
ATOM 2716 C C . ARG A 1 344 ? 15.176 8.222 -13.035 1.00 76.19 344 ARG A C 1
ATOM 2718 O O . ARG A 1 344 ? 14.410 9.127 -12.733 1.00 76.19 344 ARG A O 1
ATOM 2725 N N . MET A 1 345 ? 15.128 7.578 -14.197 1.00 77.00 345 MET A N 1
ATOM 2726 C CA . MET A 1 345 ? 14.101 7.803 -15.212 1.00 77.00 345 MET A CA 1
ATOM 2727 C C . MET A 1 345 ? 13.120 6.633 -15.310 1.00 77.00 345 MET A C 1
ATOM 2729 O O . MET A 1 345 ? 12.340 6.613 -16.250 1.00 77.00 345 MET A O 1
ATOM 2733 N N . ASN A 1 346 ? 13.139 5.666 -14.378 1.00 81.38 346 ASN A N 1
ATOM 2734 C CA . ASN A 1 346 ? 12.236 4.517 -14.444 1.00 81.38 346 ASN A CA 1
ATOM 2735 C C . ASN A 1 346 ? 10.773 4.956 -14.643 1.00 81.38 346 ASN A C 1
ATOM 2737 O O . ASN A 1 346 ? 10.309 5.888 -13.982 1.00 81.38 346 ASN A O 1
ATOM 2741 N N . GLY A 1 347 ? 10.081 4.293 -15.568 1.00 76.31 347 GLY A N 1
ATOM 2742 C CA . GLY A 1 347 ? 8.702 4.570 -15.957 1.00 76.31 347 GLY A CA 1
ATOM 2743 C C . GLY A 1 347 ? 8.531 5.737 -16.933 1.00 76.31 347 GLY A C 1
ATOM 2744 O O . GLY A 1 347 ? 7.416 5.974 -17.388 1.00 76.31 347 GLY A O 1
ATOM 2745 N N . MET A 1 348 ? 9.594 6.471 -17.281 1.00 80.50 348 MET A N 1
ATOM 2746 C CA . MET A 1 348 ? 9.499 7.558 -18.257 1.00 80.50 348 MET A CA 1
ATOM 2747 C C . MET A 1 348 ? 9.513 7.015 -19.689 1.00 80.50 348 MET A C 1
ATOM 2749 O O . MET A 1 348 ? 10.414 6.257 -20.060 1.00 80.50 348 MET A O 1
ATOM 2753 N N . ASP A 1 349 ? 8.536 7.459 -20.480 1.00 82.81 349 ASP A N 1
ATOM 2754 C CA . ASP A 1 349 ? 8.363 7.169 -21.904 1.00 82.81 349 ASP A CA 1
ATOM 2755 C C . ASP A 1 349 ? 8.671 8.430 -22.727 1.00 82.81 349 ASP A C 1
ATOM 2757 O O . ASP A 1 349 ? 8.103 9.501 -22.490 1.00 82.81 349 ASP A O 1
ATOM 2761 N N . PHE A 1 350 ? 9.589 8.305 -23.683 1.00 80.94 350 PHE A N 1
ATOM 2762 C CA . PHE A 1 350 ? 9.984 9.376 -24.585 1.00 80.94 350 PHE A CA 1
ATOM 2763 C C . PHE A 1 350 ? 9.823 8.962 -26.042 1.00 80.94 350 PHE A C 1
ATOM 2765 O O . PHE A 1 350 ? 10.374 7.946 -26.464 1.00 80.94 350 PHE A O 1
ATOM 2772 N N . GLU A 1 351 ? 9.186 9.818 -26.841 1.00 82.88 351 GLU A N 1
ATOM 2773 C CA . GLU A 1 351 ? 9.286 9.742 -28.299 1.00 82.88 351 GLU A CA 1
ATOM 2774 C C . GLU A 1 351 ? 10.756 9.932 -28.728 1.00 82.88 351 GLU A C 1
ATOM 2776 O O . GLU A 1 351 ? 11.504 10.749 -28.188 1.00 82.88 351 GLU A O 1
ATOM 2781 N N . ALA A 1 352 ? 11.208 9.157 -29.701 1.00 80.81 352 ALA A N 1
ATOM 2782 C CA . ALA A 1 352 ? 12.585 9.153 -30.164 1.00 80.81 352 ALA A CA 1
ATOM 2783 C C . ALA A 1 352 ? 12.653 9.266 -31.688 1.00 80.81 352 ALA A C 1
ATOM 2785 O O . ALA A 1 352 ? 11.722 8.908 -32.409 1.00 80.81 352 ALA A O 1
ATOM 2786 N N . GLU A 1 353 ? 13.779 9.768 -32.182 1.00 79.31 353 GLU A N 1
ATOM 2787 C CA . GLU A 1 353 ? 14.050 9.908 -33.608 1.00 79.31 353 GLU A CA 1
ATOM 2788 C C . GLU A 1 353 ? 15.340 9.147 -33.938 1.00 79.31 353 GLU A C 1
ATOM 2790 O O . GLU A 1 353 ? 16.353 9.225 -33.237 1.00 79.31 353 GLU A O 1
ATOM 2795 N N . TYR A 1 354 ? 15.329 8.370 -35.019 1.00 78.69 354 TYR A N 1
ATOM 2796 C CA . TYR A 1 354 ? 16.554 7.709 -35.450 1.00 78.69 354 TYR A CA 1
ATOM 2797 C C . TYR A 1 354 ? 17.574 8.743 -35.923 1.00 78.69 354 TYR A C 1
ATOM 2799 O O . TYR A 1 354 ? 17.256 9.638 -36.705 1.00 78.69 354 TYR A O 1
ATOM 2807 N N . SER A 1 355 ? 18.818 8.575 -35.483 1.00 69.38 355 SER A N 1
ATOM 2808 C CA . SER A 1 355 ? 19.939 9.397 -35.916 1.00 69.38 355 SER A CA 1
ATOM 2809 C C . SER A 1 355 ? 21.112 8.514 -36.319 1.00 69.38 355 SER A C 1
ATOM 2811 O O . SER A 1 355 ? 21.558 7.703 -35.499 1.00 69.38 355 SER A O 1
ATOM 2813 N N . PRO A 1 356 ? 21.628 8.679 -37.551 1.00 58.19 356 PRO A N 1
ATOM 2814 C CA . PRO A 1 356 ? 22.774 7.920 -38.038 1.00 58.19 356 PRO A CA 1
ATOM 2815 C C . PRO A 1 356 ? 24.067 8.253 -37.270 1.00 58.19 356 PRO A C 1
ATOM 2817 O O . PRO A 1 356 ? 24.966 7.421 -37.202 1.00 58.19 356 PRO A O 1
ATOM 2820 N N . GLU A 1 357 ? 24.144 9.415 -36.609 1.00 53.81 357 GLU A N 1
ATOM 2821 C CA . GLU A 1 357 ? 25.316 9.875 -35.846 1.00 53.81 357 GLU A CA 1
ATOM 2822 C C . GLU A 1 357 ? 25.141 9.756 -34.318 1.00 53.81 357 GLU A C 1
ATOM 2824 O O . GLU A 1 357 ? 25.474 10.671 -33.563 1.00 53.81 357 GLU A O 1
ATOM 2829 N N . LYS A 1 358 ? 24.668 8.596 -33.838 1.00 50.81 358 LYS A N 1
ATOM 2830 C CA . LYS A 1 358 ? 24.239 8.322 -32.443 1.00 50.81 358 LYS A CA 1
ATOM 2831 C C . LYS A 1 358 ? 22.796 8.807 -32.203 1.00 50.81 358 LYS A C 1
ATOM 2833 O O . LYS A 1 358 ? 22.453 9.939 -32.545 1.00 50.81 358 LYS A O 1
ATOM 2838 N N . GLN A 1 359 ? 21.959 7.920 -31.655 1.00 47.88 359 GLN A N 1
ATOM 2839 C CA . GLN A 1 359 ? 20.484 7.987 -31.631 1.00 47.88 359 GLN A CA 1
ATOM 2840 C C . GLN A 1 359 ? 19.943 9.240 -30.903 1.00 47.88 359 GLN A C 1
ATOM 2842 O O . GLN A 1 359 ? 20.497 9.663 -29.886 1.00 47.88 359 GLN A O 1
ATOM 2847 N N . LEU A 1 360 ? 18.864 9.840 -31.426 1.00 42.00 360 LEU A N 1
ATOM 2848 C CA . LEU A 1 360 ? 18.220 11.053 -30.902 1.00 42.00 360 LEU A CA 1
ATOM 2849 C C . LEU A 1 360 ? 16.966 10.690 -30.090 1.00 42.00 360 LEU A C 1
ATOM 2851 O O . LEU A 1 360 ? 16.159 9.868 -30.511 1.00 42.00 360 LEU A O 1
ATOM 2855 N N . VAL A 1 361 ? 16.755 11.333 -28.943 1.00 45.44 361 VAL A N 1
ATOM 2856 C CA . VAL A 1 361 ? 15.497 11.261 -28.185 1.00 45.44 361 VAL A CA 1
ATOM 2857 C C . VAL A 1 361 ? 14.868 12.647 -28.175 1.00 45.44 361 VAL A C 1
ATOM 2859 O O . VAL A 1 361 ? 15.517 13.629 -27.799 1.00 45.44 361 VAL A O 1
ATOM 2862 N N . ARG A 1 362 ? 13.610 12.740 -28.609 1.00 36.00 362 ARG A N 1
ATOM 2863 C CA . ARG A 1 362 ? 12.856 13.990 -28.668 1.00 36.00 362 ARG A CA 1
ATOM 2864 C C . ARG A 1 362 ? 11.883 14.038 -27.502 1.00 36.00 362 ARG A C 1
ATOM 2866 O O . ARG A 1 362 ? 10.888 13.327 -27.468 1.00 36.00 362 ARG A O 1
ATOM 2873 N N . ASN A 1 363 ? 12.107 14.947 -26.565 1.00 35.97 363 ASN A N 1
ATOM 2874 C CA . ASN A 1 363 ? 11.140 15.154 -25.501 1.00 35.97 363 ASN A CA 1
ATOM 2875 C C . ASN A 1 363 ? 9.955 15.983 -26.028 1.00 35.97 363 ASN A C 1
ATOM 2877 O O . ASN A 1 363 ? 10.035 17.202 -26.104 1.00 35.97 363 ASN A O 1
ATOM 2881 N N . ARG A 1 364 ? 8.843 15.337 -26.397 1.00 30.69 364 ARG A N 1
ATOM 2882 C CA . ARG A 1 364 ? 7.528 15.997 -26.413 1.00 30.69 364 ARG A CA 1
ATOM 2883 C C . ARG A 1 364 ? 6.676 15.447 -25.278 1.00 30.69 364 ARG A C 1
ATOM 2885 O O . ARG A 1 364 ? 5.710 14.728 -25.500 1.00 30.69 364 ARG A O 1
ATOM 2892 N N . CYS A 1 365 ? 7.016 15.817 -24.046 1.00 29.08 365 CYS A N 1
ATOM 2893 C CA . CYS A 1 365 ? 6.097 15.682 -22.924 1.00 29.08 365 CYS A CA 1
ATOM 2894 C C . CYS A 1 365 ? 4.978 16.730 -23.069 1.00 29.08 365 CYS A C 1
ATOM 2896 O O . CYS A 1 365 ? 5.068 17.849 -22.562 1.00 29.08 365 CYS A O 1
ATOM 2898 N N . GLN A 1 366 ? 3.910 16.393 -23.798 1.00 28.17 366 GLN A N 1
ATOM 2899 C CA . GLN A 1 366 ? 2.653 17.126 -23.676 1.00 28.17 366 GLN A CA 1
ATOM 2900 C C . GLN A 1 366 ? 2.061 16.802 -22.296 1.00 28.17 366 GLN A C 1
ATOM 2902 O O . GLN A 1 366 ? 1.493 15.735 -22.096 1.00 28.17 366 GLN A O 1
ATOM 2907 N N . ARG A 1 367 ? 2.198 17.766 -21.372 1.00 26.00 367 ARG A N 1
ATOM 2908 C CA . ARG A 1 367 ? 1.762 17.789 -19.957 1.00 26.00 367 ARG A CA 1
ATOM 2909 C C . ARG A 1 367 ? 2.759 17.262 -18.918 1.00 26.00 367 ARG A C 1
ATOM 2911 O O . ARG A 1 367 ? 2.468 16.317 -18.192 1.00 26.00 367 ARG A O 1
ATOM 2918 N N . CYS A 1 368 ? 3.829 18.025 -18.703 1.00 23.08 368 CYS A N 1
ATOM 2919 C CA . CYS A 1 368 ? 4.323 18.306 -17.352 1.00 23.08 368 CYS A CA 1
ATOM 2920 C C . CYS A 1 368 ? 4.701 19.792 -17.261 1.00 23.08 368 CYS A C 1
ATOM 2922 O O . CYS A 1 368 ? 5.497 20.294 -18.050 1.00 23.08 368 CYS A O 1
ATOM 2924 N N . LEU A 1 369 ? 4.055 20.499 -16.331 1.00 23.58 369 LEU A N 1
ATOM 2925 C CA . LEU A 1 369 ? 4.271 21.912 -16.034 1.00 23.58 369 LEU A CA 1
ATOM 2926 C C . LEU A 1 369 ? 5.714 22.198 -15.584 1.00 23.58 369 LEU A C 1
ATOM 2928 O O . LEU A 1 369 ? 6.379 21.356 -14.987 1.00 23.58 369 LEU A O 1
ATOM 2932 N N . ARG A 1 370 ? 6.141 23.432 -15.883 1.00 24.80 370 ARG A N 1
ATOM 2933 C CA . ARG A 1 370 ? 7.405 24.100 -15.535 1.00 24.80 370 ARG A CA 1
ATOM 2934 C C . ARG A 1 370 ? 8.054 23.597 -14.236 1.00 24.80 370 ARG A C 1
ATOM 2936 O O . ARG A 1 370 ? 7.509 23.791 -13.156 1.00 24.80 370 ARG A O 1
ATOM 2943 N N . ALA A 1 371 ? 9.297 23.136 -14.340 1.00 22.98 371 ALA A N 1
ATOM 2944 C CA . ALA A 1 371 ? 10.259 23.182 -13.245 1.00 22.98 371 ALA A CA 1
ATOM 2945 C C . ALA A 1 371 ? 11.574 23.764 -13.782 1.00 22.98 371 ALA A C 1
ATOM 2947 O O . ALA A 1 371 ? 12.283 23.124 -14.557 1.00 22.98 371 ALA A O 1
ATOM 2948 N N . GLN A 1 372 ? 11.882 25.006 -13.404 1.00 23.95 372 GLN A N 1
ATOM 2949 C CA . GLN A 1 372 ? 13.217 25.572 -13.581 1.00 23.95 372 GLN A CA 1
ATOM 2950 C C . GLN A 1 372 ? 14.169 24.828 -12.637 1.00 23.95 372 GLN A C 1
ATOM 2952 O O . GLN A 1 372 ? 14.046 24.937 -11.420 1.00 23.95 372 GLN A O 1
ATOM 2957 N N . ALA A 1 373 ? 15.108 24.060 -13.187 1.00 24.33 373 ALA A N 1
ATOM 2958 C CA . ALA A 1 373 ? 16.201 23.485 -12.411 1.00 24.33 373 ALA A CA 1
ATOM 2959 C C . ALA A 1 373 ? 17.396 24.464 -12.383 1.00 24.33 373 ALA A C 1
ATOM 2961 O O . ALA A 1 373 ? 17.750 25.019 -13.428 1.00 24.33 373 ALA A O 1
ATOM 2962 N N . PRO A 1 374 ? 18.039 24.689 -11.222 1.00 24.41 374 PRO A N 1
ATOM 2963 C CA . PRO A 1 374 ? 19.186 25.582 -11.111 1.00 24.41 374 PRO A CA 1
ATOM 2964 C C . PRO A 1 374 ? 20.445 24.956 -11.730 1.00 24.41 374 PRO A C 1
ATOM 2966 O O . PRO A 1 374 ? 20.718 23.765 -11.577 1.00 24.41 374 PRO A O 1
ATOM 2969 N N . ARG A 1 375 ? 21.239 25.790 -12.414 1.00 24.64 375 ARG A N 1
ATOM 2970 C CA . ARG A 1 375 ? 22.540 25.434 -13.000 1.00 24.64 375 ARG A CA 1
ATOM 2971 C C . ARG A 1 375 ? 23.500 24.918 -11.918 1.00 24.64 375 ARG A C 1
ATOM 2973 O O . ARG A 1 375 ? 23.860 25.674 -11.019 1.00 24.64 375 ARG A O 1
ATOM 2980 N N . GLN A 1 376 ? 24.006 23.692 -12.057 1.00 27.73 376 GLN A N 1
ATOM 2981 C CA . GLN A 1 376 ? 25.230 23.252 -11.376 1.00 27.73 376 GLN A CA 1
ATOM 2982 C C . GLN A 1 376 ? 26.207 22.585 -12.355 1.00 27.73 376 GLN A C 1
ATOM 2984 O O . GLN A 1 376 ? 25.813 21.863 -13.268 1.00 27.73 376 GLN A O 1
ATOM 2989 N N . ARG A 1 377 ? 27.492 22.917 -12.170 1.00 23.88 377 ARG A N 1
ATOM 2990 C CA . ARG A 1 377 ? 28.652 22.542 -12.998 1.00 23.88 377 ARG A CA 1
ATOM 2991 C C . ARG A 1 377 ? 28.956 21.034 -12.934 1.00 23.88 377 ARG A C 1
ATOM 2993 O O . ARG A 1 377 ? 28.659 20.405 -11.920 1.00 23.88 377 ARG A O 1
ATOM 3000 N N . PRO A 1 378 ? 29.595 20.455 -13.970 1.00 26.89 378 PRO A N 1
ATOM 3001 C CA . PRO A 1 378 ? 29.846 19.022 -14.026 1.00 26.89 378 PRO A CA 1
ATOM 3002 C C . PRO A 1 378 ? 31.030 18.636 -13.131 1.00 26.89 378 PRO A C 1
ATOM 3004 O O . PRO A 1 378 ? 32.131 19.158 -13.288 1.00 26.89 378 PRO A O 1
ATOM 3007 N N . ALA A 1 379 ? 30.810 17.683 -12.226 1.00 26.23 379 ALA A N 1
ATOM 3008 C CA . ALA A 1 379 ? 31.877 16.945 -11.564 1.00 26.23 379 ALA A CA 1
ATOM 3009 C C . ALA A 1 379 ? 32.000 15.563 -12.217 1.00 26.23 379 ALA A C 1
ATOM 3011 O O . ALA A 1 379 ? 31.040 14.793 -12.282 1.00 26.23 379 ALA A O 1
ATOM 3012 N N . SER A 1 380 ? 33.194 15.265 -12.717 1.00 31.73 380 SER A N 1
ATOM 3013 C CA . SER A 1 380 ? 33.603 13.955 -13.201 1.00 31.73 380 SER A CA 1
ATOM 3014 C C . SER A 1 380 ? 33.711 12.973 -12.032 1.00 31.73 380 SER A C 1
ATOM 3016 O O . SER A 1 380 ? 34.451 13.203 -11.080 1.00 31.73 380 SER A O 1
ATOM 3018 N N . ARG A 1 381 ? 33.005 11.841 -12.109 1.00 27.31 381 ARG A N 1
ATOM 3019 C CA . ARG A 1 381 ? 33.379 10.622 -11.381 1.00 27.31 381 ARG A CA 1
ATOM 3020 C C . ARG A 1 381 ? 32.814 9.390 -12.080 1.00 27.31 381 ARG A C 1
ATOM 3022 O O . ARG A 1 381 ? 31.608 9.216 -12.221 1.00 27.31 381 ARG A O 1
ATOM 3029 N N . THR A 1 382 ? 33.733 8.552 -12.538 1.00 31.91 382 THR A N 1
ATOM 3030 C CA . THR A 1 382 ? 33.514 7.220 -13.097 1.00 31.91 382 THR A CA 1
ATOM 3031 C C . THR A 1 382 ? 32.962 6.288 -12.021 1.00 31.91 382 THR A C 1
ATOM 3033 O O . THR A 1 382 ? 33.704 5.808 -11.169 1.00 31.91 382 THR A O 1
ATOM 3036 N N . GLY A 1 383 ? 31.656 6.034 -12.071 1.00 24.31 383 GLY A N 1
ATOM 3037 C CA . GLY A 1 383 ? 30.992 4.942 -11.365 1.00 24.31 383 GLY A CA 1
ATOM 3038 C C . GLY A 1 383 ? 30.367 4.008 -12.395 1.00 24.31 383 GLY A C 1
ATOM 3039 O O . GLY A 1 383 ? 29.536 4.428 -13.197 1.00 24.31 383 GLY A O 1
ATOM 3040 N N . ARG A 1 384 ? 30.809 2.750 -12.416 1.00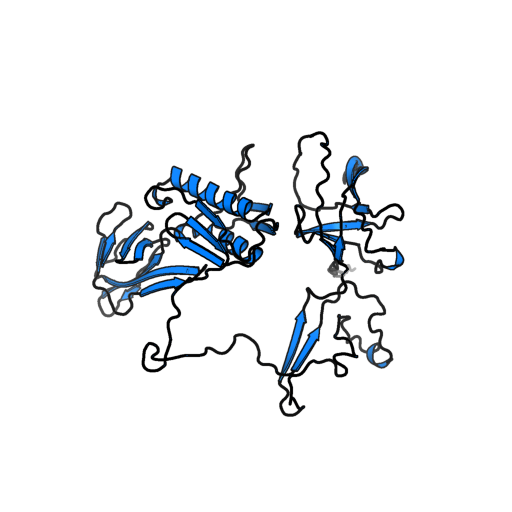 25.19 384 ARG A N 1
ATOM 3041 C CA . ARG A 1 384 ? 30.296 1.706 -13.309 1.00 25.19 384 ARG A CA 1
ATOM 3042 C C . ARG A 1 384 ? 28.859 1.383 -12.869 1.00 25.19 384 ARG A C 1
ATOM 3044 O O . ARG A 1 384 ? 28.671 0.838 -11.790 1.00 25.19 384 ARG A O 1
ATOM 3051 N N . GLN A 1 385 ? 27.858 1.741 -13.671 1.00 28.53 385 GLN A N 1
ATOM 3052 C CA . GLN A 1 385 ? 26.457 1.367 -13.447 1.00 28.53 385 GLN A CA 1
ATOM 3053 C C . GLN A 1 385 ? 25.903 0.684 -14.695 1.00 28.53 385 GLN A C 1
ATOM 3055 O O . GLN A 1 385 ? 25.998 1.216 -15.802 1.00 28.53 385 GLN A O 1
ATOM 3060 N N . VAL A 1 386 ? 25.339 -0.503 -14.495 1.00 25.50 386 VAL A N 1
ATOM 3061 C CA . VAL A 1 386 ? 24.563 -1.237 -15.496 1.00 25.50 386 VAL A CA 1
ATOM 3062 C C . VAL A 1 386 ? 23.165 -0.614 -15.521 1.00 25.50 386 VAL A C 1
ATOM 3064 O O . VAL A 1 386 ? 22.600 -0.329 -14.469 1.00 25.50 386 VAL A O 1
ATOM 3067 N N . ARG A 1 387 ? 22.636 -0.307 -16.705 1.00 37.06 387 ARG A N 1
ATOM 3068 C CA . ARG A 1 387 ? 21.332 0.352 -16.888 1.00 37.06 387 ARG A CA 1
ATOM 3069 C C . ARG A 1 387 ? 20.611 -0.358 -18.011 1.00 37.06 387 ARG A C 1
ATOM 3071 O O . ARG A 1 387 ? 21.245 -0.558 -19.026 1.00 37.06 387 ARG A O 1
ATOM 3078 N N . HIS A 1 388 ? 19.342 -0.701 -17.851 1.00 29.62 388 HIS A N 1
ATOM 3079 C CA . HIS A 1 388 ? 18.556 -1.403 -18.869 1.00 29.62 388 HIS A CA 1
ATOM 3080 C C . HIS A 1 388 ? 17.501 -0.439 -19.442 1.00 29.62 388 HIS A C 1
ATOM 3082 O O . HIS A 1 388 ? 16.900 0.350 -18.713 1.00 29.62 388 HIS A O 1
ATOM 3088 N N . LEU A 1 389 ? 17.317 -0.455 -20.755 1.00 32.47 389 LEU A N 1
ATOM 3089 C CA . LEU A 1 389 ? 16.497 0.441 -21.565 1.00 32.47 389 LEU A CA 1
ATOM 3090 C C . LEU A 1 389 ? 15.649 -0.429 -22.484 1.00 32.47 389 LEU A C 1
ATOM 3092 O O . LEU A 1 389 ? 16.151 -1.405 -23.025 1.00 32.47 389 LEU A O 1
ATOM 3096 N N . GLN A 1 390 ? 14.390 -0.078 -22.700 1.00 35.38 390 GLN A N 1
ATOM 3097 C CA . GLN A 1 390 ? 13.554 -0.786 -23.658 1.00 35.38 390 GLN A CA 1
ATOM 3098 C C . GLN A 1 390 ? 13.059 0.150 -24.746 1.00 35.38 390 GLN A C 1
ATOM 3100 O O . GLN A 1 390 ? 12.600 1.257 -24.473 1.00 35.38 390 GLN A O 1
ATOM 3105 N N . LEU A 1 391 ? 13.087 -0.336 -25.983 1.00 33.16 391 LEU A N 1
ATOM 3106 C CA . LEU A 1 391 ? 12.398 0.299 -27.100 1.00 33.16 391 LEU A CA 1
ATOM 3107 C C . LEU A 1 391 ? 10.971 -0.268 -27.200 1.00 33.16 391 LEU A C 1
ATOM 3109 O O . LEU A 1 391 ? 10.767 -1.486 -27.237 1.00 33.16 391 LEU A O 1
ATOM 3113 N N . GLY A 1 392 ? 9.972 0.610 -27.218 1.00 33.22 392 GLY A N 1
ATOM 3114 C CA . GLY A 1 392 ? 8.555 0.281 -27.412 1.00 33.22 392 GLY A CA 1
ATOM 3115 C C . GLY A 1 392 ? 7.913 1.237 -28.417 1.00 33.22 392 GLY A C 1
ATOM 3116 O O . GLY A 1 392 ? 8.511 2.248 -28.757 1.00 33.22 392 GLY A O 1
ATOM 3117 N N . GLN A 1 393 ? 6.725 0.925 -28.934 1.00 39.91 393 GLN A N 1
ATOM 3118 C CA . GLN A 1 393 ? 5.923 1.841 -29.758 1.00 39.91 393 GLN A CA 1
ATOM 3119 C C . GLN A 1 393 ? 4.438 1.661 -29.398 1.00 39.91 393 GLN A C 1
ATOM 3121 O O . GLN A 1 393 ? 3.973 0.525 -29.283 1.00 39.91 393 GLN A O 1
ATOM 3126 N N . LEU A 1 394 ? 3.697 2.761 -29.222 1.00 32.34 394 LEU A N 1
ATOM 3127 C CA . LEU A 1 394 ? 2.253 2.774 -28.932 1.00 32.34 394 LEU A CA 1
ATOM 3128 C C . LEU A 1 394 ? 1.441 3.186 -30.175 1.00 32.34 394 LEU A C 1
ATOM 3130 O O . LEU A 1 394 ? 1.909 3.956 -31.015 1.00 32.34 394 LEU A O 1
ATOM 3134 N N . GLN A 1 395 ? 0.213 2.670 -30.312 1.00 34.38 395 GLN A N 1
ATOM 3135 C CA . GLN A 1 395 ? -0.703 3.032 -31.401 1.00 34.38 395 GLN A CA 1
ATOM 3136 C C . GLN A 1 395 ? -1.650 4.171 -30.984 1.00 34.38 395 GLN A C 1
ATOM 3138 O O . GLN A 1 395 ? -2.279 4.105 -29.933 1.00 34.38 395 GLN A O 1
ATOM 3143 N N . GLY A 1 396 ? -1.794 5.197 -31.831 1.00 28.06 396 GLY A N 1
ATOM 3144 C CA . GLY A 1 396 ? -2.817 6.235 -31.677 1.00 28.06 396 GLY A CA 1
ATOM 3145 C C . GLY A 1 396 ? -4.174 5.785 -32.229 1.00 28.06 396 GLY A C 1
ATOM 3146 O O . GLY A 1 396 ? -4.270 5.392 -33.391 1.00 28.06 396 GLY A O 1
ATOM 3147 N N . SER A 1 397 ? -5.221 5.870 -31.405 1.00 26.27 397 SER A N 1
ATOM 3148 C CA . SER A 1 397 ? -6.620 5.652 -31.796 1.00 26.27 397 SER A CA 1
ATOM 3149 C C . SER A 1 397 ? -7.119 6.800 -32.686 1.00 26.27 397 SER A C 1
ATOM 3151 O O . SER A 1 397 ? -7.059 7.968 -32.298 1.00 26.27 397 SER A O 1
ATOM 3153 N N . ARG A 1 398 ? -7.616 6.483 -33.890 1.00 27.88 398 ARG A N 1
ATOM 3154 C CA . ARG A 1 398 ? -8.342 7.429 -34.753 1.00 27.88 398 ARG A CA 1
ATOM 3155 C C . ARG A 1 398 ? -9.824 7.415 -34.369 1.00 27.88 398 ARG A C 1
ATOM 3157 O O . ARG A 1 398 ? -10.523 6.448 -34.649 1.00 27.88 398 ARG A O 1
ATOM 3164 N N . HIS A 1 399 ? -10.322 8.500 -33.780 1.00 28.27 399 HIS A N 1
ATOM 3165 C CA . HIS A 1 399 ? -11.760 8.766 -33.706 1.00 28.27 399 HIS A CA 1
ATOM 3166 C C . HIS A 1 399 ? -12.258 9.330 -35.042 1.00 28.27 399 HIS A C 1
ATOM 3168 O O . HIS A 1 399 ? -11.813 10.385 -35.493 1.00 28.27 399 HIS A O 1
ATOM 3174 N N . GLY A 1 400 ? -13.178 8.604 -35.679 1.00 26.38 400 GLY A N 1
ATOM 3175 C CA . GLY A 1 400 ? -13.891 9.049 -36.871 1.00 26.38 400 GLY A CA 1
ATOM 3176 C C . GLY A 1 400 ? -14.933 10.113 -36.527 1.00 26.38 400 GLY A C 1
ATOM 3177 O O . GLY A 1 400 ? -15.789 9.909 -35.668 1.00 26.38 400 GLY A O 1
ATOM 3178 N N . HIS A 1 401 ? -14.887 11.247 -37.223 1.00 27.16 401 HIS A N 1
ATOM 3179 C CA . HIS A 1 401 ? -15.956 12.239 -37.191 1.00 27.16 401 HIS A CA 1
ATOM 3180 C C . HIS A 1 401 ? -16.955 11.983 -38.323 1.00 27.16 401 HIS A C 1
ATOM 3182 O O . HIS A 1 401 ? -16.697 12.272 -39.489 1.00 27.16 401 HIS A O 1
ATOM 3188 N N . HIS A 1 402 ? -18.138 11.494 -37.951 1.00 28.94 402 HIS A N 1
ATOM 3189 C CA . HIS A 1 402 ? -19.353 11.631 -38.748 1.00 28.94 402 HIS A CA 1
ATOM 3190 C C . HIS A 1 402 ? -19.780 13.105 -38.767 1.00 28.94 402 HIS A C 1
ATOM 3192 O O . HIS A 1 402 ? -20.058 13.682 -37.714 1.00 28.94 402 HIS A O 1
ATOM 3198 N N . ARG A 1 403 ? -19.919 13.708 -39.954 1.00 27.14 403 ARG A N 1
ATOM 3199 C CA . ARG A 1 403 ? -20.653 14.970 -40.118 1.00 27.14 403 ARG A CA 1
ATOM 3200 C C . ARG A 1 403 ? -21.806 14.771 -41.100 1.00 27.14 403 ARG A C 1
ATOM 3202 O O . ARG A 1 403 ? -21.599 14.506 -42.278 1.00 27.14 403 ARG A O 1
ATOM 3209 N N . LYS A 1 404 ? -23.019 14.859 -40.548 1.00 30.48 404 LYS A N 1
ATOM 3210 C CA . LYS A 1 404 ? -24.320 14.794 -41.224 1.00 30.48 404 LYS A CA 1
ATOM 3211 C C . LYS A 1 404 ? -24.453 15.905 -42.268 1.00 30.48 404 LYS A C 1
ATOM 3213 O O . LYS A 1 404 ? -24.223 17.073 -41.958 1.00 30.48 404 LYS A O 1
ATOM 3218 N N . SER A 1 405 ? -24.913 15.535 -43.457 1.00 28.88 405 SER A N 1
ATOM 3219 C CA . SER A 1 405 ? -25.506 16.436 -44.439 1.00 28.88 405 SER A CA 1
ATOM 3220 C C . SER A 1 405 ? -26.868 16.937 -43.934 1.00 28.88 405 SER A C 1
ATOM 3222 O O . SER A 1 405 ? -27.685 16.173 -43.418 1.00 28.88 405 SER A O 1
ATOM 3224 N N . ARG A 1 406 ? -27.123 18.240 -44.072 1.00 30.22 406 ARG A N 1
ATOM 3225 C CA . ARG A 1 406 ? -28.464 18.833 -44.006 1.00 30.22 406 ARG A CA 1
ATOM 3226 C C . ARG A 1 406 ? -28.651 19.680 -45.254 1.00 30.22 406 ARG A C 1
ATOM 3228 O O . ARG A 1 406 ? -27.839 20.561 -45.526 1.00 30.22 406 ARG A O 1
ATOM 3235 N N . GLY A 1 407 ? -29.697 19.350 -46.003 1.00 26.67 407 GLY A N 1
ATOM 3236 C CA . GLY A 1 407 ? -30.085 20.030 -47.225 1.00 26.67 407 GLY A CA 1
ATOM 3237 C C . GLY A 1 407 ? -30.607 21.446 -46.993 1.00 26.67 407 GLY A C 1
ATOM 3238 O O . GLY A 1 407 ? -31.015 21.819 -45.892 1.00 26.67 407 GLY A O 1
ATOM 3239 N N . LYS A 1 408 ? -30.620 22.201 -48.086 1.00 28.58 408 LYS A N 1
ATOM 3240 C CA . LYS A 1 408 ? -31.475 23.363 -48.299 1.00 28.58 408 LYS A CA 1
ATOM 3241 C C . LYS A 1 408 ? -32.164 23.170 -49.650 1.00 28.58 408 LYS A C 1
ATOM 3243 O O . LYS A 1 408 ? -31.485 23.011 -50.656 1.00 28.58 408 LYS A O 1
ATOM 3248 N N . ALA A 1 409 ? -33.488 23.134 -49.606 1.00 35.34 409 ALA A N 1
ATOM 3249 C CA . ALA A 1 409 ? -34.390 23.576 -50.669 1.00 35.34 409 ALA A CA 1
ATOM 3250 C C . ALA A 1 409 ? -34.774 25.044 -50.339 1.00 35.34 409 ALA A C 1
ATOM 3252 O O . ALA A 1 409 ? -34.516 25.461 -49.197 1.00 35.34 409 ALA A O 1
ATOM 3253 N N . PRO A 1 410 ? -35.384 25.837 -51.237 1.00 39.50 410 PRO A N 1
ATOM 3254 C CA . PRO A 1 410 ? -35.984 25.504 -52.532 1.00 39.50 410 PRO A CA 1
ATOM 3255 C C . PRO A 1 410 ? -35.055 25.672 -53.733 1.00 39.50 410 PRO A C 1
ATOM 3257 O O . PRO A 1 410 ? -34.143 26.528 -53.668 1.00 39.50 410 PRO A O 1
#

Organism: NCBI:txid749906

Secondary structure (DSSP, 8-state):
-EEE-TTS-EEEE-PPPTT-EEEE-TTS-EEEEEEEEESS-----TT-EEEETTTEEEE--S---PEE-TTTSSEEEEEEEE-TTGGGGGSB--B--TTS--BSEEEEEEEHHHHHHHHHHHHHHHHHH-GGGSBTTBPPEEEE-SSS--TT-EEEEEEES-BHHHHHHHHHHHHT-EEEEETTEEEEE------PPPP--BTTTBS----PPPSSPP-SEEEEEE-STT--TTTT--SSTHHHHS-------B--TTT-TTSSEE-TT--TTT--EEEEEETT-SS--EE----EEEEEEEEE-TTS-EEEEEEEEE--SS----GGGSPTT--EEEEE-SGGGTT-EEEEE--TTS-EE----TT-----PPP-PPPP--------EEEE--PPP-------------

Sequence (410 aa):
MKIFNPSNTLIQDIILSNGAVVHRELGGEHYVRLPFTSEKVLSIPIGSYVQVEGFGRFELTMECRPTFNRQTGGYDYDLKLEAPYMKWKNKVLRYRAASGGSETSFRLTAPISTHLKVITDNLSRLGREDSSFRYDGKDYGSVVDGGVLDVSRYAFINYEGTDIITAINQIAESFECEWWVTDNIIHMGRCEMVTTAVTLAMNQAVEQMNTQGNKGTYANRIIVFGSERNLPAGYREATSPDIVTDGVVQRRLMLPEKDAPKGYIEAPATTEKNAVEAVVVMEDIYPKVECIVKTLTSYERHTSDQEGNEVSETFYRVADSTFKFTKDMILPDKKLHIVFLSGRMNGMDFEAEYSPEKQLVRNRCQRCLRAQAPRQRPASRTGRQVRHLQLGQLQGSRHGHHRKSRGKAP

Radius of gyration: 29.82 Å; chains: 1; bounding box: 72×69×82 Å

Foldseek 3Di:
DFKAAQVRHTQDDFDADPPWDFDDDFLDFTWTWGKDKDLDDTDHDWQIWDQDPPPGIFTHLDDWDWDQDPVNRITITGGITGDLQVNLQVAQQWDADPVGDTDSWDKDFAFLVVLQCSLQVVLVVVCVVPVSSAQVSHGAEEDEDDDDWPRRWTFIDTRDRGGSSVSVVSSLVRRVWTWDDDGRYIYTHHPPPPDDDDDDDDPPNDPDDDDPPDPDDDFQKEQEWEALWLAAPVRPPDPDPVVVPPPPDDRTHFDDCVVVVVRIDGHPPDDPVPGDYDYYYHHVDDDKDKFWFPDKDKDWDWDQDPVGDTDIDIWIFTAGPPDDDDPVSDHPPWWKWKAFCTDSRHRDIFTWDQDPVGTITDDPPPDDDDDDDDDDDDDDDDDDDTGIMIITIDDDDDDDDDDDDDDDDD